Protein AF-A0A933K6D2-F1 (afdb_monomer)

Mean predicted aligned error: 18.09 Å

Secondary structure (DSSP, 8-state):
------------------PPPP-----------------------------------HHHHHHHHH-TT-EEEEETTTTEEEEEE--PSBPPS-HHHHHHHHHHHTTTTTT-S-HHHHEEEEEEEE-TTS-EEEEEEEEETTEEEEEEEEEEEE-TT-BEEEEEEE--SS-----S-SS-HHHHHHHHHHTTTT-TT-EEEEEEEEEEEEETTTEEEEEEEEEEEEE-TTS-EEEEEEEEETTT--EEEEEE-S--PPPSSSSEEEEEEEEEPPTTTTT-EEEEEEEEETTT--EE-EETTTTEEEEE---SS---TTTTEE-EESS-SEEETS-HHHHHHHHHHHHHHHHIIIII---STTSS---EEEEEEE-SSSS----EEE-TT---TTTTPPSS-EEEE---SSSBS-S--HHHHHHHHHHHHHHTTT---SSHHHHHHHHHHHHHHHHHHHHHHSPB-GGGTTS--TT-B-SEESTTTB--TT-S-SEESS-TT-SSSS-TT----SSTT-TT---SSSHHHHHHHHTHHHHHHHHHHHH-EEEEETTEEEEE----HHHHHHHHHHIIIII--TT--HHHHHHHHHHHHHHH-SSS--HHHHHHHHHHTT-PPSPS---------PPPS---------------------------------------------

Nearest PDB structures (foldseek):
  2a7g-assembly1_E  TM=9.127E-01  e=7.172E-26  Bacillus thermoproteolyticus
  1esp-assembly1_A  TM=8.936E-01  e=2.067E-25  Bacillus cereus
  3nqx-assembly1_A  TM=8.460E-01  e=2.936E-17  Pseudoalteromonas sp. SM9913
  3nqz-assembly1_B  TM=8.059E-01  e=3.470E-17  Pseudoalteromonas sp. SM9913
  3nqy-assembly1_B  TM=7.998E-01  e=4.255E-16  Pseudoalteromonas sp. SM9913

pLDDT: mean 76.9, std 24.44, range [22.0, 98.94]

Structure (mmCIF, N/CA/C/O backbone):
data_AF-A0A933K6D2-F1
#
_entry.id   AF-A0A933K6D2-F1
#
loop_
_atom_site.group_PDB
_atom_site.id
_atom_site.type_symbol
_atom_site.label_atom_id
_atom_site.label_alt_id
_atom_site.label_comp_id
_atom_site.label_asym_id
_atom_site.label_entity_id
_atom_site.label_seq_id
_atom_site.pdbx_PDB_ins_code
_atom_site.Cartn_x
_atom_site.Cartn_y
_atom_site.Cartn_z
_atom_site.occupancy
_atom_site.B_iso_or_equiv
_atom_site.auth_seq_id
_atom_site.auth_comp_id
_atom_site.auth_asym_id
_atom_site.auth_atom_id
_atom_site.pdbx_PDB_model_num
ATOM 1 N N . MET A 1 1 ? 8.267 54.122 -29.384 1.00 30.55 1 MET A N 1
ATOM 2 C CA . MET A 1 1 ? 7.928 55.521 -29.043 1.00 30.55 1 MET A CA 1
ATOM 3 C C . MET A 1 1 ? 7.390 55.525 -27.620 1.00 30.55 1 MET A C 1
ATOM 5 O O . MET A 1 1 ? 6.504 54.734 -27.340 1.00 30.55 1 MET A O 1
ATOM 9 N N . ALA A 1 2 ? 7.990 56.307 -26.723 1.00 32.84 2 ALA A N 1
ATOM 10 C CA . ALA A 1 2 ? 7.513 56.527 -25.346 1.00 32.84 2 ALA A CA 1
ATOM 11 C C . ALA A 1 2 ? 6.324 57.532 -25.343 1.00 32.84 2 ALA A C 1
ATOM 13 O O . ALA A 1 2 ? 6.026 58.025 -26.436 1.00 32.84 2 ALA A O 1
ATOM 14 N N . PRO A 1 3 ? 5.743 58.009 -24.210 1.00 60.50 3 PRO A N 1
ATOM 15 C CA . PRO A 1 3 ? 5.703 57.566 -22.792 1.00 60.50 3 PRO A CA 1
ATOM 16 C C . PRO A 1 3 ? 4.282 57.737 -22.130 1.00 60.50 3 PRO A C 1
ATOM 18 O O . PRO A 1 3 ? 3.288 57.850 -22.838 1.00 60.50 3 PRO A O 1
ATOM 21 N N . VAL A 1 4 ? 4.243 57.887 -20.783 1.00 30.75 4 VAL A N 1
ATOM 22 C CA . VAL A 1 4 ? 3.191 58.449 -19.870 1.00 30.75 4 VAL A CA 1
ATOM 23 C C . VAL A 1 4 ? 2.279 57.392 -19.207 1.00 30.75 4 VAL A C 1
ATOM 25 O O . VAL A 1 4 ? 1.788 56.510 -19.889 1.00 30.75 4 VAL A O 1
ATOM 28 N N . GLY A 1 5 ? 1.962 57.369 -17.904 1.00 27.53 5 GLY A N 1
ATOM 29 C CA . GLY A 1 5 ? 2.250 58.220 -16.744 1.00 27.53 5 GLY A CA 1
ATOM 30 C C . GLY A 1 5 ? 1.283 57.870 -15.584 1.00 27.53 5 GLY A C 1
ATOM 31 O O . GLY A 1 5 ? 0.089 57.735 -15.803 1.00 27.53 5 GLY A O 1
ATOM 32 N N . SER A 1 6 ? 1.864 57.645 -14.402 1.00 26.52 6 SER A N 1
ATOM 33 C CA . SER A 1 6 ? 1.430 57.815 -12.993 1.00 26.52 6 SER A CA 1
ATOM 34 C C . SER A 1 6 ? -0.043 57.976 -12.494 1.00 26.52 6 SER A C 1
ATOM 36 O O . SER A 1 6 ? -0.879 58.638 -13.090 1.00 26.52 6 SER A O 1
ATOM 38 N N . PHE A 1 7 ? -0.209 57.511 -11.231 1.00 27.16 7 PHE A N 1
ATOM 39 C CA . PHE A 1 7 ? -1.050 57.974 -10.088 1.00 27.16 7 PHE A CA 1
ATOM 40 C C . PHE A 1 7 ? -2.250 57.131 -9.560 1.00 27.16 7 PHE A C 1
ATOM 42 O O . PHE A 1 7 ? -3.295 57.021 -10.182 1.00 27.16 7 PHE A O 1
ATOM 49 N N . PHE A 1 8 ? -2.047 56.625 -8.324 1.00 25.78 8 PHE A N 1
ATOM 50 C CA . PHE A 1 8 ? -2.920 56.464 -7.133 1.00 25.78 8 PHE A CA 1
ATOM 51 C C . PHE A 1 8 ? -4.462 56.390 -7.258 1.00 25.78 8 PHE A C 1
ATOM 53 O O . PHE A 1 8 ? -5.091 57.358 -7.658 1.00 25.78 8 PHE A O 1
ATOM 60 N N . ALA A 1 9 ? -5.085 55.376 -6.628 1.00 24.00 9 ALA A N 1
ATOM 61 C CA . ALA A 1 9 ? -5.729 55.471 -5.295 1.00 24.00 9 ALA A CA 1
ATOM 62 C C . ALA A 1 9 ? -6.751 54.338 -5.018 1.00 24.00 9 ALA A C 1
ATOM 64 O O . ALA A 1 9 ? -7.422 53.826 -5.904 1.00 24.00 9 ALA A O 1
ATOM 65 N N . ARG A 1 10 ? -6.858 54.002 -3.723 1.00 25.53 10 ARG A N 1
ATOM 66 C CA . ARG A 1 10 ? -7.794 53.094 -3.019 1.00 25.53 10 ARG A CA 1
ATOM 67 C C . ARG A 1 10 ? -9.263 53.276 -3.471 1.00 25.53 10 ARG A C 1
ATOM 69 O O . ARG A 1 10 ? -9.681 54.407 -3.681 1.00 25.53 10 ARG A O 1
ATOM 76 N N . SER A 1 11 ? -10.151 52.272 -3.465 1.00 23.62 11 SER A N 1
ATOM 77 C CA . SER A 1 11 ? -10.848 51.776 -2.257 1.00 23.62 11 SER A CA 1
ATOM 78 C C . SER A 1 11 ? -11.952 50.750 -2.601 1.00 23.62 11 SER A C 1
ATOM 80 O O . SER A 1 11 ? -12.742 51.006 -3.495 1.00 23.62 11 SER A O 1
ATOM 82 N N . ARG A 1 12 ? -12.075 49.716 -1.751 1.00 25.31 12 ARG A N 1
ATOM 83 C CA . ARG A 1 12 ? -13.305 49.095 -1.191 1.00 25.31 12 ARG A CA 1
ATOM 84 C C . ARG A 1 12 ? -14.317 48.340 -2.083 1.00 25.31 12 ARG A C 1
ATOM 86 O O . ARG A 1 12 ? -15.048 48.928 -2.859 1.00 25.31 12 ARG A O 1
ATOM 93 N N . HIS A 1 13 ? -14.448 47.058 -1.708 1.00 25.14 13 HIS A N 1
ATOM 94 C CA . HIS A 1 13 ? -15.639 46.195 -1.635 1.00 25.14 13 HIS A CA 1
ATOM 95 C C . HIS A 1 13 ? -16.534 46.060 -2.874 1.00 25.14 13 HIS A C 1
ATOM 97 O O . HIS A 1 13 ? -17.274 46.972 -3.202 1.00 25.14 13 HIS A O 1
ATOM 103 N N . LEU A 1 14 ? -16.629 44.837 -3.405 1.00 23.42 14 LEU A N 1
ATOM 104 C CA . LEU A 1 14 ? -17.871 44.057 -3.351 1.00 23.42 14 LEU A CA 1
ATOM 105 C C . LEU A 1 14 ? -17.573 42.586 -3.681 1.00 23.42 14 LEU A C 1
ATOM 107 O O . LEU A 1 14 ? -16.830 42.278 -4.608 1.00 23.42 14 LEU A O 1
ATOM 111 N N . ALA A 1 15 ? -18.150 41.693 -2.882 1.00 26.52 15 ALA A N 1
ATOM 112 C CA . ALA A 1 15 ? -18.204 40.264 -3.133 1.00 26.52 15 ALA A CA 1
ATOM 113 C C . ALA A 1 15 ? -18.985 39.982 -4.420 1.00 26.52 15 ALA A C 1
ATOM 115 O O . ALA A 1 15 ? -20.044 40.576 -4.610 1.00 26.52 15 ALA A O 1
ATOM 116 N N . LEU A 1 16 ? -18.537 39.029 -5.239 1.00 22.95 16 LEU A N 1
ATOM 117 C CA . LEU A 1 16 ? -19.447 38.319 -6.129 1.00 22.95 16 LEU A CA 1
ATOM 118 C C . LEU A 1 16 ? -18.977 36.877 -6.340 1.00 22.95 16 LEU A C 1
ATOM 120 O O . LEU A 1 16 ? -17.905 36.608 -6.873 1.00 22.95 16 LEU A O 1
ATOM 124 N N . PHE A 1 17 ? -19.834 35.975 -5.869 1.00 24.17 17 PHE A N 1
ATOM 125 C CA . PHE A 1 17 ? -19.920 34.570 -6.224 1.00 24.17 17 PHE A CA 1
ATOM 126 C C . PHE A 1 17 ? -19.878 34.397 -7.747 1.00 24.17 17 PHE A C 1
ATOM 128 O O . PHE A 1 17 ? -20.662 35.025 -8.460 1.00 24.17 17 PHE A O 1
ATOM 135 N N . ALA A 1 18 ? -19.033 33.495 -8.243 1.00 23.19 18 ALA A N 1
ATOM 136 C CA . ALA A 1 18 ? -19.184 32.973 -9.594 1.00 23.19 18 ALA A CA 1
ATOM 137 C C . ALA A 1 18 ? -20.272 31.890 -9.566 1.00 23.19 18 ALA A C 1
ATOM 139 O O . ALA A 1 18 ? -20.029 30.732 -9.233 1.00 23.19 18 ALA A O 1
ATOM 140 N N . ALA A 1 19 ? -21.501 32.315 -9.851 1.00 23.48 19 ALA A N 1
ATOM 141 C CA . ALA A 1 19 ? -22.603 31.432 -10.185 1.00 23.48 19 ALA A CA 1
ATOM 142 C C . ALA A 1 19 ? -22.341 30.775 -11.550 1.00 23.48 19 ALA A C 1
ATOM 144 O O . ALA A 1 19 ? -22.021 31.449 -12.530 1.00 23.48 19 ALA A O 1
ATOM 145 N N . PHE A 1 20 ? -22.514 29.456 -11.595 1.00 24.98 20 PHE A N 1
ATOM 146 C CA . PHE A 1 20 ? -22.632 28.664 -12.814 1.00 24.98 20 PHE A CA 1
ATOM 147 C C . PHE A 1 20 ? -23.774 29.198 -13.696 1.00 24.98 20 PHE A C 1
ATOM 149 O O . PHE A 1 20 ? -24.872 29.422 -13.177 1.00 24.98 20 PHE A O 1
ATOM 156 N N . PRO A 1 21 ? -23.600 29.338 -15.021 1.00 25.92 21 PRO A N 1
ATOM 157 C CA . PRO A 1 21 ? -24.743 29.470 -15.902 1.00 25.92 21 PRO A CA 1
ATOM 158 C C . PRO A 1 21 ? -25.365 28.088 -16.128 1.00 25.92 21 PRO A C 1
ATOM 160 O O . PRO A 1 21 ? -24.741 27.173 -16.663 1.00 25.92 21 PRO A O 1
ATOM 163 N N . ALA A 1 22 ? -26.626 27.957 -15.724 1.00 27.58 22 ALA A N 1
ATOM 164 C CA . ALA A 1 22 ? -27.512 26.904 -16.187 1.00 27.58 22 ALA A CA 1
ATOM 165 C C . ALA A 1 22 ? -27.728 27.048 -17.700 1.00 27.58 22 ALA A C 1
ATOM 167 O O . ALA A 1 22 ? -28.184 28.093 -18.164 1.00 27.58 22 ALA A O 1
ATOM 168 N N . LEU A 1 23 ? -27.450 25.987 -18.457 1.00 23.47 23 LEU A N 1
ATOM 169 C CA . LEU A 1 23 ? -27.867 25.849 -19.848 1.00 23.47 23 LEU A CA 1
ATOM 170 C C . LEU A 1 23 ? -28.129 24.373 -20.161 1.00 23.47 23 LEU A C 1
ATOM 172 O O . LEU A 1 23 ? -27.221 23.553 -20.159 1.00 23.47 23 LEU A O 1
ATOM 176 N N . GLY A 1 24 ? -29.400 24.084 -20.442 1.00 22.06 24 GLY A N 1
ATOM 177 C CA . GLY A 1 24 ? -29.823 23.117 -21.452 1.00 22.06 24 GLY A CA 1
ATOM 178 C C . GLY A 1 24 ? -29.576 21.640 -21.167 1.00 22.06 24 GLY A C 1
ATOM 179 O O . GLY A 1 24 ? -28.561 21.080 -21.562 1.00 22.06 24 GLY A O 1
ATOM 180 N N . LEU A 1 25 ? -30.602 20.974 -20.637 1.00 24.48 25 LEU A N 1
ATOM 181 C CA . LEU A 1 25 ? -30.829 19.549 -20.866 1.00 24.48 25 LEU A CA 1
ATOM 182 C C . LEU A 1 25 ? -30.874 19.295 -22.387 1.00 24.48 25 LEU A C 1
ATOM 184 O O . LEU A 1 25 ? -31.873 19.601 -23.037 1.00 24.48 25 LEU A O 1
ATOM 188 N N . VAL A 1 26 ? -29.798 18.749 -22.954 1.00 22.00 26 VAL A N 1
ATOM 189 C CA . VAL A 1 26 ? -29.780 18.200 -24.315 1.00 22.00 26 VAL A CA 1
ATOM 190 C C . VAL A 1 26 ? -29.595 16.695 -24.200 1.00 22.00 26 VAL A C 1
ATOM 192 O O . VAL A 1 26 ? -28.538 16.194 -23.830 1.00 22.00 26 VAL A O 1
ATOM 195 N N . VAL A 1 27 ? -30.671 15.979 -24.510 1.00 23.75 27 VAL A N 1
ATOM 196 C CA . VAL A 1 27 ? -30.671 14.537 -24.747 1.00 23.75 27 VAL A CA 1
ATOM 197 C C . VAL A 1 27 ? -29.835 14.281 -25.999 1.00 23.75 27 VAL A C 1
ATOM 199 O O . VAL A 1 27 ? -30.263 14.608 -27.105 1.00 23.75 27 VAL A O 1
ATOM 202 N N . VAL A 1 28 ? -28.643 13.706 -25.841 1.00 22.28 28 VAL A N 1
ATOM 203 C CA . VAL A 1 28 ? -27.852 13.228 -26.980 1.00 22.28 28 VAL A CA 1
ATOM 204 C C . VAL A 1 28 ? -28.252 11.787 -27.271 1.00 22.28 28 VAL A C 1
ATOM 206 O O . VAL A 1 28 ? -27.838 10.840 -26.608 1.00 22.28 28 VAL A O 1
ATOM 209 N N . VAL A 1 29 ? -29.098 11.653 -28.289 1.00 23.44 29 VAL A N 1
ATOM 210 C CA . VAL A 1 29 ? -29.327 10.417 -29.034 1.00 23.44 29 VAL A CA 1
ATOM 211 C C . VAL A 1 29 ? -28.047 10.123 -29.817 1.00 23.44 29 VAL A C 1
ATOM 213 O O . VAL A 1 29 ? -27.684 10.878 -30.716 1.00 23.44 29 VAL A O 1
ATOM 216 N N . GLY A 1 30 ? -27.345 9.046 -29.468 1.00 23.39 30 GLY A N 1
ATOM 217 C CA . GLY A 1 30 ? -26.181 8.587 -30.224 1.00 23.39 30 GLY A CA 1
ATOM 218 C C . GLY A 1 30 ? -26.593 8.115 -31.619 1.00 23.39 30 GLY A C 1
ATOM 219 O O . GLY A 1 30 ? -27.188 7.049 -31.764 1.00 23.39 30 GLY A O 1
ATOM 220 N N . GLN A 1 31 ? -26.279 8.907 -32.647 1.00 25.17 31 GLN A N 1
ATOM 221 C CA . GLN A 1 31 ? -26.271 8.453 -34.035 1.00 25.17 31 GLN A CA 1
ATOM 222 C C . GLN A 1 31 ? -24.989 7.658 -34.299 1.00 25.17 31 GLN A C 1
ATOM 224 O O . GLN A 1 31 ? -23.880 8.166 -34.144 1.00 25.17 31 GLN A O 1
ATOM 229 N N . ALA A 1 32 ? -25.160 6.406 -34.718 1.00 25.03 32 ALA A N 1
ATOM 230 C CA . ALA A 1 32 ? -24.095 5.573 -35.250 1.00 25.03 32 ALA A CA 1
ATOM 231 C C . ALA A 1 32 ? -23.676 6.074 -36.641 1.00 25.03 32 ALA A C 1
ATOM 233 O O . ALA A 1 32 ? -24.510 6.244 -37.533 1.00 25.03 32 ALA A O 1
ATOM 234 N N . VAL A 1 33 ? -22.373 6.278 -36.830 1.00 24.78 33 VAL A N 1
ATOM 235 C CA . VAL A 1 33 ? -21.760 6.508 -38.141 1.00 24.78 33 VAL A CA 1
ATOM 236 C C . VAL A 1 33 ? -21.707 5.171 -38.884 1.00 24.78 33 VAL A C 1
ATOM 238 O O . VAL A 1 33 ? -21.003 4.247 -38.483 1.00 24.78 33 VAL A O 1
ATOM 241 N N . LEU A 1 34 ? -22.483 5.070 -39.964 1.00 24.67 34 LEU A N 1
ATOM 242 C CA . LEU A 1 34 ? -22.462 3.966 -40.923 1.00 24.67 34 LEU A CA 1
ATOM 243 C C . LEU A 1 34 ? -21.300 4.157 -41.907 1.00 24.67 34 LEU A C 1
ATOM 245 O O . LEU A 1 34 ? -21.316 5.076 -42.72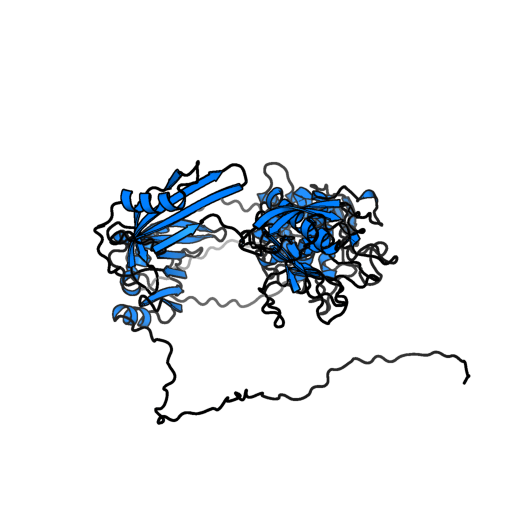6 1.00 24.67 34 LEU A O 1
ATOM 249 N N . LEU A 1 35 ? -20.327 3.247 -41.872 1.00 25.44 35 LEU A N 1
ATOM 250 C CA . LEU A 1 35 ? -19.466 2.963 -43.018 1.00 25.44 35 LEU A CA 1
ATOM 251 C C . LEU A 1 35 ? -20.291 2.163 -44.037 1.00 25.44 35 LEU A C 1
ATOM 253 O O . LEU A 1 35 ? -20.819 1.099 -43.719 1.00 25.44 35 LEU A O 1
ATOM 257 N N . SER A 1 36 ? -20.419 2.692 -45.253 1.00 26.75 36 SER A N 1
ATOM 258 C CA . SER A 1 36 ? -21.045 2.014 -46.391 1.00 26.75 36 SER A CA 1
ATOM 259 C C . SER A 1 36 ? -19.977 1.659 -47.423 1.00 26.75 36 SER A C 1
ATOM 261 O O . SER A 1 36 ? -19.078 2.456 -47.684 1.00 26.75 36 SER A O 1
ATOM 263 N N . GLY A 1 37 ? -20.078 0.460 -47.999 1.00 24.78 37 GLY A N 1
ATOM 264 C CA . GLY A 1 37 ? -19.210 0.016 -49.084 1.00 24.78 37 GLY A CA 1
ATOM 265 C C . GLY A 1 37 ? -19.434 -1.447 -49.482 1.00 24.78 37 GLY A C 1
ATOM 266 O O . GLY A 1 37 ? -18.543 -2.256 -49.283 1.00 24.78 37 GLY A O 1
ATOM 267 N N . CYS A 1 38 ? -20.632 -1.729 -50.016 1.00 25.70 38 CYS A N 1
ATOM 268 C CA . CYS A 1 38 ? -20.949 -2.689 -51.092 1.00 25.70 38 CYS A CA 1
ATOM 269 C C . CYS A 1 38 ? -20.574 -4.181 -50.932 1.00 25.70 38 CYS A C 1
ATOM 271 O O . CYS A 1 38 ? -19.426 -4.558 -51.112 1.00 25.70 38 CYS A O 1
ATOM 273 N N . ASP A 1 39 ? -21.568 -5.057 -50.732 1.00 30.11 39 ASP A N 1
ATOM 274 C CA . ASP A 1 39 ? -22.109 -5.886 -51.825 1.00 30.11 39 ASP A CA 1
ATOM 275 C C . ASP A 1 39 ? -23.388 -6.628 -51.396 1.00 30.11 39 ASP A C 1
ATOM 277 O O . ASP A 1 39 ? -23.599 -6.955 -50.229 1.00 30.11 39 ASP A O 1
ATOM 281 N N . GLY A 1 40 ? -24.308 -6.773 -52.352 1.00 34.28 40 GLY A N 1
ATOM 282 C CA . GLY A 1 40 ? -25.720 -7.069 -52.128 1.00 34.28 40 GLY A CA 1
ATOM 283 C C . GLY A 1 40 ? -26.055 -8.522 -51.782 1.00 34.28 40 GLY A C 1
ATOM 284 O O . GLY A 1 40 ? -25.530 -9.468 -52.361 1.00 34.28 40 GLY A O 1
ATOM 285 N N . GLY A 1 41 ? -27.043 -8.679 -50.900 1.00 30.47 41 GLY A N 1
ATOM 286 C CA . GLY A 1 41 ? -27.713 -9.944 -50.616 1.00 30.47 41 GLY A CA 1
ATOM 287 C C . GLY A 1 41 ? -28.936 -9.719 -49.728 1.00 30.47 41 GLY A C 1
ATOM 288 O O . GLY A 1 41 ? -28.807 -9.267 -48.599 1.00 30.47 41 GLY A O 1
ATOM 289 N N . SER A 1 42 ? -30.114 -9.981 -50.295 1.00 30.22 42 SER A N 1
ATOM 290 C CA . SER A 1 42 ? -31.477 -9.985 -49.732 1.00 30.22 42 SER A CA 1
ATOM 291 C C . SER A 1 42 ? -31.653 -9.889 -48.206 1.00 30.22 42 SER A C 1
ATOM 293 O O . SER A 1 42 ? -31.156 -10.716 -47.445 1.00 30.22 42 SER A O 1
ATOM 295 N N . ALA A 1 43 ? -32.510 -8.948 -47.801 1.00 32.97 43 ALA A N 1
ATOM 296 C CA . ALA A 1 43 ? -33.009 -8.754 -46.446 1.00 32.97 43 ALA A CA 1
ATOM 297 C C . ALA A 1 43 ? -33.693 -10.010 -45.868 1.00 32.97 43 ALA A C 1
ATOM 299 O O . ALA A 1 43 ? -34.807 -10.363 -46.253 1.00 32.97 43 ALA A O 1
ATOM 300 N N . GLY A 1 44 ? -33.041 -10.635 -44.888 1.00 31.70 44 GLY A N 1
ATOM 301 C CA . GLY A 1 44 ? -33.683 -11.439 -43.852 1.00 31.70 44 GLY A CA 1
ATOM 302 C C . GLY A 1 44 ? -33.630 -10.654 -42.545 1.00 31.70 44 GLY A C 1
ATOM 303 O O . GLY A 1 44 ? -32.563 -10.185 -42.156 1.00 31.70 44 GLY A O 1
ATOM 304 N N . ALA A 1 45 ? -34.775 -10.456 -41.893 1.00 31.45 45 ALA A N 1
ATOM 305 C CA . ALA A 1 45 ? -34.851 -9.781 -40.603 1.00 31.45 45 ALA A CA 1
ATOM 306 C C . ALA A 1 45 ? -33.950 -10.499 -39.580 1.00 31.45 45 ALA A C 1
ATOM 308 O O . ALA A 1 45 ? -34.230 -11.631 -39.188 1.00 31.45 45 ALA A O 1
ATOM 309 N N . ALA A 1 46 ? -32.862 -9.850 -39.161 1.00 31.48 46 ALA A N 1
ATOM 310 C CA . ALA A 1 46 ? -32.029 -10.334 -38.073 1.00 31.48 46 ALA A CA 1
ATOM 311 C C . ALA A 1 46 ? -32.816 -10.185 -36.765 1.00 31.48 46 ALA A C 1
ATOM 313 O O . ALA A 1 46 ? -32.994 -9.082 -36.248 1.00 31.48 46 ALA A O 1
ATOM 314 N N . ALA A 1 47 ? -33.328 -11.305 -36.257 1.00 32.44 47 ALA A N 1
ATOM 315 C CA . ALA A 1 47 ? -33.822 -11.395 -34.895 1.00 32.44 47 ALA A CA 1
ATOM 316 C C . ALA A 1 47 ? -32.695 -10.979 -33.939 1.00 32.44 47 ALA A C 1
ATOM 318 O O . ALA A 1 47 ? -31.567 -11.461 -34.058 1.00 32.44 47 ALA A O 1
ATOM 319 N N . ALA A 1 48 ? -33.000 -10.082 -33.001 1.00 32.81 48 ALA A N 1
ATOM 320 C CA . ALA A 1 48 ? -32.118 -9.791 -31.882 1.00 32.81 48 ALA A CA 1
ATOM 321 C C . ALA A 1 48 ? -31.751 -11.119 -31.206 1.00 32.81 48 ALA A C 1
ATOM 323 O O . ALA A 1 48 ? -32.640 -11.851 -30.769 1.00 32.81 48 ALA A O 1
ATOM 324 N N . ALA A 1 49 ? -30.460 -11.454 -31.165 1.00 32.94 49 ALA A N 1
ATOM 325 C CA . ALA A 1 49 ? -29.985 -12.633 -30.459 1.00 32.94 49 ALA A CA 1
ATOM 326 C C . ALA A 1 49 ? -30.295 -12.451 -28.968 1.00 32.94 49 ALA A C 1
ATOM 328 O O . ALA A 1 49 ? -29.599 -11.740 -28.245 1.00 32.94 49 ALA A O 1
ATOM 329 N N . THR A 1 50 ? -31.393 -13.056 -28.525 1.00 35.28 50 THR A N 1
ATOM 330 C CA . THR A 1 50 ? -31.720 -13.232 -27.115 1.00 35.28 50 THR A CA 1
ATOM 331 C C . THR A 1 50 ? -30.549 -13.928 -26.432 1.00 35.28 50 THR A C 1
ATOM 333 O O . THR A 1 50 ? -30.064 -14.942 -26.940 1.00 35.28 50 THR A O 1
ATOM 336 N N . ALA A 1 51 ? -30.108 -13.402 -25.285 1.00 34.38 51 ALA A N 1
ATOM 337 C CA . ALA A 1 51 ? -29.162 -14.089 -24.410 1.00 34.38 51 ALA A CA 1
ATOM 338 C C . ALA A 1 51 ? -29.604 -15.555 -24.224 1.00 34.38 51 ALA A C 1
ATOM 340 O O . ALA A 1 51 ? -30.811 -15.797 -24.097 1.00 34.38 51 ALA A O 1
ATOM 341 N N . PRO A 1 52 ? -28.678 -16.534 -24.242 1.00 41.81 52 PRO A N 1
ATOM 342 C CA . PRO A 1 52 ? -29.036 -17.945 -24.192 1.00 41.81 52 PRO A CA 1
ATOM 343 C C . PRO A 1 52 ? -29.878 -18.217 -22.946 1.00 41.81 52 PRO A C 1
ATOM 345 O O . PRO A 1 52 ? -29.404 -18.134 -21.813 1.00 41.81 52 PRO A O 1
ATOM 348 N N . THR A 1 53 ? -31.158 -18.508 -23.158 1.00 51.34 53 THR A N 1
ATOM 349 C CA . THR A 1 53 ? -32.073 -18.883 -22.086 1.00 51.34 53 THR A CA 1
ATOM 350 C C . THR A 1 53 ? -31.652 -20.266 -21.604 1.00 51.34 53 THR A C 1
ATOM 352 O O . THR A 1 53 ? -31.558 -21.192 -22.409 1.00 51.34 53 THR A O 1
ATOM 355 N N . VAL A 1 54 ? -31.354 -20.424 -20.312 1.00 58.88 54 VAL A N 1
ATOM 356 C CA . VAL A 1 54 ? -31.068 -21.751 -19.751 1.00 58.88 54 VAL A CA 1
ATOM 357 C C . VAL A 1 54 ? -32.325 -22.599 -19.907 1.00 58.88 54 VAL A C 1
ATOM 359 O O . VAL A 1 54 ? -33.362 -22.271 -19.328 1.00 58.88 54 VAL A O 1
ATOM 362 N N . GLN A 1 55 ? -32.248 -23.690 -20.670 1.00 72.19 55 GLN A N 1
ATOM 363 C CA . GLN A 1 55 ? -33.282 -24.717 -20.608 1.00 72.19 55 GLN A CA 1
ATOM 364 C C . GLN A 1 55 ? -33.132 -25.457 -19.281 1.00 72.19 55 GLN A C 1
ATOM 366 O O . GLN A 1 55 ? -32.284 -26.336 -19.130 1.00 72.19 55 GLN A O 1
ATOM 371 N N . MET A 1 56 ? -33.923 -25.032 -18.297 1.00 83.31 56 MET A N 1
ATOM 372 C CA . MET A 1 56 ? -33.989 -25.685 -16.996 1.00 83.31 56 MET A CA 1
ATOM 373 C C . MET A 1 56 ? -34.547 -27.101 -17.152 1.00 83.31 56 MET A C 1
ATOM 375 O O . MET A 1 56 ? -35.463 -27.340 -17.942 1.00 83.31 56 MET A O 1
ATOM 379 N N . THR A 1 57 ? -34.018 -28.044 -16.376 1.00 87.25 57 THR A N 1
ATOM 380 C CA . THR A 1 57 ? -34.639 -29.365 -16.233 1.00 87.25 57 THR A CA 1
ATOM 381 C C . THR A 1 57 ? -35.991 -29.236 -15.529 1.00 87.25 57 THR A C 1
ATOM 383 O O . THR A 1 57 ? -36.251 -28.257 -14.827 1.00 87.25 57 THR A O 1
ATOM 386 N N . GLN A 1 58 ? -36.847 -30.255 -15.645 1.00 87.31 58 GLN A N 1
ATOM 387 C CA . GLN A 1 58 ? -38.132 -30.274 -14.938 1.00 87.31 58 GLN A CA 1
ATOM 388 C C . GLN A 1 58 ? -37.962 -30.095 -13.417 1.00 87.31 58 GLN A C 1
ATOM 390 O O . GLN A 1 58 ? -38.733 -29.365 -12.795 1.00 87.31 58 GLN A O 1
ATOM 395 N N . ALA A 1 59 ? -36.925 -30.707 -12.835 1.00 86.25 59 ALA A N 1
ATOM 396 C CA . ALA A 1 59 ? -36.600 -30.572 -11.417 1.00 86.25 59 ALA A CA 1
ATOM 397 C C . ALA A 1 59 ? -36.182 -29.138 -11.052 1.00 86.25 59 ALA A C 1
ATOM 399 O O . ALA A 1 59 ? -36.681 -28.583 -10.075 1.00 86.25 59 ALA A O 1
ATOM 400 N N . GLN A 1 60 ? -35.332 -28.503 -11.868 1.00 90.94 60 GLN A N 1
ATOM 401 C CA . GLN A 1 60 ? -34.936 -27.105 -11.678 1.00 90.94 60 GLN A CA 1
ATOM 402 C C . GLN A 1 60 ? -36.148 -26.166 -11.773 1.00 90.94 60 GLN A C 1
ATOM 404 O O . GLN A 1 60 ? -36.339 -25.323 -10.898 1.00 90.94 60 GLN A O 1
ATOM 409 N N . SER A 1 61 ? -37.008 -26.340 -12.783 1.00 88.62 61 SER A N 1
ATOM 410 C CA . SER A 1 61 ? -38.228 -25.537 -12.929 1.00 88.62 61 SER A CA 1
ATOM 411 C C . SER A 1 61 ? -39.168 -25.684 -11.729 1.00 88.62 61 SER A C 1
ATOM 413 O O . SER A 1 61 ? -39.664 -24.679 -11.223 1.00 88.62 61 SER A O 1
ATOM 415 N N . ALA A 1 62 ? -39.386 -26.907 -11.238 1.00 89.44 62 ALA A N 1
ATOM 416 C CA . ALA A 1 62 ? -40.221 -27.154 -10.061 1.00 89.44 62 ALA A CA 1
ATOM 417 C C . ALA A 1 62 ? -39.626 -26.539 -8.780 1.00 89.44 62 ALA A C 1
ATOM 419 O O . ALA A 1 62 ? -40.346 -25.928 -7.984 1.00 89.44 62 ALA A O 1
ATOM 420 N N . PHE A 1 63 ? -38.307 -26.651 -8.598 1.00 90.44 63 PHE A N 1
ATOM 421 C CA . PHE A 1 63 ? -37.609 -26.078 -7.450 1.00 90.44 63 PHE A CA 1
ATOM 422 C C . PHE A 1 63 ? -37.723 -24.549 -7.420 1.00 90.44 63 PHE A C 1
ATOM 424 O O . PHE A 1 63 ? -38.153 -23.985 -6.416 1.00 90.44 63 PHE A O 1
ATOM 431 N N . PHE A 1 64 ? -37.411 -23.861 -8.521 1.00 87.69 64 PHE A N 1
ATOM 432 C CA . PHE A 1 64 ? -37.449 -22.395 -8.540 1.00 87.69 64 PHE A CA 1
ATOM 433 C C . PHE A 1 64 ? -38.871 -21.825 -8.546 1.00 87.69 64 PHE A C 1
ATOM 435 O O . PHE A 1 64 ? -39.079 -20.738 -8.013 1.00 87.69 64 PHE A O 1
ATOM 442 N N . ALA A 1 65 ? -39.866 -22.567 -9.046 1.00 86.81 65 ALA A N 1
ATOM 443 C CA . ALA A 1 65 ? -41.272 -22.180 -8.915 1.00 86.81 65 ALA A CA 1
ATOM 444 C C . ALA A 1 65 ? -41.730 -22.098 -7.447 1.00 86.81 65 ALA A C 1
ATOM 446 O O . ALA A 1 65 ? -42.571 -21.268 -7.109 1.00 86.81 65 ALA A O 1
ATOM 447 N N . THR A 1 66 ? -41.165 -22.933 -6.569 1.00 87.62 66 THR A N 1
ATOM 448 C CA . THR A 1 66 ? -41.465 -22.934 -5.125 1.00 87.62 66 THR A CA 1
ATOM 449 C C . THR A 1 66 ? -40.518 -22.055 -4.304 1.00 87.62 66 THR A C 1
ATOM 451 O O . THR A 1 66 ? -40.775 -21.819 -3.126 1.00 87.62 66 THR A O 1
ATOM 454 N N . HIS A 1 67 ? -39.460 -21.521 -4.925 1.00 85.25 67 HIS A N 1
ATOM 455 C CA . HIS A 1 67 ? -38.461 -20.660 -4.288 1.00 85.25 67 HIS A CA 1
ATOM 456 C C . HIS A 1 67 ? -38.195 -19.371 -5.096 1.00 85.25 67 HIS A C 1
ATOM 458 O O . HIS A 1 67 ? -37.038 -19.069 -5.412 1.00 85.25 67 HIS A O 1
ATOM 464 N N . PRO A 1 68 ? -39.236 -18.581 -5.435 1.00 82.50 68 PRO A N 1
ATOM 465 C CA . PRO A 1 68 ? -39.099 -17.403 -6.297 1.00 82.50 68 PRO A CA 1
ATOM 466 C C . PRO A 1 68 ? -38.227 -16.289 -5.690 1.00 82.50 68 PRO A C 1
ATOM 468 O O . PRO A 1 68 ? -37.791 -15.387 -6.398 1.00 82.50 68 PRO A O 1
ATOM 471 N N . GLN A 1 69 ? -37.969 -16.339 -4.381 1.00 78.62 69 GLN A N 1
ATOM 472 C CA . GLN A 1 69 ? -37.129 -15.388 -3.653 1.00 78.62 69 GLN A CA 1
ATOM 473 C C . GLN A 1 69 ? -35.621 -15.586 -3.871 1.00 78.62 69 GLN A C 1
ATOM 475 O O . GLN A 1 69 ? -34.837 -14.712 -3.492 1.00 78.62 69 GLN A O 1
ATOM 480 N N . LEU A 1 70 ? -35.192 -16.734 -4.410 1.00 78.38 70 LEU A N 1
ATOM 481 C CA . LEU A 1 70 ? -33.772 -17.028 -4.590 1.00 78.38 70 LEU A CA 1
ATOM 482 C C . LEU A 1 70 ? -33.181 -16.195 -5.727 1.00 78.38 70 LEU A C 1
ATOM 484 O O . LEU A 1 70 ? -33.716 -16.141 -6.833 1.00 78.38 70 LEU A O 1
ATOM 488 N N . LYS A 1 71 ? -32.020 -15.591 -5.471 1.00 71.94 71 LYS A N 1
ATOM 489 C CA . LYS A 1 71 ? -31.208 -14.971 -6.523 1.00 71.94 71 LYS A CA 1
ATOM 490 C C . LYS A 1 71 ? -30.277 -16.028 -7.095 1.00 71.94 71 LYS A C 1
ATOM 492 O O . LYS A 1 71 ? -29.520 -16.635 -6.341 1.00 71.94 71 LYS A O 1
ATOM 497 N N . VAL A 1 72 ? -30.336 -16.238 -8.407 1.00 75.00 72 VAL A N 1
ATOM 498 C CA . VAL A 1 72 ? -29.611 -17.316 -9.090 1.00 75.00 72 VAL A CA 1
ATOM 499 C C . VAL A 1 72 ? -28.758 -16.743 -10.212 1.00 75.00 72 VAL A C 1
ATOM 501 O O . VAL A 1 72 ? -29.258 -16.010 -11.064 1.00 75.00 72 VAL A O 1
ATOM 504 N N . VAL A 1 73 ? -27.483 -17.117 -10.228 1.00 70.38 73 VAL A N 1
ATOM 505 C CA . VAL A 1 73 ? -26.565 -16.903 -11.350 1.00 70.38 73 VAL A CA 1
ATOM 506 C C . VAL A 1 73 ? -26.266 -18.264 -11.961 1.00 70.38 73 VAL A C 1
ATOM 508 O O . VAL A 1 73 ? -25.940 -19.201 -11.236 1.00 70.38 73 VAL A O 1
ATOM 511 N N . TRP A 1 74 ? -26.385 -18.391 -13.279 1.00 77.69 74 TRP A N 1
ATOM 512 C CA . TRP A 1 74 ? -26.245 -19.667 -13.983 1.00 77.69 74 TRP A CA 1
ATOM 513 C C . TRP A 1 74 ? -24.863 -19.834 -14.616 1.00 77.69 74 TRP A C 1
ATOM 515 O O . TRP A 1 74 ? -24.362 -18.921 -15.270 1.00 77.69 74 TRP A O 1
ATOM 525 N N . ASP A 1 75 ? -24.283 -21.031 -14.500 1.00 70.06 75 ASP A N 1
ATOM 526 C CA . ASP A 1 75 ? -23.249 -21.495 -15.426 1.00 70.06 75 ASP A CA 1
ATOM 527 C C . ASP A 1 75 ? -23.961 -22.082 -16.651 1.00 70.06 75 ASP A C 1
ATOM 529 O O . ASP A 1 75 ? -24.400 -23.237 -16.663 1.00 70.06 75 ASP A O 1
ATOM 533 N N . HIS A 1 76 ? -24.118 -21.252 -17.684 1.00 74.56 76 HIS A N 1
ATOM 534 C CA . HIS A 1 76 ? -24.808 -21.627 -18.920 1.00 74.56 76 HIS A CA 1
ATOM 535 C C . HIS A 1 76 ? -24.125 -22.780 -19.661 1.00 74.56 76 HIS A C 1
ATOM 537 O O . HIS A 1 76 ? -24.785 -23.457 -20.445 1.00 74.56 76 HIS A O 1
ATOM 543 N N . GLY A 1 77 ? -22.834 -23.021 -19.413 1.00 68.56 77 GLY A N 1
ATOM 544 C CA . GLY A 1 77 ? -22.115 -24.109 -20.053 1.00 68.56 77 GLY A CA 1
ATOM 545 C C . GLY A 1 77 ? -22.610 -25.474 -19.578 1.00 68.56 77 GLY A C 1
ATOM 546 O O . GLY A 1 77 ? -22.806 -26.380 -20.383 1.00 68.56 77 GLY A O 1
ATOM 547 N N . VAL A 1 78 ? -22.780 -25.659 -18.272 1.00 75.56 78 VAL A N 1
ATOM 548 C CA . VAL A 1 78 ? -23.186 -26.955 -17.684 1.00 75.56 78 VAL A CA 1
ATOM 549 C C . VAL A 1 78 ? -24.668 -26.984 -17.275 1.00 75.56 78 VAL A C 1
ATOM 551 O O . VAL A 1 78 ? -25.227 -28.026 -16.918 1.00 75.56 78 VAL A O 1
ATOM 554 N N . GLY A 1 79 ? -25.350 -25.841 -17.374 1.00 83.12 79 GLY A N 1
ATOM 555 C CA . GLY A 1 79 ? -26.775 -25.701 -17.087 1.00 83.12 79 GLY A CA 1
ATOM 556 C C . GLY A 1 79 ? -27.105 -25.953 -15.617 1.00 83.12 79 GLY A C 1
ATOM 557 O O . GLY A 1 79 ? -28.099 -26.619 -15.320 1.00 83.12 79 GLY A O 1
ATOM 558 N N . VAL A 1 80 ? -26.255 -25.464 -14.712 1.00 85.19 80 VAL A N 1
ATOM 559 C CA . VAL A 1 80 ? -26.457 -25.496 -13.254 1.00 85.19 80 VAL A CA 1
ATOM 560 C C . VAL A 1 80 ? -26.210 -24.105 -12.664 1.00 85.19 80 VAL A C 1
ATOM 562 O O . VAL A 1 80 ? -25.532 -23.288 -13.294 1.00 85.19 80 VAL A O 1
ATOM 565 N N . PRO A 1 81 ? -26.744 -23.793 -11.476 1.00 80.44 81 PRO A N 1
ATOM 566 C CA . PRO A 1 81 ? -26.449 -22.531 -10.807 1.00 80.44 81 PRO A CA 1
ATOM 567 C C . PRO A 1 81 ? -24.969 -22.390 -10.428 1.00 80.44 81 PRO A C 1
ATOM 569 O O . PRO A 1 81 ? -24.463 -23.168 -9.627 1.00 80.44 81 PRO A O 1
ATOM 572 N N . ALA A 1 82 ? -24.294 -21.362 -10.943 1.00 70.88 82 ALA A N 1
ATOM 573 C CA . ALA A 1 82 ? -22.967 -20.940 -10.489 1.00 70.88 82 ALA A CA 1
ATOM 574 C C . ALA A 1 82 ? -23.017 -20.301 -9.091 1.00 70.88 82 ALA A C 1
ATOM 576 O O . ALA A 1 82 ? -22.066 -20.397 -8.324 1.00 70.88 82 ALA A O 1
ATOM 577 N N . SER A 1 83 ? -24.135 -19.654 -8.752 1.00 72.00 83 SER A N 1
ATOM 578 C CA . SER A 1 83 ? -24.396 -19.131 -7.411 1.00 72.00 83 SER A CA 1
ATOM 579 C C . SER A 1 83 ? -25.896 -19.118 -7.129 1.00 72.00 83 SER A C 1
ATOM 581 O O . SER A 1 83 ? -26.694 -18.776 -8.007 1.00 72.00 83 SER A O 1
ATOM 583 N N . MET A 1 84 ? -26.289 -19.476 -5.908 1.00 82.56 84 MET A N 1
ATOM 584 C CA . MET A 1 84 ? -27.650 -19.302 -5.398 1.00 82.56 84 MET A CA 1
ATOM 585 C C . MET A 1 84 ? -27.610 -18.617 -4.039 1.00 82.56 84 MET A C 1
ATOM 587 O O . MET A 1 84 ? -26.901 -19.066 -3.140 1.00 82.56 84 MET A O 1
ATOM 591 N N . ARG A 1 85 ? -28.406 -17.556 -3.871 1.00 69.06 85 ARG A N 1
ATOM 592 C CA . ARG A 1 85 ? -28.457 -16.754 -2.644 1.00 69.06 85 ARG A CA 1
ATOM 593 C C . ARG A 1 85 ? -29.881 -16.614 -2.102 1.00 69.06 85 ARG A C 1
ATOM 595 O O . ARG A 1 85 ? -30.801 -16.260 -2.840 1.00 69.06 85 ARG A O 1
ATOM 602 N N . GLY A 1 86 ? -30.029 -16.839 -0.798 1.00 77.06 86 GLY A N 1
ATOM 603 C CA . GLY A 1 86 ? -31.262 -16.768 -0.005 1.00 77.06 86 GLY A CA 1
ATOM 604 C C . GLY A 1 86 ? -31.079 -17.481 1.340 1.00 77.06 86 GLY A C 1
ATOM 605 O O . GLY A 1 86 ? -30.127 -18.231 1.483 1.00 77.06 86 GLY A O 1
ATOM 606 N N . PHE A 1 87 ? -31.951 -17.248 2.325 1.00 73.56 87 PHE A N 1
ATOM 607 C CA . PHE A 1 87 ? -31.729 -17.687 3.715 1.00 73.56 87 PHE A CA 1
ATOM 608 C C . PHE A 1 87 ? -32.528 -18.924 4.117 1.00 73.56 87 PHE A C 1
ATOM 610 O O . PHE A 1 87 ? -33.738 -18.823 4.292 1.00 73.56 87 PHE A O 1
ATOM 617 N N . THR A 1 88 ? -31.871 -20.048 4.387 1.00 82.81 88 THR A N 1
ATOM 618 C CA . THR A 1 88 ? -32.542 -21.199 5.009 1.00 82.81 88 THR A CA 1
ATOM 619 C C . THR A 1 88 ? -32.948 -20.909 6.458 1.00 82.81 88 THR A C 1
ATOM 621 O O . THR A 1 88 ? -32.471 -19.962 7.089 1.00 82.81 88 THR A O 1
ATOM 624 N N . SER A 1 89 ? -33.756 -21.792 7.044 1.00 80.50 89 SER A N 1
ATOM 625 C CA . SER A 1 89 ? -33.844 -21.901 8.505 1.00 80.50 89 SER A CA 1
ATOM 626 C C . SER A 1 89 ? -32.468 -22.255 9.107 1.00 80.50 89 SER A C 1
ATOM 628 O O . SER A 1 89 ? -31.638 -22.846 8.400 1.00 80.50 89 SER A O 1
ATOM 630 N N . PRO A 1 90 ? -32.197 -21.896 10.379 1.00 85.50 90 PRO A N 1
ATOM 631 C CA . PRO A 1 90 ? -30.963 -22.268 11.071 1.00 85.50 90 PRO A CA 1
ATOM 632 C C . PRO A 1 90 ? -30.672 -23.768 10.987 1.00 85.50 90 PRO A C 1
ATOM 634 O O . PRO A 1 90 ? -31.534 -24.600 11.269 1.00 85.50 90 PRO A O 1
ATOM 637 N N . MET A 1 91 ? -29.452 -24.114 10.593 1.00 83.62 91 MET A N 1
ATOM 638 C CA . MET A 1 91 ? -28.999 -25.492 10.456 1.00 83.62 91 MET A CA 1
ATOM 639 C C . MET A 1 91 ? -28.582 -26.076 11.810 1.00 83.62 91 MET A C 1
ATOM 641 O O . MET A 1 91 ? -27.915 -25.425 12.615 1.00 83.62 91 MET A O 1
ATOM 645 N N . VAL A 1 92 ? -28.920 -27.349 12.029 1.00 85.56 92 VAL A N 1
ATOM 646 C CA . VAL A 1 92 ? -28.557 -28.122 13.229 1.00 85.56 92 VAL A CA 1
ATOM 647 C C . VAL A 1 92 ? -27.388 -29.065 12.919 1.00 85.56 92 VAL A C 1
ATOM 649 O O . VAL A 1 92 ? -27.293 -29.591 11.809 1.00 85.56 92 VAL A O 1
ATOM 652 N N . GLY A 1 93 ? -26.523 -29.324 13.906 1.00 89.38 93 GLY A N 1
ATOM 653 C CA . GLY A 1 93 ? -25.393 -30.262 13.809 1.00 89.38 93 GLY A CA 1
ATOM 654 C C . GLY A 1 93 ? -24.064 -29.593 13.455 1.00 89.38 93 GLY A C 1
ATOM 655 O O . GLY A 1 93 ? -23.941 -28.373 13.529 1.00 89.38 93 GLY A O 1
ATOM 656 N N . ASP A 1 94 ? -23.040 -30.365 13.100 1.00 93.25 94 ASP A N 1
ATOM 657 C CA . ASP A 1 94 ? -21.753 -29.812 12.670 1.00 93.25 94 ASP A CA 1
ATOM 658 C C . ASP A 1 94 ? -21.865 -29.138 11.279 1.00 93.25 94 ASP A C 1
ATOM 660 O O . ASP A 1 94 ? -22.736 -29.514 10.485 1.00 93.25 94 ASP A O 1
ATOM 664 N N . PRO A 1 95 ? -21.026 -28.131 10.958 1.00 90.25 95 PRO A N 1
ATOM 665 C CA . PRO A 1 95 ? -21.142 -27.387 9.701 1.00 90.25 95 PRO A CA 1
ATOM 666 C C . PRO A 1 95 ? -21.010 -28.261 8.448 1.00 90.25 95 PRO A C 1
ATOM 668 O O . PRO A 1 95 ? -21.750 -28.064 7.486 1.00 90.25 95 PRO A O 1
ATOM 671 N N . ALA A 1 96 ? -20.111 -29.251 8.453 1.00 92.88 96 ALA A N 1
ATOM 672 C CA . ALA A 1 96 ? -19.889 -30.125 7.304 1.00 92.88 96 ALA A CA 1
ATOM 673 C C . ALA A 1 96 ? -21.097 -31.031 7.036 1.00 92.88 96 ALA A C 1
ATOM 675 O O . ALA A 1 96 ? -21.563 -31.124 5.897 1.00 92.88 96 ALA A O 1
ATOM 676 N N . GLY A 1 97 ? -21.644 -31.656 8.079 1.00 94.44 97 GLY A N 1
ATOM 677 C CA . GLY A 1 97 ? -22.853 -32.465 7.995 1.00 94.44 97 GLY A CA 1
ATOM 678 C C . GLY A 1 97 ? -24.070 -31.643 7.573 1.00 94.44 97 GLY A C 1
ATOM 679 O O . GLY A 1 97 ? -24.846 -32.087 6.725 1.00 94.44 97 GLY A O 1
ATOM 680 N N . ALA A 1 98 ? -24.222 -30.429 8.112 1.00 93.44 98 ALA A N 1
ATOM 681 C CA . ALA A 1 98 ? -25.286 -29.504 7.723 1.00 93.44 98 ALA A CA 1
ATOM 682 C C . ALA A 1 98 ? -25.199 -29.109 6.243 1.00 93.44 98 ALA A C 1
ATOM 684 O O . ALA A 1 98 ? -26.180 -29.245 5.512 1.00 93.44 98 ALA A O 1
ATOM 685 N N . ALA A 1 99 ? -24.017 -28.696 5.783 1.00 94.06 99 ALA A N 1
ATOM 686 C CA . ALA A 1 99 ? -23.788 -28.345 4.388 1.00 94.06 99 ALA A CA 1
ATOM 687 C C . ALA A 1 99 ? -23.995 -29.546 3.448 1.00 94.06 99 ALA A C 1
ATOM 689 O O . ALA A 1 99 ? -24.592 -29.390 2.388 1.00 94.06 99 ALA A O 1
ATOM 690 N N . THR A 1 100 ? -23.586 -30.754 3.849 1.00 95.31 100 THR A N 1
ATOM 691 C CA . THR A 1 100 ? -23.803 -31.979 3.056 1.00 95.31 100 THR A CA 1
ATOM 692 C C . THR A 1 100 ? -25.293 -32.282 2.890 1.00 95.31 100 THR A C 1
ATOM 694 O O . THR A 1 100 ? -25.744 -32.532 1.777 1.00 95.31 100 THR A O 1
ATOM 697 N N . ARG A 1 101 ? -26.085 -32.197 3.970 1.00 94.12 101 ARG A N 1
ATOM 698 C CA . ARG A 1 101 ? -27.549 -32.369 3.900 1.00 94.12 101 ARG A CA 1
ATOM 699 C C . ARG A 1 101 ? -28.218 -31.301 3.041 1.00 94.12 101 ARG A C 1
ATOM 701 O O . ARG A 1 101 ? -29.158 -31.607 2.316 1.00 94.12 101 ARG A O 1
ATOM 708 N N . PHE A 1 102 ? -27.741 -30.061 3.119 1.00 94.12 102 PHE A N 1
ATOM 709 C CA . PHE A 1 102 ? -28.235 -28.992 2.260 1.00 94.12 102 PHE A CA 1
ATOM 710 C C . PHE A 1 102 ? -27.976 -29.295 0.781 1.00 94.12 102 PHE A C 1
ATOM 712 O O . PHE A 1 102 ? -28.909 -29.216 -0.013 1.00 94.12 102 PHE A O 1
ATOM 719 N N . LEU A 1 103 ? -26.752 -29.705 0.423 1.00 95.06 103 LEU A N 1
ATOM 720 C CA . LEU A 1 103 ? -26.419 -30.100 -0.949 1.00 95.06 103 LEU A CA 1
ATOM 721 C C . LEU A 1 103 ? -27.257 -31.289 -1.426 1.00 95.06 103 LEU A C 1
ATOM 723 O O . LEU A 1 103 ? -27.727 -31.267 -2.559 1.00 95.06 103 LEU A O 1
ATOM 727 N N . GLU A 1 104 ? -27.510 -32.273 -0.563 1.00 94.88 104 GLU A N 1
ATOM 728 C CA . GLU A 1 104 ? -28.402 -33.399 -0.869 1.00 94.88 104 GLU A CA 1
ATOM 729 C C . GLU A 1 104 ? -29.825 -32.923 -1.209 1.00 94.88 104 GLU A C 1
ATOM 731 O O . GLU A 1 104 ? -30.443 -33.431 -2.142 1.00 94.88 104 GLU A O 1
ATOM 736 N N . GLY A 1 105 ? -30.325 -31.894 -0.516 1.00 92.75 105 GLY A N 1
ATOM 737 C CA . GLY A 1 105 ? -31.635 -31.290 -0.779 1.00 92.75 105 GLY A CA 1
ATOM 738 C C . GLY A 1 105 ? -31.732 -30.503 -2.092 1.00 92.75 105 GLY A C 1
ATOM 739 O O . GLY A 1 105 ? -32.838 -30.279 -2.578 1.00 92.75 105 GLY A O 1
ATOM 740 N N . ILE A 1 106 ? -30.601 -30.097 -2.680 1.00 92.88 106 ILE A N 1
ATOM 741 C CA . ILE A 1 106 ? -30.547 -29.361 -3.957 1.00 92.88 106 ILE A CA 1
ATOM 742 C C . ILE A 1 106 ? -29.806 -30.128 -5.060 1.00 92.88 106 ILE A C 1
ATOM 744 O O . ILE A 1 106 ? -29.486 -29.551 -6.101 1.00 92.88 106 ILE A O 1
ATOM 748 N N . LYS A 1 107 ? -29.526 -31.422 -4.870 1.00 93.94 107 LYS A N 1
ATOM 749 C CA . LYS A 1 107 ? -28.701 -32.208 -5.799 1.00 93.94 107 LYS A CA 1
ATOM 750 C C . LYS A 1 107 ? -29.258 -32.224 -7.221 1.00 93.94 107 LYS A C 1
ATOM 752 O O . LYS A 1 107 ? -28.495 -32.030 -8.157 1.00 93.94 107 LYS A O 1
ATOM 757 N N . ASP A 1 108 ? -30.579 -32.306 -7.389 1.00 92.81 108 ASP A N 1
ATOM 758 C CA . ASP A 1 108 ? -31.220 -32.301 -8.712 1.00 92.81 108 ASP A CA 1
ATOM 759 C C . ASP A 1 108 ? -31.099 -30.935 -9.407 1.00 92.81 108 ASP A C 1
ATOM 761 O O . ASP A 1 108 ? -30.984 -30.851 -10.632 1.00 92.81 108 ASP A O 1
ATOM 765 N N . VAL A 1 109 ? -31.066 -29.847 -8.627 1.00 92.38 109 VAL A N 1
ATOM 766 C CA . VAL A 1 109 ? -30.822 -28.486 -9.134 1.00 92.38 109 VAL A CA 1
ATOM 767 C C . VAL A 1 109 ? -29.388 -28.361 -9.648 1.00 92.38 109 VAL A C 1
ATOM 769 O O . VAL A 1 109 ? -29.153 -27.739 -10.687 1.00 92.38 109 VAL A O 1
ATOM 772 N N . LEU A 1 110 ? -28.447 -28.990 -8.943 1.00 90.12 110 LEU A N 1
ATOM 773 C CA . LEU A 1 110 ? -27.029 -29.055 -9.293 1.00 90.12 110 LEU A CA 1
ATOM 774 C C . LEU A 1 110 ? -26.687 -30.200 -10.264 1.00 90.12 110 LEU A C 1
ATOM 776 O O . LEU A 1 110 ? -25.527 -30.333 -10.644 1.00 90.12 110 LEU A O 1
ATOM 780 N N . LYS A 1 111 ? -27.676 -31.009 -10.676 1.00 91.56 111 LYS A N 1
ATOM 781 C CA . LYS A 1 111 ? -27.501 -32.225 -11.493 1.00 91.56 111 LYS A CA 1
ATOM 782 C C . LYS A 1 111 ? -26.464 -33.201 -10.910 1.00 91.56 111 LYS A C 1
ATOM 784 O O . LYS A 1 111 ? -25.694 -33.816 -11.637 1.00 91.56 111 LYS A O 1
ATOM 789 N N . LEU A 1 112 ? -26.415 -33.310 -9.588 1.00 89.62 112 LEU A N 1
ATOM 790 C CA . LEU A 1 112 ? -25.542 -34.237 -8.877 1.00 89.62 112 LEU A CA 1
ATOM 791 C C . LEU A 1 112 ? -26.265 -35.558 -8.609 1.00 89.62 112 LEU A C 1
ATOM 793 O O . LEU A 1 112 ? -27.480 -35.589 -8.414 1.00 89.62 112 LEU A O 1
ATOM 797 N N . GLY A 1 113 ? -25.491 -36.641 -8.567 1.00 88.75 113 GLY A N 1
ATOM 798 C CA . GLY A 1 113 ? -25.946 -37.947 -8.101 1.00 88.75 113 GLY A CA 1
ATOM 799 C C . GLY A 1 113 ? -25.897 -38.037 -6.574 1.00 88.75 113 GLY A C 1
ATOM 800 O O . GLY A 1 113 ? -26.390 -37.165 -5.864 1.00 88.75 113 GLY A O 1
ATOM 801 N N . ASP A 1 114 ? -25.279 -39.096 -6.053 1.00 89.94 114 ASP A N 1
ATOM 802 C CA . ASP A 1 114 ? -24.989 -39.209 -4.619 1.00 89.94 114 ASP A CA 1
ATOM 803 C C . ASP A 1 114 ? -23.953 -38.151 -4.198 1.00 89.94 114 ASP A C 1
ATOM 805 O O . ASP A 1 114 ? -22.775 -38.231 -4.567 1.00 89.94 114 ASP A O 1
ATOM 809 N N . VAL A 1 115 ? -24.381 -37.168 -3.398 1.00 92.38 115 VAL A N 1
ATOM 810 C CA . VAL A 1 115 ? -23.515 -36.086 -2.914 1.00 92.38 115 VAL A CA 1
ATOM 811 C C . VAL A 1 115 ? -22.374 -36.630 -2.052 1.00 92.38 115 VAL A C 1
ATOM 813 O O . VAL A 1 115 ? -21.258 -36.128 -2.150 1.00 92.38 115 VAL A O 1
ATOM 816 N N . GLY A 1 116 ? -22.583 -37.681 -1.255 1.00 88.88 116 GLY A N 1
ATOM 817 C CA . GLY A 1 116 ? -21.529 -38.267 -0.416 1.00 88.88 116 GLY A CA 1
ATOM 818 C C . GLY A 1 116 ? -20.420 -38.955 -1.224 1.00 88.88 116 GLY A C 1
ATOM 819 O O . GLY A 1 116 ? -19.249 -38.989 -0.803 1.00 88.88 116 GLY A O 1
ATOM 820 N N . ALA A 1 117 ? -20.771 -39.476 -2.401 1.00 89.62 117 ALA A N 1
ATOM 821 C CA . ALA A 1 117 ? -19.829 -40.046 -3.359 1.00 89.62 117 ALA A CA 1
ATOM 822 C C . ALA A 1 117 ? -19.141 -38.966 -4.210 1.00 89.62 117 ALA A C 1
ATOM 824 O O . ALA A 1 117 ? -17.938 -39.065 -4.460 1.00 89.62 117 ALA A O 1
ATOM 825 N N . GLN A 1 118 ? -19.881 -37.930 -4.616 1.00 93.50 118 GLN A N 1
ATOM 826 C CA . GLN A 1 118 ? -19.418 -36.924 -5.577 1.00 93.50 118 GLN A CA 1
ATOM 827 C C . GLN A 1 118 ? -18.832 -35.654 -4.952 1.00 93.50 118 GLN A C 1
ATOM 829 O O . GLN A 1 118 ? -18.173 -34.896 -5.657 1.00 93.50 118 GLN A O 1
ATOM 834 N N . MET A 1 119 ? -19.031 -35.401 -3.658 1.00 93.56 119 MET A N 1
ATOM 835 C CA . MET A 1 119 ? -18.530 -34.211 -2.967 1.00 93.56 119 MET A CA 1
ATOM 836 C C . MET A 1 119 ? -17.766 -34.606 -1.708 1.00 93.56 119 MET A C 1
ATOM 838 O O . MET A 1 119 ? -18.300 -35.221 -0.785 1.00 93.56 119 MET A O 1
ATOM 842 N N . LYS A 1 120 ? -16.490 -34.223 -1.643 1.00 92.50 120 LYS A N 1
ATOM 843 C CA . LYS A 1 120 ? -15.652 -34.422 -0.455 1.00 92.50 120 LYS A CA 1
ATOM 844 C C . LYS A 1 120 ? -15.389 -33.094 0.225 1.00 92.50 120 LYS A C 1
ATOM 846 O O . LYS A 1 120 ? -14.903 -32.160 -0.408 1.00 92.50 120 LYS A O 1
ATOM 851 N N . VAL A 1 121 ? -15.686 -33.020 1.522 1.00 92.00 121 VAL A N 1
ATOM 852 C CA . VAL A 1 121 ? -15.376 -31.845 2.344 1.00 92.00 121 VAL A CA 1
ATOM 853 C C . VAL A 1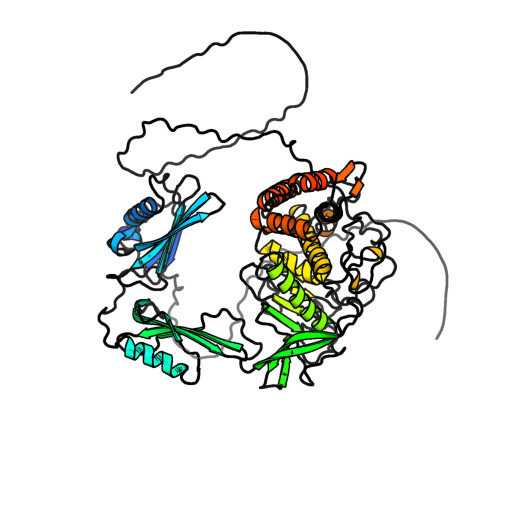 121 ? -13.867 -31.630 2.325 1.00 92.00 121 VAL A C 1
ATOM 855 O O . VAL A 1 121 ? -13.100 -32.473 2.784 1.00 92.00 121 VAL A O 1
ATOM 858 N N . ARG A 1 122 ? -13.447 -30.492 1.777 1.00 77.06 122 ARG A N 1
ATOM 859 C CA . ARG A 1 122 ? -12.045 -30.081 1.685 1.00 77.06 122 ARG A CA 1
ATOM 860 C C . ARG A 1 122 ? -11.654 -29.201 2.864 1.00 77.06 122 ARG A C 1
ATOM 862 O O . ARG A 1 122 ? -10.543 -29.310 3.372 1.00 77.06 122 ARG A O 1
ATOM 869 N N . ARG A 1 123 ? -12.548 -28.295 3.270 1.00 76.62 123 ARG A N 1
ATOM 870 C CA . ARG A 1 123 ? -12.292 -27.333 4.346 1.00 76.62 123 ARG A CA 1
ATOM 871 C C . ARG A 1 123 ? -13.596 -26.894 4.996 1.00 76.62 123 ARG A C 1
ATOM 873 O O . ARG A 1 123 ? -14.548 -26.564 4.297 1.00 76.62 123 ARG A O 1
ATOM 880 N N . VAL A 1 124 ? -13.588 -26.828 6.322 1.00 90.50 124 VAL A N 1
ATOM 881 C CA . VAL A 1 124 ? -14.565 -26.079 7.117 1.00 90.50 124 VAL A CA 1
ATOM 882 C C . VAL A 1 124 ? -13.817 -24.900 7.717 1.00 90.50 124 VAL A C 1
ATOM 884 O O . VAL A 1 124 ? -12.775 -25.088 8.345 1.00 90.50 124 VAL A O 1
ATOM 887 N N . GLN A 1 125 ? -14.305 -23.691 7.481 1.00 79.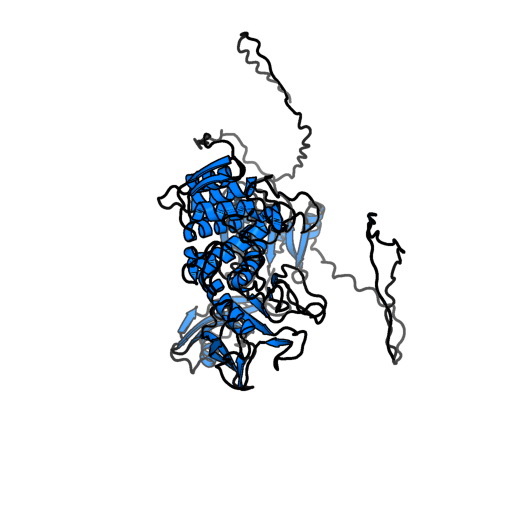50 125 GLN A N 1
ATOM 888 C CA . GLN A 1 125 ? -13.725 -22.469 8.017 1.00 79.50 125 GLN A CA 1
ATOM 889 C C . GLN A 1 125 ? -14.819 -21.662 8.699 1.00 79.50 125 GLN A C 1
ATOM 891 O O . GLN A 1 125 ? -15.915 -21.536 8.161 1.00 79.50 125 GLN A O 1
ATOM 896 N N . ARG A 1 126 ? -14.504 -21.106 9.864 1.00 86.62 126 ARG A N 1
ATOM 897 C CA . ARG A 1 126 ? -15.252 -19.994 10.433 1.00 86.62 126 ARG A CA 1
ATOM 898 C C . ARG A 1 126 ? -14.413 -18.739 10.231 1.00 86.62 126 ARG A C 1
ATOM 900 O O . ARG A 1 126 ? -13.207 -18.796 10.470 1.00 86.62 126 ARG A O 1
ATOM 907 N N . ASP A 1 127 ? -15.014 -17.685 9.700 1.00 64.31 127 ASP A N 1
ATOM 908 C CA . ASP A 1 127 ? -14.342 -16.394 9.585 1.00 64.31 127 ASP A CA 1
ATOM 909 C C . ASP A 1 127 ? -14.440 -15.609 10.901 1.00 64.31 127 ASP A C 1
ATOM 911 O O . ASP A 1 127 ? -15.163 -15.988 11.828 1.00 64.31 127 ASP A O 1
ATOM 915 N N . ASP A 1 128 ? -13.706 -14.506 10.990 1.00 64.50 128 ASP A N 1
ATOM 916 C CA . ASP A 1 128 ? -13.671 -13.669 12.194 1.00 64.50 128 ASP A CA 1
ATOM 917 C C . ASP A 1 128 ? -15.014 -12.963 12.446 1.00 64.50 128 ASP A C 1
ATOM 919 O O . ASP A 1 128 ? -15.317 -12.526 13.556 1.00 64.50 128 ASP A O 1
ATOM 923 N N . LEU A 1 129 ? -15.879 -12.921 11.428 1.00 47.75 129 LEU A N 1
ATOM 924 C CA . LEU A 1 129 ? -17.257 -12.474 11.545 1.00 47.75 129 LEU A CA 1
ATOM 925 C C . LEU A 1 129 ? -18.180 -13.592 12.041 1.00 47.75 129 LEU A C 1
ATOM 927 O O . LEU A 1 129 ? -19.378 -13.355 12.120 1.00 47.75 129 LEU A O 1
ATOM 931 N N . GLY A 1 130 ? -17.696 -14.781 12.388 1.00 75.25 130 GLY A N 1
ATOM 932 C CA . GLY A 1 130 ? -18.520 -15.888 12.871 1.00 75.25 130 GLY A CA 1
ATOM 933 C C . GLY A 1 130 ? -19.406 -16.539 11.802 1.00 75.25 130 GLY A C 1
ATOM 934 O O . GLY A 1 130 ? -20.290 -17.317 12.162 1.00 75.25 130 GLY A O 1
ATOM 935 N N . TYR A 1 131 ? -19.195 -16.238 10.518 1.00 75.19 131 TYR A N 1
ATOM 936 C CA . TYR A 1 131 ? -19.809 -16.957 9.405 1.00 75.19 131 TYR A CA 1
ATOM 937 C C . TYR A 1 131 ? -19.053 -18.260 9.164 1.00 75.19 131 TYR A C 1
ATOM 939 O O . TYR A 1 131 ? -17.850 -18.364 9.397 1.00 75.19 131 TYR A O 1
ATOM 947 N N . GLU A 1 132 ? -19.763 -19.274 8.686 1.00 89.00 132 GLU A N 1
ATOM 948 C CA . GLU A 1 132 ? -19.200 -20.589 8.396 1.00 89.00 132 GLU A CA 1
ATOM 949 C C . GLU A 1 132 ? -19.153 -20.818 6.882 1.00 89.00 132 GLU A C 1
ATOM 951 O O . GLU A 1 132 ? -20.098 -20.509 6.151 1.00 89.00 132 GLU A O 1
ATOM 956 N N . HIS A 1 133 ? -18.052 -21.380 6.396 1.00 83.69 133 HIS A N 1
ATOM 957 C CA . HIS A 1 133 ? -17.829 -21.705 4.993 1.00 83.69 133 HIS A CA 1
ATOM 958 C C . HIS A 1 133 ? -17.363 -23.151 4.878 1.00 83.69 133 HIS A C 1
ATOM 960 O O . HIS A 1 133 ? -16.301 -23.523 5.386 1.00 83.69 133 HIS A O 1
ATOM 966 N N . VAL A 1 134 ? -18.152 -23.973 4.191 1.00 90.56 134 VAL A N 1
ATOM 967 C CA . VAL A 1 134 ? -17.818 -25.374 3.931 1.00 90.56 134 VAL A CA 1
ATOM 968 C C . VAL A 1 134 ? -17.519 -25.535 2.453 1.00 90.56 134 VAL A C 1
ATOM 970 O O . VAL A 1 134 ? -18.408 -25.395 1.617 1.00 90.56 134 VAL A O 1
ATOM 973 N N . ARG A 1 135 ? -16.259 -25.829 2.135 1.00 86.44 135 ARG A N 1
ATOM 974 C CA . ARG A 1 135 ? -15.785 -26.067 0.771 1.00 86.44 135 ARG A CA 1
ATOM 975 C C . ARG A 1 135 ? -15.719 -27.561 0.495 1.00 86.44 135 ARG A C 1
ATOM 977 O O . ARG A 1 135 ? -15.082 -28.303 1.245 1.00 86.44 135 ARG A O 1
ATOM 984 N N . PHE A 1 136 ? -16.297 -27.970 -0.622 1.00 92.00 136 PHE A N 1
ATOM 985 C CA . PHE A 1 136 ? -16.274 -29.319 -1.161 1.00 92.00 136 PHE A CA 1
ATOM 986 C C . PHE A 1 136 ? -15.468 -29.349 -2.457 1.00 92.00 136 PHE A C 1
ATOM 988 O O . PHE A 1 136 ? -15.547 -28.419 -3.257 1.00 92.00 136 PHE A O 1
ATOM 995 N N . SER A 1 137 ? -14.724 -30.429 -2.676 1.00 86.31 137 SER A N 1
ATOM 996 C CA . SER A 1 137 ? -14.159 -30.770 -3.982 1.00 86.31 137 SER A CA 1
ATOM 997 C C . SER A 1 137 ? -15.018 -31.832 -4.651 1.00 86.31 137 SER A C 1
ATOM 999 O O . SER A 1 137 ? -15.429 -32.791 -3.990 1.00 86.31 137 SER A O 1
ATOM 1001 N N . GLN A 1 138 ? -15.253 -31.677 -5.954 1.00 92.06 138 GLN A N 1
ATOM 1002 C CA . GLN A 1 138 ? -15.985 -32.671 -6.729 1.00 92.06 138 GLN A CA 1
ATOM 1003 C C . GLN A 1 138 ? -15.107 -33.898 -7.023 1.00 92.06 138 GLN A C 1
ATOM 1005 O O . GLN A 1 138 ? -13.919 -33.792 -7.345 1.00 92.06 138 GLN A O 1
ATOM 1010 N N . VAL A 1 139 ? -15.725 -35.071 -6.946 1.00 92.44 139 VAL A N 1
ATOM 1011 C CA . VAL A 1 139 ? -15.168 -36.378 -7.283 1.00 92.44 139 VAL A CA 1
ATOM 1012 C C . VAL A 1 139 ? -16.083 -37.049 -8.307 1.00 92.44 139 VAL A C 1
ATOM 1014 O O . VAL A 1 139 ? -17.305 -36.968 -8.209 1.00 92.44 139 VAL A O 1
ATOM 1017 N N . HIS A 1 140 ? -15.493 -37.726 -9.287 1.00 91.19 140 HIS A N 1
ATOM 1018 C CA . HIS A 1 140 ? -16.196 -38.548 -10.265 1.00 91.19 140 HIS A CA 1
ATOM 1019 C C . HIS A 1 140 ? -15.568 -39.944 -10.274 1.00 91.19 140 HIS A C 1
ATOM 1021 O O . HIS A 1 140 ? -14.383 -40.077 -10.576 1.00 91.19 140 HIS A O 1
ATOM 1027 N N . GLU A 1 141 ? -16.336 -40.961 -9.865 1.00 90.44 141 GLU A N 1
ATOM 1028 C CA . GLU A 1 141 ? -15.881 -42.363 -9.767 1.00 90.44 141 GLU A CA 1
ATOM 1029 C C . GLU A 1 141 ? -14.540 -42.520 -9.015 1.00 90.44 141 GLU A C 1
ATOM 1031 O O . GLU A 1 141 ? -13.634 -43.249 -9.415 1.00 90.44 141 GLU A O 1
ATOM 1036 N N . GLY A 1 142 ? -14.381 -41.774 -7.916 1.00 89.88 142 GLY A N 1
ATOM 1037 C CA . GLY A 1 142 ? -13.175 -41.784 -7.079 1.00 89.88 142 GLY A CA 1
ATOM 1038 C C . GLY A 1 142 ? -12.028 -40.883 -7.555 1.00 89.88 142 GLY A C 1
ATOM 1039 O O . GLY A 1 142 ? -11.067 -40.699 -6.808 1.00 89.88 142 GLY A O 1
ATOM 1040 N N . LEU A 1 143 ? -12.124 -40.271 -8.740 1.00 93.62 143 LEU A N 1
ATOM 1041 C CA . LEU A 1 143 ? -11.129 -39.329 -9.254 1.00 93.62 143 LEU A CA 1
ATOM 1042 C C . LEU A 1 143 ? -11.529 -37.879 -8.972 1.00 93.62 143 LEU A C 1
ATOM 1044 O O . LEU A 1 143 ? -12.665 -37.476 -9.216 1.00 93.62 143 LEU A O 1
ATOM 1048 N N . SER A 1 144 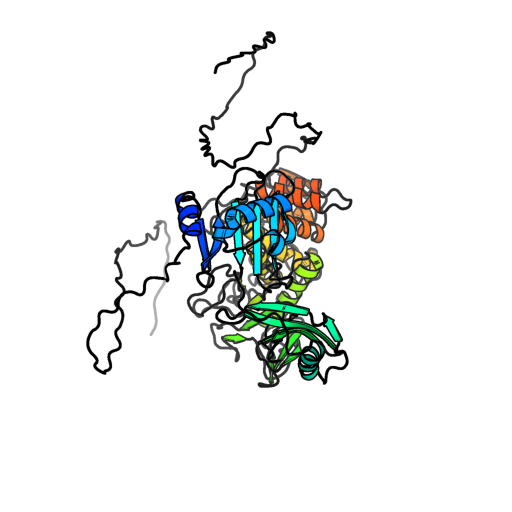? -10.582 -37.064 -8.507 1.00 88.38 144 SER A N 1
ATOM 1049 C CA . SER A 1 144 ? -10.815 -35.628 -8.321 1.00 88.38 144 SER A CA 1
ATOM 1050 C C . SER A 1 144 ? -11.106 -34.943 -9.655 1.00 88.38 144 SER A C 1
ATOM 1052 O O . SER A 1 144 ? -10.366 -35.128 -10.627 1.00 88.38 144 SER A O 1
ATOM 1054 N N . VAL A 1 145 ? -12.139 -34.102 -9.677 1.00 89.44 145 VAL A N 1
ATOM 1055 C CA . VAL A 1 145 ? -12.434 -33.210 -10.801 1.00 89.44 145 VAL A CA 1
ATOM 1056 C C . VAL A 1 145 ? -11.741 -31.874 -10.539 1.00 89.44 145 VAL A C 1
ATOM 1058 O O . VAL A 1 145 ? -12.092 -31.126 -9.628 1.00 89.44 145 VAL A O 1
ATOM 1061 N N . ILE A 1 146 ? -10.690 -31.585 -11.299 1.00 85.06 146 ILE A N 1
ATOM 1062 C CA . ILE A 1 146 ? -9.831 -30.427 -11.037 1.00 85.06 146 ILE A CA 1
ATOM 1063 C C . ILE A 1 146 ? -10.543 -29.123 -11.403 1.00 85.06 146 ILE A C 1
ATOM 1065 O O . ILE A 1 146 ? -11.115 -28.992 -12.482 1.00 85.06 146 ILE A O 1
ATOM 1069 N N . GLY A 1 147 ? -10.469 -28.144 -10.495 1.00 74.56 147 GLY A N 1
ATOM 1070 C CA . GLY A 1 147 ? -11.135 -26.846 -10.640 1.00 74.56 147 GLY A CA 1
ATOM 1071 C C . GLY A 1 147 ? -12.637 -26.878 -10.349 1.00 74.56 147 GLY A C 1
ATOM 1072 O O . GLY A 1 147 ? -13.301 -25.868 -10.566 1.00 74.56 147 GLY A O 1
ATOM 1073 N N . ALA A 1 148 ? -13.166 -28.013 -9.877 1.00 83.06 148 ALA A N 1
ATOM 1074 C CA . ALA A 1 148 ? -14.571 -28.172 -9.547 1.00 83.06 148 ALA A CA 1
ATOM 1075 C C . ALA A 1 148 ? -14.798 -28.200 -8.029 1.00 83.06 148 ALA A C 1
ATOM 1077 O O . ALA A 1 148 ? -14.343 -29.110 -7.327 1.00 83.06 148 ALA A O 1
ATOM 1078 N N . GLU A 1 149 ? -15.493 -27.187 -7.522 1.00 79.94 149 GLU A N 1
ATOM 1079 C CA . GLU A 1 149 ? -15.736 -26.981 -6.100 1.00 79.94 149 GLU A CA 1
ATOM 1080 C C . GLU A 1 149 ? -17.144 -26.444 -5.837 1.00 79.94 149 GLU A C 1
ATOM 1082 O O . GLU A 1 149 ? -17.746 -25.760 -6.668 1.00 79.94 149 GLU A O 1
ATOM 1087 N N . VAL A 1 150 ? -17.644 -26.729 -4.638 1.00 85.19 150 VAL A N 1
ATOM 1088 C CA . VAL A 1 150 ? -18.864 -26.128 -4.091 1.00 85.19 150 VAL A CA 1
ATOM 1089 C C . VAL A 1 150 ? -18.521 -25.488 -2.757 1.00 85.19 150 VAL A C 1
ATOM 1091 O O . VAL A 1 150 ? -17.816 -26.094 -1.951 1.00 85.19 150 VAL A O 1
ATOM 1094 N N . ILE A 1 151 ? -19.008 -24.279 -2.498 1.00 81.69 151 ILE A N 1
ATOM 1095 C CA . ILE A 1 151 ? -18.866 -23.618 -1.201 1.00 81.69 151 ILE A CA 1
ATOM 1096 C C . ILE A 1 151 ? -20.255 -23.320 -0.658 1.00 81.69 151 ILE A C 1
ATOM 1098 O O . ILE A 1 151 ? -21.063 -22.682 -1.325 1.00 81.69 151 ILE A O 1
ATOM 1102 N N . VAL A 1 152 ? -20.528 -23.779 0.559 1.00 90.56 152 VAL A N 1
ATOM 1103 C CA . VAL A 1 152 ? -21.761 -23.479 1.289 1.00 90.56 152 VAL A CA 1
ATOM 1104 C C . VAL A 1 152 ? -21.440 -22.465 2.378 1.00 90.56 152 VAL A C 1
ATOM 1106 O O . VAL A 1 152 ? -20.601 -22.730 3.243 1.00 90.56 152 VAL A O 1
ATOM 1109 N N . HIS A 1 153 ? -22.113 -21.317 2.342 1.00 82.50 153 HIS A N 1
ATOM 1110 C CA . HIS A 1 153 ? -21.912 -20.215 3.276 1.00 82.50 153 HIS A CA 1
ATOM 1111 C C . HIS A 1 153 ? -23.092 -20.104 4.243 1.00 82.50 153 HIS A C 1
ATOM 1113 O O . HIS A 1 153 ? -24.243 -19.977 3.818 1.00 82.50 153 HIS A O 1
ATOM 1119 N N . SER A 1 154 ? -22.800 -20.109 5.544 1.00 90.56 154 SER A N 1
ATOM 1120 C CA . SER A 1 154 ? -23.779 -19.927 6.619 1.00 90.56 154 SER A CA 1
ATOM 1121 C C . SER A 1 154 ? -23.459 -18.695 7.458 1.00 90.56 154 SER A C 1
ATOM 1123 O O . SER A 1 154 ? -22.292 -18.372 7.664 1.00 90.56 154 SER A O 1
ATOM 1125 N N . ASP A 1 155 ? -24.489 -17.998 7.930 1.00 80.50 155 ASP A N 1
ATOM 1126 C CA . ASP A 1 155 ? -24.339 -16.841 8.815 1.00 80.50 155 ASP A CA 1
ATOM 1127 C C . ASP A 1 155 ? -24.126 -17.233 10.289 1.00 80.50 155 ASP A C 1
ATOM 1129 O O . ASP A 1 155 ? -24.090 -18.412 10.644 1.00 80.50 155 ASP A O 1
ATOM 1133 N N . ARG A 1 156 ? -24.011 -16.231 11.171 1.00 88.12 156 ARG A N 1
ATOM 1134 C CA . ARG A 1 156 ? -23.847 -16.417 12.628 1.00 88.12 156 ARG A CA 1
ATOM 1135 C C . ARG A 1 156 ? -24.998 -17.185 13.284 1.00 88.12 156 ARG A C 1
ATOM 1137 O O . ARG A 1 156 ? -24.809 -17.813 14.320 1.00 88.12 156 ARG A O 1
ATOM 1144 N N . LEU A 1 157 ? -26.192 -17.121 12.691 1.00 85.38 157 LEU A N 1
ATOM 1145 C CA . LEU A 1 157 ? -27.377 -17.862 13.127 1.00 85.38 157 LEU A CA 1
ATOM 1146 C C . LEU A 1 157 ? -27.438 -19.253 12.484 1.00 85.38 157 LEU A C 1
ATOM 1148 O O . LEU A 1 157 ? -28.437 -19.954 12.623 1.00 85.38 157 LEU A O 1
ATOM 1152 N N . ARG A 1 158 ? -26.375 -19.652 11.777 1.00 89.06 158 ARG A N 1
ATOM 1153 C CA . ARG A 1 158 ? -26.227 -20.920 11.062 1.00 89.06 158 ARG A CA 1
ATOM 1154 C C . ARG A 1 158 ? -27.268 -21.119 9.968 1.00 89.06 158 ARG A C 1
ATOM 1156 O O . ARG A 1 158 ? -27.607 -22.250 9.629 1.00 89.06 158 ARG A O 1
ATOM 1163 N N . ARG A 1 159 ? -27.779 -20.033 9.391 1.00 90.44 159 ARG A N 1
ATOM 1164 C CA . ARG A 1 159 ? -28.631 -20.075 8.198 1.00 90.44 159 ARG A CA 1
ATOM 1165 C C . ARG A 1 159 ? -27.739 -20.083 6.971 1.00 90.44 159 ARG A C 1
ATOM 1167 O O . ARG A 1 159 ? -26.890 -19.201 6.841 1.00 90.44 159 ARG A O 1
ATOM 1174 N N . ILE A 1 160 ? -27.941 -21.031 6.062 1.00 87.94 160 ILE A N 1
ATOM 1175 C CA . ILE A 1 160 ? -27.257 -21.005 4.769 1.00 87.94 160 ILE A CA 1
ATOM 1176 C C . ILE A 1 160 ? -27.836 -19.833 3.992 1.00 87.94 160 ILE A C 1
ATOM 1178 O O . ILE A 1 160 ? -29.047 -19.775 3.784 1.00 87.94 160 ILE A O 1
ATOM 1182 N N . TYR A 1 161 ? -26.980 -18.884 3.618 1.00 79.75 161 TYR A N 1
ATOM 1183 C CA . TYR A 1 161 ? -27.394 -17.692 2.881 1.00 79.75 161 TYR A CA 1
ATOM 1184 C C . TYR A 1 161 ? -26.943 -17.722 1.416 1.00 79.75 161 TYR A C 1
ATOM 1186 O O . TYR A 1 161 ? -27.501 -16.992 0.595 1.00 79.75 161 TYR A O 1
ATOM 1194 N N . GLN A 1 162 ? -25.923 -18.526 1.091 1.00 81.44 162 GLN A N 1
ATOM 1195 C CA . GLN A 1 162 ? -25.354 -18.621 -0.250 1.00 81.44 162 GLN A CA 1
ATOM 1196 C C . GLN A 1 162 ? -24.694 -19.981 -0.495 1.00 81.44 162 GLN A C 1
ATOM 1198 O O . GLN A 1 162 ? -24.067 -20.554 0.400 1.00 81.44 162 GLN A O 1
ATOM 1203 N N . VAL A 1 163 ? -24.812 -20.472 -1.726 1.00 80.25 163 VAL A N 1
ATOM 1204 C CA . VAL A 1 163 ? -24.012 -21.575 -2.261 1.00 80.25 163 VAL A CA 1
ATOM 1205 C C . VAL A 1 163 ? -23.403 -21.156 -3.591 1.00 80.25 163 VAL A C 1
ATOM 1207 O O . VAL A 1 163 ? -24.121 -20.735 -4.495 1.00 80.25 163 VAL A O 1
ATOM 1210 N N . ASP A 1 164 ? -22.086 -21.283 -3.699 1.00 74.31 164 ASP A N 1
ATOM 1211 C CA . ASP A 1 164 ? -21.336 -21.016 -4.923 1.00 74.31 164 ASP A CA 1
ATOM 1212 C C . ASP A 1 164 ? -20.825 -22.331 -5.495 1.00 74.31 164 ASP A C 1
ATOM 1214 O O . ASP A 1 164 ? -20.330 -23.190 -4.759 1.00 74.31 164 ASP A O 1
ATOM 1218 N N . THR A 1 165 ? -20.962 -22.511 -6.806 1.00 77.81 165 THR A N 1
ATOM 1219 C CA . THR A 1 165 ? -20.579 -23.751 -7.472 1.00 77.81 165 THR A CA 1
ATOM 1220 C C . THR A 1 165 ? -19.762 -23.491 -8.727 1.00 77.81 165 THR A C 1
ATOM 1222 O O . THR A 1 165 ? -20.037 -22.603 -9.534 1.00 77.81 165 THR A O 1
ATOM 1225 N N . LYS A 1 166 ? -18.760 -24.341 -8.916 1.00 82.12 166 LYS A N 1
ATOM 1226 C CA . LYS A 1 166 ? -18.197 -24.668 -10.215 1.00 82.12 166 LYS A CA 1
ATOM 1227 C C . LYS A 1 166 ? -18.138 -26.181 -10.276 1.00 82.12 166 LYS A C 1
ATOM 1229 O O . LYS A 1 166 ? -17.291 -26.782 -9.633 1.00 82.12 166 LYS A O 1
ATOM 1234 N N . ILE A 1 167 ? -19.053 -26.805 -11.000 1.00 85.75 167 ILE A N 1
ATOM 1235 C CA . ILE A 1 167 ? -19.156 -28.266 -11.073 1.00 85.75 167 ILE A CA 1
ATOM 1236 C C . ILE A 1 167 ? -19.306 -28.711 -12.521 1.00 85.75 167 ILE A C 1
ATOM 1238 O O . ILE A 1 167 ? -19.725 -27.936 -13.380 1.00 85.75 167 ILE A O 1
ATOM 1242 N N . TYR A 1 168 ? -18.967 -29.969 -12.777 1.00 85.69 168 TYR A N 1
ATOM 1243 C CA . TYR A 1 168 ? -19.146 -30.616 -14.072 1.00 85.69 168 TYR A CA 1
ATOM 1244 C C . TYR A 1 168 ? -20.038 -31.833 -13.848 1.00 85.69 168 TYR A C 1
ATOM 1246 O O . TYR A 1 168 ? -19.526 -32.893 -13.481 1.00 85.69 168 TYR A O 1
ATOM 1254 N N . PRO A 1 169 ? -21.367 -31.661 -13.950 1.00 77.56 169 PRO A N 1
ATOM 1255 C CA . PRO A 1 169 ? -22.308 -32.767 -13.879 1.00 77.56 169 PRO A CA 1
ATOM 1256 C C . PRO A 1 169 ? -22.015 -33.719 -15.037 1.00 77.56 169 PRO A C 1
ATOM 1258 O O . PRO A 1 169 ? -21.949 -33.276 -16.180 1.00 77.56 169 PRO A O 1
ATOM 1261 N N . ASP A 1 170 ? -21.782 -34.988 -14.724 1.00 78.12 170 ASP A N 1
ATOM 1262 C CA . ASP A 1 170 ? -21.517 -36.065 -15.685 1.00 78.12 170 ASP A CA 1
ATOM 1263 C C . ASP A 1 170 ? -20.363 -35.806 -16.680 1.00 78.12 170 ASP A C 1
ATOM 1265 O O . ASP A 1 170 ? -20.585 -35.627 -17.879 1.00 78.12 170 ASP A O 1
ATOM 1269 N N . PRO A 1 171 ? -19.097 -35.816 -16.216 1.00 81.88 171 PRO A N 1
ATOM 1270 C CA . PRO A 1 171 ? -17.936 -35.797 -17.100 1.00 81.88 171 PRO A CA 1
ATOM 1271 C C . PRO A 1 171 ? -17.974 -36.961 -18.105 1.00 81.88 171 PRO A C 1
ATOM 1273 O O . PRO A 1 171 ? -17.791 -38.117 -17.730 1.00 81.88 171 PRO A O 1
ATOM 1276 N N . ASP A 1 172 ? -18.155 -36.666 -19.393 1.00 84.81 172 ASP A N 1
ATOM 1277 C CA . ASP A 1 172 ? -18.103 -37.676 -20.457 1.00 84.81 172 ASP A CA 1
ATOM 1278 C C . ASP A 1 172 ? -16.643 -37.988 -20.807 1.00 84.81 172 ASP A C 1
ATOM 1280 O O . ASP A 1 172 ? -16.011 -37.327 -21.641 1.00 84.81 172 ASP A O 1
ATOM 1284 N N . VAL A 1 173 ? -16.052 -38.944 -20.086 1.00 89.06 173 VAL A N 1
ATOM 1285 C CA . VAL A 1 173 ? -14.683 -39.385 -20.341 1.00 89.06 173 VAL A CA 1
ATOM 1286 C C . VAL A 1 173 ? -14.425 -40.819 -19.874 1.00 89.06 173 VAL A C 1
ATOM 1288 O O . VAL A 1 173 ? -14.765 -41.207 -18.762 1.00 89.06 173 VAL A O 1
ATOM 1291 N N . SER A 1 174 ? -13.754 -41.614 -20.716 1.00 93.19 174 SER A N 1
ATOM 1292 C CA . SER A 1 174 ? -13.222 -42.922 -20.310 1.00 93.19 174 SER A CA 1
ATOM 1293 C C . SER A 1 174 ? -12.215 -42.754 -19.170 1.00 93.19 174 SER A C 1
ATOM 1295 O O . SER A 1 174 ? -11.291 -41.951 -19.278 1.00 93.19 174 SER A O 1
ATOM 1297 N N . LEU A 1 175 ? -12.362 -43.541 -18.103 1.00 94.75 175 LEU A N 1
ATOM 1298 C CA . LEU A 1 175 ? -11.487 -43.490 -16.923 1.00 94.75 175 LEU A CA 1
ATOM 1299 C C . LEU A 1 175 ? -10.316 -44.483 -16.984 1.00 94.75 175 LEU A C 1
ATOM 1301 O O . LEU A 1 175 ? -9.547 -44.598 -16.032 1.00 94.75 175 LEU A O 1
ATOM 1305 N N . ILE A 1 176 ? -10.162 -45.196 -18.104 1.00 94.94 176 ILE A N 1
ATOM 1306 C CA . ILE A 1 176 ? -9.095 -46.180 -18.313 1.00 94.94 176 ILE A CA 1
ATOM 1307 C C . ILE A 1 176 ? -7.941 -45.522 -19.089 1.00 94.94 176 ILE A C 1
ATOM 1309 O O . ILE A 1 176 ? -8.074 -45.293 -20.293 1.00 94.94 176 ILE A O 1
ATOM 1313 N N . PRO A 1 177 ? -6.786 -45.240 -18.454 1.00 96.75 177 PRO A N 1
ATOM 1314 C CA . PRO A 1 177 ? -5.671 -44.589 -19.131 1.00 96.75 177 PRO A CA 1
ATOM 1315 C C . PRO A 1 177 ? -5.005 -45.529 -20.150 1.00 96.75 177 PRO A C 1
ATOM 1317 O O . PRO A 1 177 ? -4.718 -46.686 -19.852 1.00 96.75 177 PRO A O 1
ATOM 1320 N N . SER A 1 178 ? -4.698 -45.020 -21.348 1.00 97.44 178 SER A N 1
ATOM 1321 C CA . SER A 1 178 ? -3.890 -45.732 -22.363 1.00 97.44 178 SER A CA 1
ATOM 1322 C C . SER A 1 178 ? -2.399 -45.370 -22.291 1.00 97.44 178 SER A C 1
ATOM 1324 O O . SER A 1 178 ? -1.535 -46.109 -22.767 1.00 97.44 178 SER A O 1
ATOM 1326 N N . VAL A 1 179 ? -2.079 -44.230 -21.675 1.00 97.44 179 VAL A N 1
ATOM 1327 C CA . VAL A 1 179 ? -0.723 -43.754 -21.396 1.00 97.44 179 VAL A CA 1
ATOM 1328 C C . VAL A 1 179 ? -0.425 -43.959 -19.919 1.00 97.44 179 VAL A C 1
ATOM 1330 O O . VAL A 1 179 ? -1.196 -43.536 -19.061 1.00 97.44 179 VAL A O 1
ATOM 1333 N N . THR A 1 180 ? 0.709 -44.592 -19.616 1.00 97.69 180 THR A N 1
ATOM 1334 C CA . THR A 1 180 ? 1.124 -44.841 -18.230 1.00 97.69 180 THR A CA 1
ATOM 1335 C C . THR A 1 180 ? 1.643 -43.568 -17.557 1.00 97.69 180 THR A C 1
ATOM 1337 O O . THR A 1 180 ? 2.112 -42.639 -18.225 1.00 97.69 180 THR A O 1
ATOM 1340 N N . ALA A 1 181 ? 1.611 -43.546 -16.223 1.00 95.50 181 ALA A N 1
ATOM 1341 C CA . ALA A 1 181 ? 2.154 -42.460 -15.412 1.00 95.50 181 ALA A CA 1
ATOM 1342 C C . ALA A 1 181 ? 3.631 -42.166 -15.739 1.00 95.50 181 ALA A C 1
ATOM 1344 O O . ALA A 1 181 ? 4.033 -41.005 -15.818 1.00 95.50 181 ALA A O 1
ATOM 1345 N N . GLU A 1 182 ? 4.436 -43.202 -15.992 1.00 96.69 182 GLU A N 1
ATOM 1346 C CA . GLU A 1 182 ? 5.864 -43.083 -16.309 1.00 96.69 182 GLU A CA 1
ATOM 1347 C C . GLU A 1 182 ? 6.081 -42.393 -17.655 1.00 96.69 182 GLU A C 1
ATOM 1349 O O . GLU A 1 182 ? 6.948 -41.526 -17.770 1.00 96.69 182 GLU A O 1
ATOM 1354 N N . LYS A 1 183 ? 5.271 -42.730 -18.669 1.00 97.00 183 LYS A N 1
ATOM 1355 C CA . LYS A 1 183 ? 5.332 -42.083 -19.987 1.00 97.00 183 LYS A CA 1
ATOM 1356 C C . LYS A 1 183 ? 4.918 -40.614 -19.905 1.00 97.00 183 LYS A C 1
ATOM 1358 O O . LYS A 1 183 ? 5.581 -39.766 -20.503 1.00 97.00 183 LYS A O 1
ATOM 1363 N N . ALA A 1 184 ? 3.869 -40.305 -19.140 1.00 95.44 184 ALA A N 1
ATOM 1364 C CA . ALA A 1 184 ? 3.450 -38.927 -18.901 1.00 95.44 184 ALA A CA 1
ATOM 1365 C C . ALA A 1 184 ? 4.545 -38.126 -18.174 1.00 95.44 184 ALA A C 1
ATOM 1367 O O . ALA A 1 184 ? 4.905 -37.036 -18.608 1.00 95.44 184 ALA A O 1
ATOM 1368 N N . LEU A 1 185 ? 5.154 -38.690 -17.129 1.00 93.00 185 LEU A N 1
ATOM 1369 C CA . LEU A 1 185 ? 6.231 -38.037 -16.387 1.00 93.00 185 LEU A CA 1
ATOM 1370 C C . LEU A 1 185 ? 7.499 -37.832 -17.230 1.00 93.00 185 LEU A C 1
ATOM 1372 O O . LEU A 1 185 ? 8.134 -36.778 -17.146 1.00 93.00 185 LEU A O 1
ATOM 1376 N N . ALA A 1 186 ? 7.871 -38.822 -18.049 1.00 95.56 186 ALA A N 1
ATOM 1377 C CA . ALA A 1 186 ? 9.020 -38.735 -18.949 1.00 95.56 186 ALA A CA 1
ATOM 1378 C C . ALA A 1 186 ? 8.876 -37.569 -19.937 1.00 95.56 186 ALA A C 1
ATOM 1380 O O . ALA A 1 186 ? 9.852 -36.862 -20.191 1.00 95.56 186 ALA A O 1
ATOM 1381 N N . ARG A 1 187 ? 7.651 -37.311 -20.420 1.00 92.88 187 ARG A N 1
ATOM 1382 C CA . ARG A 1 187 ? 7.349 -36.151 -21.264 1.00 92.88 187 ARG A CA 1
ATOM 1383 C C . ARG A 1 187 ? 7.713 -34.836 -20.571 1.00 92.88 187 ARG A C 1
ATOM 1385 O O . ARG A 1 187 ? 8.461 -34.059 -21.152 1.00 92.88 187 ARG A O 1
ATOM 1392 N N . GLY A 1 188 ? 7.245 -34.611 -19.340 1.00 89.06 188 GLY A N 1
ATOM 1393 C CA . GLY A 1 188 ? 7.554 -33.379 -18.600 1.00 89.06 188 GLY A CA 1
ATOM 1394 C C . GLY A 1 188 ? 9.025 -33.254 -18.190 1.00 89.06 188 GLY A C 1
ATOM 1395 O O . GLY A 1 188 ? 9.570 -32.155 -18.169 1.00 89.06 188 GLY A O 1
ATOM 1396 N N . ARG A 1 189 ? 9.704 -34.371 -17.888 1.00 91.38 189 ARG A N 1
ATOM 1397 C CA . ARG A 1 189 ? 11.151 -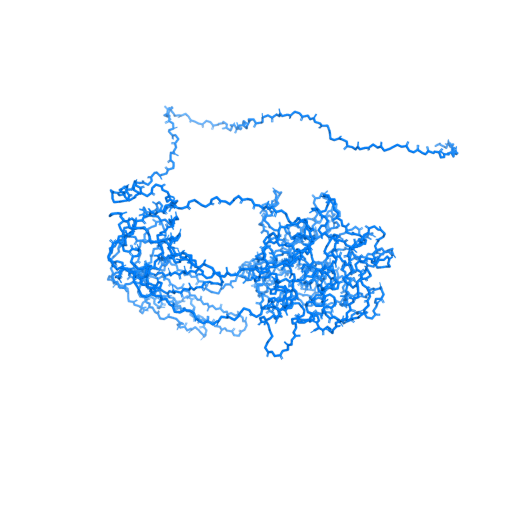34.360 -17.597 1.00 91.38 189 ARG A CA 1
ATOM 1398 C C . ARG A 1 189 ? 11.983 -33.927 -18.806 1.00 91.38 189 ARG A C 1
ATOM 1400 O O . ARG A 1 189 ? 12.993 -33.254 -18.618 1.00 91.38 189 ARG A O 1
ATOM 1407 N N . GLY A 1 190 ? 11.555 -34.280 -20.020 1.00 92.00 190 GLY A N 1
ATOM 1408 C CA . GLY A 1 190 ? 12.225 -33.879 -21.259 1.00 92.00 190 GLY A CA 1
ATOM 1409 C C . GLY A 1 190 ? 12.323 -32.361 -21.433 1.00 92.00 190 GLY A C 1
ATOM 1410 O O . GLY A 1 190 ? 13.340 -31.870 -21.911 1.00 92.00 190 GLY A O 1
ATOM 1411 N N . ASP A 1 191 ? 11.322 -31.615 -20.957 1.00 88.62 191 ASP A N 1
ATOM 1412 C CA . ASP A 1 191 ? 11.282 -30.150 -21.047 1.00 88.62 191 ASP A CA 1
ATOM 1413 C C . ASP A 1 191 ? 12.381 -29.452 -20.223 1.00 88.62 191 ASP A C 1
ATOM 1415 O O . ASP A 1 191 ? 12.733 -28.306 -20.496 1.00 88.62 191 ASP A O 1
ATOM 1419 N N . PHE A 1 192 ? 12.946 -30.146 -19.229 1.00 88.06 192 PHE A N 1
ATOM 1420 C CA . PHE A 1 192 ? 13.947 -29.611 -18.303 1.00 88.06 192 PHE A CA 1
ATOM 1421 C C . PHE A 1 192 ? 15.191 -30.499 -18.210 1.00 88.06 192 PHE A C 1
ATOM 1423 O O . PHE A 1 192 ? 15.864 -30.512 -17.182 1.00 88.06 192 PHE A O 1
ATOM 1430 N N . ALA A 1 193 ? 15.522 -31.235 -19.276 1.00 88.62 193 ALA A N 1
ATOM 1431 C CA . ALA A 1 193 ? 16.652 -32.169 -19.289 1.00 88.62 193 ALA A CA 1
ATOM 1432 C C . ALA A 1 193 ? 18.010 -31.512 -18.957 1.00 88.62 193 ALA A C 1
ATOM 1434 O O . ALA A 1 193 ? 18.916 -32.186 -18.474 1.00 88.62 193 ALA A O 1
ATOM 1435 N N . SER A 1 194 ? 18.150 -30.199 -19.179 1.00 84.94 194 SER A N 1
ATOM 1436 C CA . SER A 1 194 ? 19.348 -29.423 -18.835 1.00 84.94 194 SER A CA 1
ATOM 1437 C C . SER A 1 194 ? 19.438 -29.015 -17.358 1.00 84.94 194 SER A C 1
ATOM 1439 O O . SER A 1 194 ? 20.506 -28.591 -16.918 1.00 84.94 194 SER A O 1
ATOM 1441 N N . LYS A 1 195 ? 18.348 -29.131 -16.586 1.00 80.25 195 LYS A N 1
ATOM 1442 C CA . LYS A 1 195 ? 18.274 -28.682 -15.189 1.00 80.25 195 LYS A CA 1
ATOM 1443 C C . LYS A 1 195 ? 18.825 -29.742 -14.246 1.00 80.25 195 LYS A C 1
ATOM 1445 O O . LYS A 1 195 ? 18.237 -30.810 -14.078 1.00 80.25 195 LYS A O 1
ATOM 1450 N N . LYS A 1 196 ? 19.941 -29.434 -13.580 1.00 79.56 196 LYS A N 1
ATOM 1451 C CA . LYS A 1 196 ? 20.685 -30.398 -12.747 1.00 79.56 196 LYS A CA 1
ATOM 1452 C C . LYS A 1 196 ? 19.954 -30.753 -11.452 1.00 79.56 196 LYS A C 1
ATOM 1454 O O . LYS A 1 196 ? 20.118 -31.857 -10.946 1.00 79.56 196 LYS A O 1
ATOM 1459 N N . THR A 1 197 ? 19.146 -29.833 -10.922 1.00 74.56 197 THR A N 1
ATOM 1460 C CA . THR A 1 197 ? 18.391 -30.010 -9.666 1.00 74.56 197 THR A CA 1
ATOM 1461 C C . THR A 1 197 ? 16.923 -30.390 -9.884 1.00 74.56 197 THR A C 1
ATOM 1463 O O . THR A 1 197 ? 16.113 -30.305 -8.955 1.00 74.56 197 THR A O 1
ATOM 1466 N N . LEU A 1 198 ? 16.565 -30.814 -11.105 1.00 81.94 198 LEU A N 1
ATOM 1467 C CA . LEU A 1 198 ? 15.213 -31.242 -11.446 1.00 81.94 198 LEU A CA 1
ATOM 1468 C C . LEU A 1 198 ? 14.768 -32.414 -10.567 1.00 81.94 198 LEU A C 1
ATOM 1470 O O . LEU A 1 198 ? 15.346 -33.501 -10.590 1.00 81.94 198 LEU A O 1
ATOM 1474 N N . ARG A 1 199 ? 13.669 -32.211 -9.848 1.00 76.31 199 ARG A N 1
ATOM 1475 C CA . ARG A 1 199 ? 13.011 -33.227 -9.030 1.00 76.31 199 ARG A CA 1
ATOM 1476 C C . ARG A 1 199 ? 11.520 -33.279 -9.322 1.00 76.31 199 ARG A C 1
ATOM 1478 O O . ARG A 1 199 ? 10.912 -32.292 -9.728 1.00 76.31 199 ARG A O 1
ATOM 1485 N N . VAL A 1 200 ? 10.928 -34.438 -9.065 1.00 86.00 200 VAL A N 1
ATOM 1486 C CA . VAL A 1 200 ? 9.474 -34.621 -9.081 1.00 86.00 200 VAL A CA 1
ATOM 1487 C C . VAL A 1 200 ? 8.968 -34.226 -7.701 1.00 86.00 200 VAL A C 1
ATOM 1489 O O . VAL A 1 200 ? 9.186 -34.958 -6.742 1.00 86.00 200 VAL A O 1
ATOM 1492 N N . SER A 1 201 ? 8.372 -33.043 -7.583 1.00 72.00 201 SER A N 1
ATOM 1493 C CA . SER A 1 201 ? 7.855 -32.525 -6.309 1.00 72.00 201 SER A CA 1
ATOM 1494 C C . SER A 1 201 ? 6.460 -33.056 -5.983 1.00 72.00 201 SER A C 1
ATOM 1496 O O . SER A 1 201 ? 6.110 -33.164 -4.813 1.00 72.00 201 SER A O 1
ATOM 1498 N N . ARG A 1 202 ? 5.692 -33.461 -7.002 1.00 85.44 202 ARG A N 1
ATOM 1499 C CA . ARG A 1 202 ? 4.457 -34.244 -6.860 1.00 85.44 202 ARG A CA 1
ATOM 1500 C C . ARG A 1 202 ? 4.417 -35.302 -7.952 1.00 85.44 202 ARG A C 1
ATOM 1502 O O . ARG A 1 202 ? 4.553 -34.956 -9.123 1.00 85.44 202 ARG A O 1
ATOM 1509 N N . GLY A 1 203 ? 4.249 -36.570 -7.577 1.00 82.75 203 GLY A N 1
ATOM 1510 C CA . GLY A 1 203 ? 4.144 -37.676 -8.534 1.00 82.75 203 GLY A CA 1
ATOM 1511 C C . GLY A 1 203 ? 2.885 -37.591 -9.413 1.00 82.75 203 GLY A C 1
ATOM 1512 O O . GLY A 1 203 ? 1.964 -36.849 -9.070 1.00 82.75 203 GLY A O 1
ATOM 1513 N N . PRO A 1 204 ? 2.830 -38.327 -10.541 1.00 92.31 204 PRO A N 1
ATOM 1514 C CA . PRO A 1 204 ? 1.638 -38.388 -11.384 1.00 92.31 204 PRO A CA 1
ATOM 1515 C C . PRO A 1 204 ? 0.437 -38.982 -10.648 1.00 92.31 204 PRO A C 1
ATOM 1517 O O . PRO A 1 204 ? 0.483 -40.117 -10.181 1.00 92.31 204 PRO A O 1
ATOM 1520 N N . THR A 1 205 ? -0.654 -38.223 -10.607 1.00 92.94 205 THR A N 1
ATOM 1521 C CA . THR A 1 205 ? -1.971 -38.658 -10.129 1.00 92.94 205 THR A CA 1
ATOM 1522 C C . THR A 1 205 ? -2.975 -38.540 -11.268 1.00 92.94 205 THR A C 1
ATOM 1524 O O . THR A 1 205 ? -2.942 -37.567 -12.025 1.00 92.94 205 THR A O 1
ATOM 1527 N N . LEU A 1 206 ? -3.852 -39.532 -11.401 1.00 97.19 206 LEU A N 1
ATOM 1528 C CA . LEU A 1 206 ? -4.913 -39.532 -12.401 1.00 97.19 206 LEU A CA 1
ATOM 1529 C C . LEU A 1 206 ? -6.085 -38.669 -11.917 1.00 97.19 206 LEU A C 1
ATOM 1531 O O . LEU A 1 206 ? -6.518 -38.804 -10.774 1.00 97.19 206 LEU A O 1
ATOM 1535 N N . VAL A 1 207 ? -6.577 -37.774 -12.769 1.00 93.75 207 VAL A N 1
ATOM 1536 C CA . VAL A 1 207 ? -7.657 -36.830 -12.453 1.00 93.75 207 VAL A CA 1
ATOM 1537 C C . VAL A 1 207 ? -8.593 -36.648 -13.642 1.00 93.75 207 VAL A C 1
ATOM 1539 O O . VAL A 1 207 ? -8.197 -36.858 -14.791 1.00 93.75 207 VAL A O 1
ATOM 1542 N N . VAL A 1 208 ? -9.815 -36.192 -13.373 1.00 93.62 208 VAL A N 1
ATOM 1543 C CA . VAL A 1 208 ? -10.687 -35.628 -14.407 1.00 93.62 208 VAL A CA 1
ATOM 1544 C C . VAL A 1 208 ? -10.351 -34.143 -14.532 1.00 93.62 208 VAL A C 1
ATOM 1546 O O . VAL A 1 208 ? -10.418 -33.394 -13.556 1.00 93.62 208 VAL A O 1
ATOM 1549 N N . TYR A 1 209 ? -9.956 -33.711 -15.727 1.00 89.88 209 TYR A N 1
ATOM 1550 C CA . TYR A 1 209 ? -9.553 -32.337 -16.011 1.00 89.88 209 TYR A CA 1
ATOM 1551 C C . TYR A 1 209 ? -10.443 -31.715 -17.096 1.00 89.88 209 TYR A C 1
ATOM 1553 O O . TYR A 1 209 ? -10.292 -32.028 -18.282 1.00 89.88 209 TYR A O 1
ATOM 1561 N N . PRO A 1 210 ? -11.385 -30.840 -16.713 1.00 80.44 210 PRO A N 1
ATOM 1562 C CA . PRO A 1 210 ? -12.125 -29.998 -17.645 1.00 80.44 210 PRO A CA 1
ATOM 1563 C C . PRO A 1 210 ? -11.189 -28.968 -18.294 1.00 80.44 210 PRO A C 1
ATOM 1565 O O . PRO A 1 210 ? -10.561 -28.171 -17.596 1.00 80.44 210 PRO A O 1
ATOM 1568 N N . TRP A 1 211 ? -11.070 -28.979 -19.625 1.00 69.62 211 TRP A N 1
ATOM 1569 C CA . TRP A 1 211 ? -10.138 -28.107 -20.348 1.00 69.62 211 TRP A CA 1
ATOM 1570 C C . TRP A 1 211 ? -10.676 -27.673 -21.722 1.00 69.62 211 TRP A C 1
ATOM 1572 O O . TRP A 1 211 ? -11.121 -28.494 -22.525 1.00 69.62 211 TRP A O 1
ATOM 1582 N N . GLY A 1 212 ? -10.604 -26.369 -22.015 1.00 62.19 212 GLY A N 1
ATOM 1583 C CA . GLY A 1 212 ? -11.159 -25.763 -23.235 1.00 62.19 212 GLY A CA 1
ATOM 1584 C C . GLY A 1 212 ? -12.669 -25.501 -23.150 1.00 62.19 212 GLY A C 1
ATOM 1585 O O . GLY A 1 212 ? -13.211 -25.346 -22.058 1.00 62.19 212 GLY A O 1
ATOM 1586 N N . SER A 1 213 ? -13.357 -25.452 -24.299 1.00 53.84 213 SER A N 1
ATOM 1587 C CA . SER A 1 213 ? -14.809 -25.223 -24.415 1.00 53.84 213 SER A CA 1
ATOM 1588 C C . SER A 1 213 ? -15.634 -26.441 -23.964 1.00 53.84 213 SER A C 1
ATOM 1590 O O . SER A 1 213 ? -16.416 -26.990 -24.734 1.00 53.84 213 SER A O 1
ATOM 1592 N N . GLN A 1 214 ? -15.443 -26.852 -22.707 1.00 54.91 214 GLN A N 1
ATOM 1593 C CA . GLN A 1 214 ? -16.201 -27.881 -21.984 1.00 54.91 214 GLN A CA 1
ATOM 1594 C C . GLN A 1 214 ? -15.893 -29.347 -22.303 1.00 54.91 214 GLN A C 1
ATOM 1596 O O . GLN A 1 214 ? -16.702 -30.223 -22.013 1.00 54.91 214 GLN A O 1
ATOM 1601 N N . LYS A 1 215 ? -14.707 -29.654 -22.835 1.00 70.94 215 LYS A N 1
ATOM 1602 C CA . LYS A 1 215 ? -14.272 -31.048 -22.955 1.00 70.94 215 LYS A CA 1
ATOM 1603 C C . LYS A 1 215 ? -13.598 -31.514 -21.664 1.00 70.94 215 LYS A C 1
ATOM 1605 O O . LYS A 1 215 ? -12.662 -30.878 -21.179 1.00 70.94 215 LYS A O 1
ATOM 1610 N N . THR A 1 216 ? -14.056 -32.633 -21.119 1.00 84.25 216 THR A N 1
ATOM 1611 C CA . THR A 1 216 ? -13.421 -33.319 -19.990 1.00 84.25 216 THR A CA 1
ATOM 1612 C C . THR A 1 216 ? -12.382 -34.312 -20.494 1.00 84.25 216 THR A C 1
ATOM 1614 O O . THR A 1 216 ? -12.609 -35.043 -21.457 1.00 84.25 216 THR A O 1
ATOM 1617 N N . TYR A 1 217 ? -11.216 -34.326 -19.855 1.00 91.00 217 TYR A N 1
ATOM 1618 C CA . TYR A 1 217 ? -10.130 -35.251 -20.159 1.00 91.00 217 TYR A CA 1
ATOM 1619 C C . TYR A 1 217 ? -9.787 -36.074 -18.924 1.00 91.00 217 TYR A C 1
ATOM 1621 O O . TYR A 1 217 ? -9.787 -35.559 -17.809 1.00 91.00 217 TYR A O 1
ATOM 1629 N N . LEU A 1 218 ? -9.410 -37.331 -19.132 1.00 97.06 218 LEU A N 1
ATOM 1630 C CA . LEU A 1 218 ? -8.650 -38.079 -18.148 1.00 97.06 218 LEU A CA 1
ATOM 1631 C C . LEU A 1 218 ? -7.203 -37.610 -18.277 1.00 97.06 218 LEU A C 1
ATOM 1633 O O . LEU A 1 218 ? -6.640 -37.663 -19.373 1.00 97.06 218 LEU A O 1
ATOM 1637 N N . ALA A 1 219 ? -6.608 -37.110 -17.200 1.00 94.75 219 ALA A N 1
ATOM 1638 C CA . ALA A 1 219 ? -5.276 -36.524 -17.248 1.00 94.75 219 ALA A CA 1
ATOM 1639 C C . ALA A 1 219 ? -4.390 -37.012 -16.103 1.00 94.75 219 ALA A C 1
ATOM 1641 O O . ALA A 1 219 ? -4.834 -37.169 -14.969 1.00 94.75 219 ALA A O 1
ATOM 1642 N N . TRP A 1 220 ? -3.106 -37.189 -16.394 1.00 97.38 220 TRP A N 1
ATOM 1643 C CA . TRP A 1 220 ? -2.060 -37.264 -15.385 1.00 97.38 220 TRP A CA 1
ATOM 1644 C C . TRP A 1 220 ? -1.664 -35.849 -14.975 1.00 97.38 220 TRP A C 1
ATOM 1646 O O . TRP A 1 220 ? -1.222 -35.067 -15.821 1.00 97.38 220 TRP A O 1
ATOM 1656 N N . THR A 1 221 ? -1.773 -35.526 -13.685 1.00 93.69 221 THR A N 1
ATOM 1657 C CA . THR A 1 221 ? -1.201 -34.302 -13.117 1.00 93.69 221 THR A CA 1
ATOM 1658 C C . THR A 1 221 ? -0.024 -34.600 -12.202 1.00 93.69 221 THR A C 1
ATOM 1660 O O . THR A 1 221 ? -0.080 -35.505 -11.376 1.00 93.69 221 THR A O 1
ATOM 1663 N N . TYR A 1 222 ? 1.054 -33.834 -12.341 1.00 90.38 222 TYR A N 1
ATOM 1664 C CA . TYR A 1 222 ? 2.267 -33.932 -11.528 1.00 90.38 222 TYR A CA 1
ATOM 1665 C C . TYR A 1 222 ? 2.957 -32.571 -11.451 1.00 90.38 222 TYR A C 1
ATOM 1667 O O . TYR A 1 222 ? 2.634 -31.661 -12.217 1.00 90.38 222 TYR A O 1
ATOM 1675 N N . ALA A 1 223 ? 3.911 -32.444 -10.531 1.00 79.44 223 ALA A N 1
ATOM 1676 C CA . ALA A 1 223 ? 4.712 -31.240 -10.364 1.00 79.44 223 ALA A CA 1
ATOM 1677 C C . ALA A 1 223 ? 6.205 -31.549 -10.509 1.00 79.44 223 ALA A C 1
ATOM 1679 O O . ALA A 1 223 ? 6.713 -32.525 -9.944 1.00 79.44 223 ALA A O 1
ATOM 1680 N N . LEU A 1 224 ? 6.906 -30.699 -11.256 1.00 76.25 224 LEU A N 1
ATOM 1681 C CA . LEU A 1 224 ? 8.357 -30.724 -11.411 1.00 76.25 224 LEU A CA 1
ATOM 1682 C C . LEU A 1 224 ? 8.949 -29.449 -10.820 1.00 76.25 224 LEU A C 1
ATOM 1684 O O . LEU A 1 224 ? 8.481 -28.352 -11.113 1.00 76.25 224 LEU A O 1
ATOM 1688 N N . SER A 1 225 ? 9.993 -29.587 -10.008 1.00 70.00 225 SER A N 1
ATOM 1689 C CA . SER A 1 225 ? 10.665 -28.452 -9.378 1.00 70.00 225 SER A CA 1
ATOM 1690 C C . SER A 1 225 ? 12.162 -28.466 -9.639 1.00 70.00 225 SER A C 1
ATOM 1692 O O . SER A 1 225 ? 12.777 -29.528 -9.649 1.00 70.00 225 SER A O 1
ATOM 1694 N N . PHE A 1 226 ? 12.762 -27.289 -9.778 1.00 68.44 226 PHE A N 1
ATOM 1695 C CA . PHE A 1 226 ? 14.213 -27.103 -9.798 1.00 68.44 226 PHE A CA 1
ATOM 1696 C C . PHE A 1 226 ? 14.583 -25.744 -9.193 1.00 68.44 226 PHE A C 1
ATOM 1698 O O . PHE A 1 226 ? 13.761 -24.831 -9.135 1.00 68.44 226 PHE A O 1
ATOM 1705 N N . GLY A 1 227 ? 15.821 -25.638 -8.724 1.00 57.62 227 GLY A N 1
ATOM 1706 C CA . GLY A 1 227 ? 16.426 -24.404 -8.224 1.00 57.62 227 GLY A CA 1
ATOM 1707 C C . GLY A 1 227 ? 17.939 -24.493 -8.376 1.00 57.62 227 GLY A C 1
ATOM 1708 O O . GLY A 1 227 ? 18.541 -25.451 -7.888 1.00 57.62 227 GLY A O 1
ATOM 1709 N N . GLU A 1 228 ? 18.541 -23.565 -9.113 1.00 58.47 228 GLU A N 1
ATOM 1710 C CA . GLU A 1 228 ? 19.972 -23.565 -9.438 1.00 58.47 228 GLU A CA 1
ATOM 1711 C C . GLU A 1 228 ? 20.653 -22.283 -8.919 1.00 58.47 228 GLU A C 1
ATOM 1713 O O . GLU A 1 228 ? 20.024 -21.219 -8.902 1.00 58.47 228 GLU A O 1
ATOM 1718 N N . PRO A 1 229 ? 21.938 -22.352 -8.514 1.00 36.56 229 PRO A N 1
ATOM 1719 C CA . PRO A 1 229 ? 22.734 -21.159 -8.227 1.00 36.56 229 PRO A CA 1
ATOM 1720 C C . PRO A 1 229 ? 22.718 -20.205 -9.434 1.00 36.56 229 PRO A C 1
ATOM 1722 O O . PRO A 1 229 ? 22.951 -20.646 -10.557 1.00 36.56 229 PRO A O 1
ATOM 1725 N N . GLY A 1 230 ? 22.411 -18.922 -9.214 1.00 40.88 230 GLY A N 1
ATOM 1726 C CA . GLY A 1 230 ? 22.189 -17.937 -10.289 1.00 40.88 230 GLY A CA 1
ATOM 1727 C C . GLY A 1 230 ? 20.715 -17.610 -10.582 1.00 40.88 230 GLY A C 1
ATOM 1728 O O . GLY A 1 230 ? 20.427 -16.930 -11.560 1.00 40.88 230 GLY A O 1
ATOM 1729 N N . GLY A 1 231 ? 19.774 -18.078 -9.751 1.00 42.41 231 GLY A N 1
ATOM 1730 C CA . GLY A 1 231 ? 18.385 -17.588 -9.736 1.00 42.41 231 GLY A CA 1
ATOM 1731 C C . GLY A 1 231 ? 17.400 -18.331 -10.646 1.00 42.41 231 GLY A C 1
ATOM 1732 O O . GLY A 1 231 ? 16.224 -17.975 -10.695 1.00 42.41 231 GLY A O 1
ATOM 1733 N N . SER A 1 232 ? 17.826 -19.391 -11.346 1.00 56.53 232 SER A N 1
ATOM 1734 C CA . SER A 1 232 ? 16.906 -20.215 -12.140 1.00 56.53 232 SER A CA 1
ATOM 1735 C C . SER A 1 232 ? 16.085 -21.130 -11.228 1.00 56.53 232 SER A C 1
ATOM 1737 O O . SER A 1 232 ? 16.588 -22.134 -10.722 1.00 56.53 232 SER A O 1
ATOM 1739 N N . ILE A 1 233 ? 14.813 -20.785 -11.030 1.00 52.84 233 ILE A N 1
ATOM 1740 C CA . ILE A 1 233 ? 13.844 -21.538 -10.225 1.00 52.84 233 ILE A CA 1
ATOM 1741 C C . ILE A 1 233 ? 12.613 -21.903 -11.062 1.00 52.84 233 ILE A C 1
ATOM 1743 O O . ILE A 1 233 ? 12.225 -21.171 -11.972 1.00 52.84 233 ILE A O 1
ATOM 1747 N N . GLY A 1 234 ? 11.990 -23.041 -10.763 1.00 67.94 234 GLY A N 1
ATOM 1748 C CA . GLY A 1 234 ? 10.757 -23.472 -11.420 1.00 67.94 234 GLY A CA 1
ATOM 1749 C C . GLY A 1 234 ? 9.926 -24.388 -10.532 1.00 67.94 234 GLY A C 1
ATOM 1750 O O . GLY A 1 234 ? 10.479 -25.280 -9.884 1.00 67.94 234 GLY A O 1
ATOM 1751 N N . HIS A 1 235 ? 8.606 -24.197 -10.530 1.00 75.69 235 HIS A N 1
ATOM 1752 C CA . HIS A 1 235 ? 7.626 -25.130 -9.976 1.00 75.69 235 HIS A CA 1
ATOM 1753 C C . HIS A 1 235 ? 6.529 -25.358 -11.014 1.00 75.69 235 HIS A C 1
ATOM 1755 O O . HIS A 1 235 ? 5.541 -24.644 -11.062 1.00 75.69 235 HIS A O 1
ATOM 1761 N N . TRP A 1 236 ? 6.726 -26.325 -11.903 1.00 80.31 236 TRP A N 1
ATOM 1762 C CA . TRP A 1 236 ? 5.848 -26.533 -13.048 1.00 80.31 236 TRP A CA 1
ATOM 1763 C C . TRP A 1 236 ? 4.808 -27.609 -12.772 1.00 80.31 236 TRP A C 1
ATOM 1765 O O . TRP A 1 236 ? 5.167 -28.761 -12.516 1.00 80.31 236 TRP A O 1
ATOM 1775 N N . ILE A 1 237 ? 3.531 -27.251 -12.898 1.00 79.94 237 ILE A N 1
ATOM 1776 C CA . ILE A 1 237 ? 2.403 -28.182 -12.837 1.00 79.94 237 ILE A CA 1
ATOM 1777 C C . ILE A 1 237 ? 2.046 -28.609 -14.254 1.00 79.94 237 ILE A C 1
ATOM 1779 O O . ILE A 1 237 ? 1.858 -27.771 -15.134 1.00 79.94 237 ILE A O 1
ATOM 1783 N N . TYR A 1 238 ? 1.949 -29.917 -14.473 1.00 90.12 238 TYR A N 1
ATOM 1784 C CA . TYR A 1 238 ? 1.564 -30.508 -15.752 1.00 90.12 238 TYR A CA 1
ATOM 1785 C C . TYR A 1 238 ? 0.175 -31.129 -15.677 1.00 90.12 238 TYR A C 1
ATOM 1787 O O . TYR A 1 238 ? -0.218 -31.673 -14.644 1.00 90.12 238 TYR A O 1
ATOM 1795 N N . PHE A 1 239 ? -0.517 -31.104 -16.813 1.00 89.44 239 PHE A N 1
ATOM 1796 C CA . PHE A 1 239 ? -1.692 -31.912 -17.116 1.00 89.44 239 PHE A CA 1
ATOM 1797 C C . PHE A 1 239 ? -1.469 -32.582 -18.471 1.00 89.44 239 PHE A C 1
ATOM 1799 O O . PHE A 1 239 ? -1.420 -31.916 -19.508 1.00 89.44 239 PHE A O 1
ATOM 1806 N N . VAL A 1 240 ? -1.299 -33.901 -18.469 1.00 94.50 240 VAL A N 1
ATOM 1807 C CA . VAL A 1 240 ? -1.050 -34.706 -19.672 1.00 94.50 240 VAL A CA 1
ATOM 1808 C C . VAL A 1 240 ? -2.244 -35.616 -19.908 1.00 94.50 240 VAL A C 1
ATOM 1810 O O . VAL A 1 240 ? -2.607 -36.377 -19.020 1.00 94.50 240 VAL A O 1
ATOM 1813 N N . ASP A 1 241 ? -2.836 -35.556 -21.096 1.00 95.38 241 ASP A N 1
ATOM 1814 C CA . ASP A 1 241 ? -3.933 -36.432 -21.513 1.00 95.38 241 ASP A CA 1
ATOM 1815 C C . ASP A 1 241 ? -3.521 -37.904 -21.362 1.00 95.38 241 ASP A C 1
ATOM 1817 O O . ASP A 1 241 ? -2.541 -38.360 -21.959 1.00 95.38 241 ASP A O 1
ATOM 1821 N N . ALA A 1 242 ? -4.269 -38.644 -20.549 1.00 97.44 242 ALA A N 1
ATOM 1822 C CA . ALA A 1 242 ? -3.974 -40.021 -20.189 1.00 97.44 242 ALA A CA 1
ATOM 1823 C C . ALA A 1 242 ? -4.329 -41.034 -21.292 1.00 97.44 242 ALA A C 1
ATOM 1825 O O . ALA A 1 242 ? -3.977 -42.206 -21.172 1.00 97.44 242 ALA A O 1
ATOM 1826 N N . HIS A 1 243 ? -4.984 -40.616 -22.377 1.00 96.75 243 HIS A N 1
ATOM 1827 C CA . HIS A 1 243 ? -5.224 -41.454 -23.554 1.00 96.75 243 HIS A CA 1
ATOM 1828 C C . HIS A 1 243 ? -4.215 -41.178 -24.671 1.00 96.75 243 HIS A C 1
ATOM 1830 O O . HIS A 1 243 ? -3.728 -42.116 -25.299 1.00 96.75 243 HIS A O 1
ATOM 1836 N N . SER A 1 244 ? -3.880 -39.906 -24.915 1.00 95.25 244 SER A N 1
ATOM 1837 C CA . SER A 1 244 ? -3.038 -39.512 -26.058 1.00 95.25 244 SER A CA 1
ATOM 1838 C C . SER A 1 244 ? -1.582 -39.185 -25.706 1.00 95.25 244 SER A C 1
ATOM 1840 O O . SER A 1 244 ? -0.720 -39.199 -26.582 1.00 95.25 244 SER A O 1
ATOM 1842 N N . GLY A 1 245 ? -1.281 -38.857 -24.446 1.00 93.31 245 GLY A N 1
ATOM 1843 C CA . GLY A 1 245 ? 0.046 -38.395 -24.014 1.00 93.31 245 GLY A CA 1
ATOM 1844 C C . GLY A 1 245 ? 0.349 -36.942 -24.400 1.00 93.31 245 GLY A C 1
ATOM 1845 O O . GLY A 1 245 ? 1.467 -36.451 -24.202 1.00 93.31 245 GLY A O 1
ATOM 1846 N N . ARG A 1 246 ? -0.637 -36.228 -24.957 1.00 92.38 246 ARG A N 1
ATOM 1847 C CA . ARG A 1 246 ? -0.544 -34.801 -25.267 1.00 92.38 246 ARG A CA 1
ATOM 1848 C C . ARG A 1 246 ? -0.550 -33.988 -23.972 1.00 92.38 246 ARG A C 1
ATOM 1850 O O . ARG A 1 246 ? -1.400 -34.195 -23.114 1.00 92.38 246 ARG A O 1
ATOM 1857 N N . VAL A 1 247 ? 0.356 -33.019 -23.848 1.00 89.25 247 VAL A N 1
ATOM 1858 C CA . VAL A 1 247 ? 0.286 -32.015 -22.772 1.00 89.25 247 VAL A CA 1
ATOM 1859 C C . VAL A 1 247 ? -0.933 -31.133 -23.048 1.00 89.25 247 VAL A C 1
ATOM 1861 O O . VAL A 1 247 ? -0.963 -30.452 -24.070 1.00 89.25 247 VAL A O 1
ATOM 1864 N N . LEU A 1 248 ? -1.943 -31.198 -22.179 1.00 83.06 248 LEU A N 1
ATOM 1865 C CA . LEU A 1 248 ? -3.142 -30.359 -22.250 1.00 83.06 248 LEU A CA 1
ATOM 1866 C C . LEU A 1 248 ? -2.797 -28.941 -21.803 1.00 83.06 248 LEU A C 1
ATOM 1868 O O . LEU A 1 248 ? -3.029 -27.979 -22.522 1.00 83.06 248 LEU A O 1
ATOM 1872 N N . THR A 1 249 ? -2.168 -28.827 -20.636 1.00 82.69 249 THR A N 1
ATOM 1873 C CA . THR A 1 249 ? -1.581 -27.577 -20.165 1.00 82.69 249 THR A CA 1
ATOM 1874 C C . THR A 1 249 ? -0.377 -27.858 -19.278 1.00 82.69 249 THR A C 1
ATOM 1876 O O . THR A 1 249 ? -0.230 -28.942 -18.703 1.00 82.69 249 THR A O 1
ATOM 1879 N N . ARG A 1 250 ? 0.482 -26.855 -19.160 1.00 84.44 250 ARG A N 1
ATOM 1880 C CA . ARG A 1 250 ? 1.473 -26.755 -18.100 1.00 84.44 250 ARG A CA 1
ATOM 1881 C C . ARG A 1 250 ? 1.624 -25.292 -17.723 1.00 84.44 250 ARG A C 1
ATOM 1883 O O . ARG A 1 250 ? 1.525 -24.428 -18.592 1.00 84.44 250 ARG A O 1
ATOM 1890 N N . PHE A 1 251 ? 1.920 -25.018 -16.468 1.00 69.62 251 PHE A N 1
ATOM 1891 C CA . PHE A 1 251 ? 2.198 -23.661 -16.013 1.00 69.62 251 PHE A CA 1
ATOM 1892 C C . PHE A 1 251 ? 3.237 -23.683 -14.902 1.00 69.62 251 PHE A C 1
ATOM 1894 O O . PHE A 1 251 ? 3.373 -24.679 -14.189 1.00 69.62 251 PHE A O 1
ATOM 1901 N N . ASN A 1 252 ? 3.992 -22.592 -14.797 1.00 75.88 252 ASN A N 1
ATOM 1902 C CA . ASN A 1 252 ? 4.866 -22.354 -13.664 1.00 75.88 252 ASN A CA 1
ATOM 1903 C C . ASN A 1 252 ? 4.006 -21.771 -12.542 1.00 75.88 252 ASN A C 1
ATOM 1905 O O . ASN A 1 252 ? 3.432 -20.704 -12.701 1.00 75.88 252 ASN A O 1
ATOM 1909 N N . ASP A 1 253 ? 3.906 -22.488 -11.437 1.00 64.81 253 ASP A N 1
ATOM 1910 C CA . ASP A 1 253 ? 3.154 -22.116 -10.239 1.00 64.81 253 ASP A CA 1
ATOM 1911 C C . ASP A 1 253 ? 4.007 -21.276 -9.269 1.00 64.81 253 ASP A C 1
ATOM 1913 O O . ASP A 1 253 ? 3.659 -21.057 -8.112 1.00 64.81 253 ASP A O 1
ATOM 1917 N N . ILE A 1 254 ? 5.152 -20.780 -9.749 1.00 60.06 254 ILE A N 1
ATOM 1918 C CA . ILE A 1 254 ? 5.828 -19.641 -9.134 1.00 60.06 254 ILE A CA 1
ATOM 1919 C C . ILE A 1 254 ? 5.087 -18.388 -9.595 1.00 60.06 254 ILE A C 1
ATOM 1921 O O . ILE A 1 254 ? 5.123 -18.041 -10.774 1.00 60.06 254 ILE A O 1
ATOM 1925 N N . GLN A 1 255 ? 4.428 -17.715 -8.658 1.00 47.69 255 GLN A N 1
ATOM 1926 C CA . GLN A 1 255 ? 3.765 -16.437 -8.897 1.00 47.69 255 GLN A CA 1
ATOM 1927 C C . GLN A 1 255 ? 4.839 -15.379 -9.206 1.00 47.69 255 GLN A C 1
ATOM 1929 O O . GLN A 1 255 ? 5.670 -15.078 -8.351 1.00 47.69 255 GLN A O 1
ATOM 1934 N N . THR A 1 256 ? 4.880 -14.870 -10.442 1.00 50.16 256 THR A N 1
ATOM 1935 C CA . THR A 1 256 ? 5.843 -13.837 -10.867 1.00 50.16 256 THR A CA 1
ATOM 1936 C C . THR A 1 256 ? 5.202 -12.807 -11.783 1.00 50.16 256 THR A C 1
ATOM 1938 O O . THR A 1 256 ? 4.340 -13.138 -12.594 1.00 50.16 256 THR A O 1
ATOM 1941 N N . ILE A 1 257 ? 5.724 -11.587 -11.730 1.00 50.00 257 ILE A N 1
ATOM 1942 C CA . ILE A 1 257 ? 5.441 -10.494 -12.663 1.00 50.00 257 ILE A CA 1
ATOM 1943 C C . ILE A 1 257 ? 6.179 -10.758 -13.983 1.00 50.00 257 ILE A C 1
ATOM 1945 O O . ILE A 1 257 ? 7.315 -11.237 -13.971 1.00 50.00 257 ILE A O 1
ATOM 1949 N N . ALA A 1 258 ? 5.549 -10.461 -15.124 1.00 55.94 258 ALA A N 1
ATOM 1950 C CA . ALA A 1 258 ? 6.232 -10.474 -16.420 1.00 55.94 258 ALA A CA 1
ATOM 1951 C C . ALA A 1 258 ? 7.192 -9.273 -16.515 1.00 55.94 258 ALA A C 1
ATOM 1953 O O . ALA A 1 258 ? 6.825 -8.165 -16.129 1.00 55.94 258 ALA A O 1
ATOM 1954 N N . GLY A 1 259 ? 8.425 -9.489 -16.981 1.00 57.84 259 GLY A N 1
ATOM 1955 C CA . GLY A 1 259 ? 9.374 -8.397 -17.237 1.00 57.84 259 GLY A CA 1
ATOM 1956 C C . GLY A 1 259 ? 8.864 -7.443 -18.324 1.00 57.84 259 GLY A C 1
ATOM 1957 O O . GLY A 1 259 ? 8.004 -7.855 -19.109 1.00 57.84 259 GLY A O 1
ATOM 1958 N N . PRO A 1 260 ? 9.410 -6.210 -18.432 1.00 65.56 260 PRO A N 1
ATOM 1959 C CA . PRO A 1 260 ? 9.106 -5.299 -19.543 1.00 65.56 260 PRO A CA 1
ATOM 1960 C C . PRO A 1 260 ? 9.296 -5.978 -20.906 1.00 65.56 260 PRO A C 1
ATOM 1962 O O . PRO A 1 260 ? 8.574 -5.699 -21.860 1.00 65.56 260 PRO A O 1
ATOM 1965 N N . THR A 1 261 ? 10.226 -6.937 -20.965 1.00 70.88 261 THR A N 1
ATOM 1966 C CA . THR A 1 261 ? 10.417 -7.863 -22.080 1.00 70.88 261 THR A CA 1
ATOM 1967 C C . THR A 1 261 ? 10.652 -9.294 -21.597 1.00 70.88 261 THR A C 1
ATOM 1969 O O . THR A 1 261 ? 10.892 -9.561 -20.417 1.00 70.88 261 THR A O 1
ATOM 1972 N N . THR A 1 262 ? 10.569 -10.250 -22.525 1.00 71.62 262 THR A N 1
ATOM 1973 C CA . THR A 1 262 ? 10.753 -11.685 -22.257 1.00 71.62 262 THR A CA 1
ATOM 1974 C C . THR A 1 262 ? 12.220 -12.132 -22.237 1.00 71.62 262 THR A C 1
ATOM 1976 O O . THR A 1 262 ? 12.494 -13.237 -21.771 1.00 71.62 262 THR A O 1
ATOM 1979 N N . ASN A 1 263 ? 13.154 -11.292 -22.705 1.00 76.50 263 ASN A N 1
ATOM 1980 C CA . ASN A 1 263 ? 14.579 -11.602 -22.869 1.00 76.50 263 ASN A CA 1
ATOM 1981 C C . ASN A 1 263 ? 15.453 -10.651 -22.039 1.00 76.50 263 ASN A C 1
ATOM 1983 O O . ASN A 1 263 ? 16.052 -9.712 -22.560 1.00 76.50 263 ASN A O 1
ATOM 1987 N N . GLY A 1 264 ? 15.533 -10.906 -20.738 1.00 81.31 264 GLY A N 1
ATOM 1988 C CA . GLY A 1 264 ? 16.398 -10.142 -19.852 1.00 81.31 264 GLY A CA 1
ATOM 1989 C C . GLY A 1 264 ? 16.653 -10.830 -18.518 1.00 81.31 264 GLY A C 1
ATOM 1990 O O . GLY A 1 264 ? 16.148 -11.924 -18.244 1.00 81.31 264 GLY A O 1
ATOM 1991 N N . THR A 1 265 ? 17.454 -10.178 -17.685 1.00 87.69 265 THR A N 1
ATOM 1992 C CA . THR A 1 265 ? 17.833 -10.655 -16.351 1.00 87.69 265 THR A CA 1
ATOM 1993 C C . THR A 1 265 ? 17.882 -9.506 -15.356 1.00 87.69 265 THR A C 1
ATOM 1995 O O . THR A 1 265 ? 18.162 -8.370 -15.732 1.00 87.69 265 THR A O 1
ATOM 1998 N N . HIS A 1 266 ? 17.672 -9.797 -14.071 1.00 89.50 266 HIS A N 1
ATOM 1999 C CA . HIS A 1 266 ? 17.894 -8.796 -13.030 1.00 89.50 266 HIS A CA 1
ATOM 2000 C C . HIS A 1 266 ? 19.357 -8.357 -12.978 1.00 89.50 266 HIS A C 1
ATOM 2002 O O . HIS A 1 266 ? 20.267 -9.169 -13.151 1.00 89.50 266 HIS A O 1
ATOM 2008 N N . THR A 1 267 ? 19.556 -7.066 -12.751 1.00 92.12 267 THR A N 1
ATOM 2009 C CA . THR A 1 267 ? 20.864 -6.426 -12.622 1.00 92.12 267 THR A CA 1
ATOM 2010 C C . THR A 1 267 ? 20.752 -5.267 -11.652 1.00 92.12 267 THR A C 1
ATOM 2012 O O . THR A 1 267 ? 19.686 -4.672 -11.516 1.00 92.12 267 THR A O 1
ATOM 2015 N N . ASP A 1 268 ? 21.871 -4.880 -11.063 1.00 96.00 268 ASP A N 1
ATOM 2016 C CA . ASP A 1 268 ? 21.951 -3.629 -10.325 1.00 96.00 268 ASP A CA 1
ATOM 2017 C C . ASP A 1 268 ? 21.838 -2.442 -11.291 1.00 96.00 268 ASP A C 1
ATOM 2019 O O . ASP A 1 268 ? 22.453 -2.437 -12.365 1.00 96.00 268 ASP A O 1
ATOM 2023 N N . VAL A 1 269 ? 21.041 -1.450 -10.898 1.00 97.06 269 VAL A N 1
ATOM 2024 C CA . VAL A 1 269 ? 20.946 -0.123 -11.511 1.00 97.06 269 VAL A CA 1
ATOM 2025 C C . VAL A 1 269 ? 21.322 0.894 -10.444 1.00 97.06 269 VAL A C 1
ATOM 2027 O O . VAL A 1 269 ? 20.823 0.827 -9.321 1.00 97.06 269 VAL A O 1
ATOM 2030 N N . THR A 1 270 ? 22.217 1.820 -10.780 1.00 97.94 270 THR A N 1
ATOM 2031 C CA . THR A 1 270 ? 22.709 2.836 -9.843 1.00 97.94 270 THR A CA 1
ATOM 2032 C C . THR A 1 270 ? 22.338 4.234 -10.302 1.00 97.94 270 THR A C 1
ATOM 2034 O O . THR A 1 270 ? 22.368 4.523 -11.495 1.00 97.94 270 THR A O 1
ATOM 2037 N N . GLY A 1 271 ? 22.053 5.142 -9.377 1.00 97.38 271 GLY A N 1
ATOM 2038 C CA . GLY A 1 271 ? 21.765 6.538 -9.699 1.00 97.38 271 GLY A CA 1
ATOM 2039 C C . GLY A 1 271 ? 21.705 7.405 -8.454 1.00 97.38 271 GLY A C 1
ATOM 2040 O O . GLY A 1 271 ? 21.709 6.893 -7.341 1.00 97.38 271 GLY A O 1
ATOM 2041 N N . ASN A 1 272 ? 21.654 8.717 -8.639 1.00 97.81 272 ASN A N 1
ATOM 2042 C CA . ASN A 1 272 ? 21.528 9.666 -7.542 1.00 97.81 272 ASN A CA 1
ATOM 2043 C C . ASN A 1 272 ? 20.053 9.916 -7.223 1.00 97.81 272 ASN A C 1
ATOM 2045 O O . ASN A 1 272 ? 19.273 10.174 -8.136 1.00 97.81 272 ASN A O 1
ATOM 2049 N N . ARG A 1 273 ? 19.690 9.899 -5.939 1.00 96.75 273 ARG A N 1
ATOM 2050 C CA . ARG A 1 273 ? 18.391 10.404 -5.470 1.00 96.75 273 ARG A CA 1
ATOM 2051 C C . ARG A 1 273 ? 18.303 11.918 -5.624 1.00 96.75 273 ARG A C 1
ATOM 2053 O O . ARG A 1 273 ? 19.313 12.577 -5.888 1.00 96.75 273 ARG A O 1
ATOM 2060 N N . LEU A 1 274 ? 17.109 12.483 -5.467 1.00 95.75 274 LEU A N 1
ATOM 2061 C CA . LEU A 1 274 ? 16.918 13.933 -5.405 1.00 95.75 274 LEU A CA 1
ATOM 2062 C C . LEU A 1 274 ? 17.702 14.565 -4.251 1.00 95.75 274 LEU A C 1
ATOM 2064 O O . LEU A 1 274 ? 17.968 13.926 -3.240 1.00 95.75 274 LEU A O 1
ATOM 2068 N N . ALA A 1 275 ? 18.052 15.846 -4.393 1.00 94.56 275 ALA A N 1
ATOM 2069 C CA . ALA A 1 275 ? 18.785 16.583 -3.360 1.00 94.56 275 ALA A CA 1
ATOM 2070 C C . ALA A 1 275 ? 17.998 16.726 -2.044 1.00 94.56 275 ALA A C 1
ATOM 2072 O O . ALA A 1 275 ? 18.616 16.754 -0.983 1.00 94.56 275 ALA A O 1
ATOM 2073 N N . GLY A 1 276 ? 16.662 16.800 -2.129 1.00 92.00 276 GLY A N 1
ATOM 2074 C CA . GLY A 1 276 ? 15.769 16.737 -0.967 1.00 92.00 276 GLY A CA 1
ATOM 2075 C C . GLY A 1 276 ? 15.897 15.412 -0.221 1.00 92.00 276 GLY A C 1
ATOM 2076 O O . GLY A 1 276 ? 15.940 15.401 0.991 1.00 92.00 276 GLY A O 1
ATOM 2077 N N . GLU A 1 277 ? 16.160 14.319 -0.934 1.00 92.62 277 GLU A N 1
ATOM 2078 C CA . GLU A 1 277 ? 16.435 13.005 -0.349 1.00 92.62 277 GLU A CA 1
ATOM 2079 C C . GLU A 1 277 ? 17.941 12.730 -0.236 1.00 92.62 277 GLU A C 1
ATOM 2081 O O . GLU A 1 277 ? 18.403 11.665 -0.632 1.00 92.62 277 GLU A O 1
ATOM 2086 N N . ASP A 1 278 ? 18.712 13.715 0.234 1.00 93.81 278 ASP A N 1
ATOM 2087 C CA . ASP A 1 278 ? 20.174 13.732 0.442 1.00 93.81 278 ASP A CA 1
ATOM 2088 C C . ASP A 1 278 ? 21.102 13.640 -0.788 1.00 93.81 278 ASP A C 1
ATOM 2090 O O . ASP A 1 278 ? 22.317 13.837 -0.665 1.00 93.81 278 ASP A O 1
ATOM 2094 N N . GLY A 1 279 ? 20.567 13.393 -1.985 1.00 95.94 279 GLY A N 1
ATOM 2095 C CA . GLY A 1 279 ? 21.338 13.347 -3.230 1.00 95.94 279 GLY A CA 1
ATOM 2096 C C . GLY A 1 279 ? 22.292 12.151 -3.371 1.00 95.94 279 GLY A C 1
ATOM 2097 O O . GLY A 1 279 ? 23.084 12.103 -4.326 1.00 95.94 279 GLY A O 1
ATOM 2098 N N . ALA A 1 280 ? 22.259 11.189 -2.443 1.00 96.06 280 ALA A N 1
ATOM 2099 C CA . ALA A 1 280 ? 23.166 10.051 -2.439 1.00 96.06 280 ALA A CA 1
ATOM 2100 C C . ALA A 1 280 ? 22.979 9.158 -3.670 1.00 96.06 280 ALA A C 1
ATOM 2102 O O . ALA A 1 280 ? 21.889 9.023 -4.230 1.00 96.06 280 ALA A O 1
ATOM 2103 N N . SER A 1 281 ? 24.077 8.518 -4.073 1.00 97.50 281 SER A N 1
ATOM 2104 C CA . SER A 1 281 ? 24.045 7.447 -5.066 1.00 97.50 281 SER A CA 1
ATOM 2105 C C . SER A 1 281 ? 23.532 6.168 -4.408 1.00 97.50 281 SER A C 1
ATOM 2107 O O . SER A 1 281 ? 24.109 5.714 -3.419 1.00 97.50 281 SER A O 1
ATOM 2109 N N . VAL A 1 282 ? 22.478 5.588 -4.970 1.00 97.44 282 VAL A N 1
ATOM 2110 C CA . VAL A 1 282 ? 21.828 4.362 -4.500 1.00 97.44 282 VAL A CA 1
ATOM 2111 C C . VAL A 1 282 ? 21.894 3.276 -5.567 1.00 97.44 282 VAL A C 1
ATOM 2113 O O . VAL A 1 282 ? 22.055 3.561 -6.757 1.00 97.44 282 VAL A O 1
ATOM 2116 N N . THR A 1 283 ? 21.763 2.026 -5.129 1.00 97.38 283 THR A N 1
ATOM 2117 C CA . THR A 1 283 ? 21.679 0.850 -5.998 1.00 97.38 283 THR A CA 1
ATOM 2118 C C . THR A 1 283 ? 20.340 0.171 -5.777 1.00 97.38 283 THR A C 1
ATOM 2120 O O . THR A 1 283 ? 20.030 -0.216 -4.654 1.00 97.38 283 THR A O 1
ATOM 2123 N N . VAL A 1 284 ? 19.584 -0.029 -6.852 1.00 94.12 284 VAL A N 1
ATOM 2124 C CA . VAL A 1 284 ? 18.327 -0.785 -6.845 1.00 94.12 284 VAL A CA 1
ATOM 2125 C C . VAL A 1 284 ? 18.433 -1.993 -7.771 1.00 94.12 284 VAL A C 1
ATOM 2127 O O . VAL A 1 284 ? 19.176 -1.981 -8.755 1.00 94.12 284 VAL A O 1
ATOM 2130 N N . GLN A 1 285 ? 17.675 -3.048 -7.473 1.00 93.06 285 GLN A N 1
ATOM 2131 C CA . GLN A 1 285 ? 17.506 -4.164 -8.402 1.00 93.06 285 GLN A CA 1
ATOM 2132 C C . GLN A 1 285 ? 16.628 -3.712 -9.573 1.00 93.06 285 GLN A C 1
ATOM 2134 O O . GLN A 1 285 ? 15.443 -3.440 -9.405 1.00 93.06 285 GLN A O 1
ATOM 2139 N N . GLY A 1 286 ? 17.223 -3.636 -10.759 1.00 92.12 286 GLY A N 1
ATOM 2140 C CA . GLY A 1 286 ? 16.552 -3.350 -12.022 1.00 92.12 286 GLY A CA 1
ATOM 2141 C C . GLY A 1 286 ? 16.531 -4.562 -12.952 1.00 92.12 286 GLY A C 1
ATOM 2142 O O . GLY A 1 286 ? 16.765 -5.704 -12.545 1.00 92.12 286 GLY A O 1
ATOM 2143 N N . TRP A 1 287 ? 16.276 -4.315 -14.235 1.00 92.31 287 TRP A N 1
ATOM 2144 C CA . TRP A 1 287 ? 16.207 -5.342 -15.276 1.00 92.31 287 TRP A CA 1
ATOM 2145 C C . TRP A 1 287 ? 17.038 -4.955 -16.492 1.00 92.31 287 TRP A C 1
ATOM 2147 O O . TRP A 1 287 ? 16.820 -3.899 -17.080 1.00 92.31 287 TRP A O 1
ATOM 2157 N N . ARG A 1 288 ? 17.975 -5.816 -16.893 1.00 93.00 288 ARG A N 1
ATOM 2158 C CA . ARG A 1 288 ? 18.707 -5.681 -18.152 1.00 93.00 288 ARG A CA 1
ATOM 2159 C C . ARG A 1 288 ? 17.996 -6.471 -19.234 1.00 93.00 288 ARG A C 1
ATOM 2161 O O . ARG A 1 288 ? 17.857 -7.683 -19.106 1.00 93.00 288 ARG A O 1
ATOM 2168 N N . ASP A 1 289 ? 17.618 -5.791 -20.302 1.00 89.69 289 ASP A N 1
ATOM 2169 C CA . ASP A 1 289 ? 17.137 -6.404 -21.532 1.00 89.69 289 ASP A CA 1
ATOM 2170 C C . ASP A 1 289 ? 18.283 -6.561 -22.540 1.00 89.69 289 ASP A C 1
ATOM 2172 O O . ASP A 1 289 ? 19.027 -5.615 -22.835 1.00 89.69 289 ASP A O 1
ATOM 2176 N N . ASP A 1 290 ? 18.428 -7.774 -23.066 1.00 85.25 290 ASP A N 1
ATOM 2177 C CA . ASP A 1 290 ? 19.470 -8.129 -24.032 1.00 85.25 290 ASP A CA 1
ATOM 2178 C C . ASP A 1 290 ? 19.080 -7.763 -25.475 1.00 85.25 290 ASP A C 1
ATOM 2180 O O . ASP A 1 290 ? 19.943 -7.617 -26.340 1.00 85.25 290 ASP A O 1
ATOM 2184 N N . THR A 1 291 ? 17.786 -7.575 -25.744 1.00 85.12 291 THR A N 1
ATOM 2185 C CA . THR A 1 291 ? 17.232 -7.282 -27.074 1.00 85.12 291 THR A CA 1
ATOM 2186 C C . THR A 1 291 ? 17.544 -5.856 -27.509 1.00 85.12 291 THR A C 1
ATOM 2188 O O . THR A 1 291 ? 17.951 -5.624 -28.646 1.00 85.12 291 THR A O 1
ATOM 2191 N N . ASN A 1 292 ? 17.354 -4.892 -26.609 1.00 85.31 292 ASN A N 1
ATOM 2192 C CA . ASN A 1 292 ? 17.559 -3.466 -26.875 1.00 85.31 292 ASN A CA 1
ATOM 2193 C C . ASN A 1 292 ? 18.716 -2.863 -26.063 1.00 85.31 292 ASN A C 1
ATOM 2195 O O . ASN A 1 292 ? 18.984 -1.670 -26.179 1.00 85.31 292 ASN A O 1
ATOM 2199 N N . SER A 1 293 ? 19.414 -3.678 -25.262 1.00 89.00 293 SER A N 1
ATOM 2200 C CA . SER A 1 293 ? 20.478 -3.220 -24.366 1.00 89.00 293 SER A CA 1
ATOM 2201 C C . SER A 1 293 ? 20.033 -2.126 -23.386 1.00 89.00 293 SER A C 1
ATOM 2203 O O . SER A 1 293 ? 20.824 -1.246 -23.057 1.00 89.00 293 SER A O 1
ATOM 2205 N N . ALA A 1 294 ? 18.785 -2.177 -22.916 1.00 92.44 294 ALA A N 1
ATOM 2206 C CA . ALA A 1 294 ? 18.240 -1.222 -21.960 1.00 92.44 294 ALA A CA 1
ATOM 2207 C C . ALA A 1 294 ? 18.266 -1.753 -20.520 1.00 92.44 294 ALA A C 1
ATOM 2209 O O . ALA A 1 294 ? 18.063 -2.940 -20.262 1.00 92.44 294 ALA A O 1
ATOM 2210 N N . TRP A 1 295 ? 18.487 -0.847 -19.575 1.00 94.31 295 TRP A N 1
ATOM 2211 C CA . TRP A 1 295 ? 18.383 -1.074 -18.140 1.00 94.31 295 TRP A CA 1
ATOM 2212 C C . TRP A 1 295 ? 17.126 -0.392 -17.623 1.00 94.31 295 TRP A C 1
ATOM 2214 O O . TRP A 1 295 ? 17.031 0.830 -17.700 1.00 94.31 295 TRP A O 1
ATOM 2224 N N . TYR A 1 296 ? 16.193 -1.181 -17.102 1.00 94.62 296 TYR A N 1
ATOM 2225 C CA . TYR A 1 296 ? 14.892 -0.744 -16.612 1.00 94.62 296 TYR A CA 1
ATOM 2226 C C . TYR A 1 296 ? 14.850 -0.666 -15.088 1.00 94.62 296 TYR A C 1
ATOM 2228 O O . TYR A 1 296 ? 15.423 -1.517 -14.399 1.00 94.62 296 TYR A O 1
ATOM 2236 N N . LEU A 1 297 ? 14.080 0.290 -14.571 1.00 95.50 297 LEU A N 1
ATOM 2237 C CA . LEU A 1 297 ? 13.676 0.335 -13.165 1.00 95.50 297 LEU A CA 1
ATOM 2238 C C . LEU A 1 297 ? 12.474 -0.595 -12.952 1.00 95.50 297 LEU A C 1
ATOM 2240 O O . LEU A 1 297 ? 11.311 -0.205 -13.058 1.00 95.50 297 LEU A O 1
ATOM 2244 N N . TYR A 1 298 ? 12.779 -1.866 -12.710 1.00 92.69 298 TYR A N 1
ATOM 2245 C CA . TYR A 1 298 ? 11.809 -2.947 -12.577 1.00 92.69 298 TYR A CA 1
ATOM 2246 C C . TYR A 1 298 ? 12.315 -3.981 -11.573 1.00 92.69 298 TYR A C 1
ATOM 2248 O O . TYR A 1 298 ? 13.398 -4.545 -11.762 1.00 92.69 298 TYR A O 1
ATOM 2256 N N . ASN A 1 299 ? 11.494 -4.309 -10.575 1.00 88.69 299 ASN A N 1
ATOM 2257 C CA . ASN A 1 299 ? 11.797 -5.361 -9.617 1.00 88.69 299 ASN A CA 1
ATOM 2258 C C . ASN A 1 299 ? 10.606 -6.300 -9.392 1.00 88.69 299 ASN A C 1
ATOM 2260 O O . ASN A 1 299 ? 9.677 -6.013 -8.636 1.00 88.69 299 ASN A O 1
ATOM 2264 N N . LYS A 1 300 ? 10.664 -7.492 -9.998 1.00 80.69 300 LYS A N 1
ATOM 2265 C CA . LYS A 1 300 ? 9.613 -8.503 -9.824 1.00 80.69 300 LYS A CA 1
ATOM 2266 C C . LYS A 1 300 ? 9.597 -9.155 -8.447 1.00 80.69 300 LYS A C 1
ATOM 2268 O O . LYS A 1 300 ? 8.593 -9.761 -8.095 1.00 80.69 300 LYS A O 1
ATOM 2273 N N . TYR A 1 301 ? 10.714 -9.123 -7.721 1.00 81.69 301 TYR A N 1
ATOM 2274 C CA . TYR A 1 301 ? 10.816 -9.757 -6.405 1.00 81.69 301 TYR A CA 1
ATOM 2275 C C . TYR A 1 301 ? 10.167 -8.904 -5.314 1.00 81.69 301 TYR A C 1
ATOM 2277 O O . TYR A 1 301 ? 9.774 -9.437 -4.284 1.00 81.69 301 TYR A O 1
ATOM 2285 N N . GLU A 1 302 ? 10.018 -7.607 -5.575 1.00 82.25 302 GLU A N 1
ATOM 2286 C CA . GLU A 1 302 ? 9.404 -6.624 -4.674 1.00 82.25 302 GLU A CA 1
ATOM 2287 C C . GLU A 1 302 ? 8.113 -6.039 -5.247 1.00 82.25 302 GLU A C 1
ATOM 2289 O O . GLU A 1 302 ? 7.569 -5.072 -4.734 1.00 82.25 302 GLU A O 1
ATOM 2294 N N . ASN A 1 303 ? 7.596 -6.631 -6.317 1.00 86.31 303 ASN A N 1
ATOM 2295 C CA . ASN A 1 303 ? 6.335 -6.252 -6.925 1.00 86.31 303 ASN A CA 1
ATOM 2296 C C . ASN A 1 303 ? 6.207 -4.780 -7.337 1.00 86.31 303 ASN A C 1
ATOM 2298 O O . ASN A 1 303 ? 5.167 -4.176 -7.094 1.00 86.31 303 ASN A O 1
ATOM 2302 N N . TRP A 1 304 ? 7.208 -4.199 -8.002 1.00 90.75 304 TRP A N 1
ATOM 2303 C CA . TRP A 1 304 ? 7.098 -2.832 -8.525 1.00 90.75 304 TRP A CA 1
ATOM 2304 C C . TRP A 1 304 ? 7.816 -2.630 -9.862 1.00 90.75 304 TRP A C 1
ATOM 2306 O O . TRP A 1 304 ? 8.766 -3.339 -10.209 1.00 90.75 304 TRP A O 1
ATOM 2316 N N . TYR A 1 305 ? 7.357 -1.635 -10.619 1.00 92.50 305 TYR A N 1
ATOM 2317 C CA . TYR A 1 305 ? 8.098 -1.066 -11.743 1.00 92.50 305 TYR A CA 1
ATOM 2318 C C . TYR A 1 305 ? 7.800 0.421 -11.902 1.00 92.50 305 TYR A C 1
ATOM 2320 O O . TYR A 1 305 ? 6.701 0.874 -11.574 1.00 92.50 305 TYR A O 1
ATOM 2328 N N . ILE A 1 306 ? 8.776 1.154 -12.440 1.00 94.56 306 ILE A N 1
ATOM 2329 C CA . ILE A 1 306 ? 8.639 2.579 -12.733 1.00 94.56 306 ILE A CA 1
ATOM 2330 C C . ILE A 1 306 ? 8.296 2.770 -14.211 1.00 94.56 306 ILE A C 1
ATOM 2332 O O . ILE A 1 306 ? 8.946 2.227 -15.111 1.00 94.56 306 ILE A O 1
ATOM 2336 N N . TYR A 1 307 ? 7.260 3.555 -14.453 1.00 89.25 307 TYR A N 1
ATOM 2337 C CA . TYR A 1 307 ? 6.833 4.021 -15.757 1.00 89.25 307 TYR A CA 1
ATOM 2338 C C . TYR A 1 307 ? 7.148 5.512 -15.860 1.00 89.25 307 TYR A C 1
ATOM 2340 O O . TYR A 1 307 ? 6.781 6.289 -14.975 1.00 89.25 307 TYR A O 1
ATOM 2348 N N . ASN A 1 308 ? 7.853 5.899 -16.920 1.00 88.56 308 ASN A N 1
ATOM 2349 C CA . ASN A 1 308 ? 8.077 7.301 -17.231 1.00 88.56 308 ASN A CA 1
ATOM 2350 C C . ASN A 1 308 ? 6.823 7.810 -17.951 1.00 88.56 308 ASN A C 1
ATOM 2352 O O . ASN A 1 308 ? 6.594 7.485 -19.120 1.00 88.56 308 ASN A O 1
ATOM 2356 N N . HIS A 1 309 ? 5.959 8.519 -17.224 1.00 80.00 309 HIS A N 1
ATOM 2357 C CA . HIS A 1 309 ? 4.750 9.096 -17.795 1.00 80.00 309 HIS A CA 1
ATOM 2358 C C . HIS A 1 309 ? 5.099 10.301 -18.680 1.00 80.00 309 HIS A C 1
ATOM 2360 O O . HIS A 1 309 ? 6.237 10.747 -18.748 1.00 80.00 309 HIS A O 1
ATOM 2366 N N . TRP A 1 310 ? 4.119 10.831 -19.408 1.00 71.50 310 TRP A N 1
ATOM 2367 C CA . TRP A 1 310 ? 4.324 12.020 -20.229 1.00 71.50 310 TRP A CA 1
ATOM 2368 C C . TRP A 1 310 ? 4.782 13.227 -19.393 1.00 71.50 310 TRP A C 1
ATOM 2370 O O . TRP A 1 310 ? 3.973 13.819 -18.673 1.00 71.50 310 TRP A O 1
ATOM 2380 N N . HIS A 1 311 ? 6.042 13.634 -19.569 1.00 67.81 311 HIS A N 1
ATOM 2381 C CA . HIS A 1 311 ? 6.565 14.885 -19.036 1.00 67.81 311 HIS A CA 1
ATOM 2382 C C . HIS A 1 311 ? 6.070 16.073 -19.878 1.00 67.81 311 HIS A C 1
ATOM 2384 O O . HIS A 1 311 ? 6.030 16.036 -21.110 1.00 67.81 311 HIS A O 1
ATOM 2390 N N . TRP A 1 312 ? 5.698 17.177 -19.231 1.00 63.84 312 TRP A N 1
ATOM 2391 C CA . TRP A 1 312 ? 5.100 18.328 -19.919 1.00 63.84 312 TRP A CA 1
ATOM 2392 C C . TRP A 1 312 ? 6.067 19.087 -20.849 1.00 63.84 312 TRP A C 1
ATOM 2394 O O . TRP A 1 312 ? 5.626 19.809 -21.744 1.00 63.84 312 TRP A O 1
ATOM 2404 N N . ALA A 1 313 ? 7.377 18.901 -20.676 1.00 60.03 313 ALA A N 1
ATOM 2405 C CA . ALA A 1 313 ? 8.417 19.402 -21.570 1.00 60.03 313 ALA A CA 1
ATOM 2406 C C . ALA A 1 313 ? 9.297 18.226 -22.026 1.00 60.03 313 ALA A C 1
ATOM 2408 O O . ALA A 1 313 ? 10.087 17.772 -21.217 1.00 60.03 313 ALA A O 1
ATOM 2409 N N . PRO A 1 314 ? 9.212 17.708 -23.263 1.00 60.03 314 PRO A N 1
ATOM 2410 C CA . PRO A 1 314 ? 9.868 16.450 -23.638 1.00 60.03 314 PRO A CA 1
ATOM 2411 C C . PRO A 1 314 ? 11.390 16.519 -23.433 1.00 60.03 314 PRO A C 1
ATOM 2413 O O . PRO A 1 314 ? 12.125 17.092 -24.242 1.00 60.03 314 PRO A O 1
ATOM 2416 N N . THR A 1 315 ? 11.844 15.971 -22.308 1.00 68.25 315 THR A N 1
ATOM 2417 C CA . THR A 1 315 ? 13.234 15.996 -21.833 1.00 68.25 315 THR A CA 1
ATOM 2418 C C . THR A 1 315 ? 13.840 14.605 -21.805 1.00 68.25 315 THR A C 1
ATOM 2420 O O . THR A 1 315 ? 15.062 14.486 -21.914 1.00 68.25 315 THR A O 1
ATOM 2423 N N . TYR A 1 316 ? 13.014 13.562 -21.702 1.00 75.44 316 TYR A N 1
ATOM 2424 C CA . TYR A 1 316 ? 13.473 12.192 -21.555 1.00 75.44 316 TYR A CA 1
ATOM 2425 C C . TYR A 1 316 ? 13.212 11.383 -22.823 1.00 75.44 316 TYR A C 1
ATOM 2427 O O . TYR A 1 316 ? 12.220 11.540 -23.530 1.00 75.44 316 TYR A O 1
ATOM 2435 N N . THR A 1 317 ? 14.164 10.518 -23.162 1.00 76.69 317 THR A N 1
ATOM 2436 C CA . THR A 1 317 ? 14.100 9.706 -24.387 1.00 76.69 317 THR A CA 1
ATOM 2437 C C . THR A 1 317 ? 13.137 8.524 -24.273 1.00 76.69 317 THR A C 1
ATOM 2439 O O . THR A 1 317 ? 12.891 7.847 -25.267 1.00 76.69 317 THR A O 1
ATOM 2442 N N . ASP A 1 318 ? 12.646 8.252 -23.066 1.00 82.81 318 ASP A N 1
ATOM 2443 C CA . ASP A 1 318 ? 11.799 7.124 -22.690 1.00 82.81 318 ASP A CA 1
ATOM 2444 C C . ASP A 1 318 ? 10.392 7.543 -22.223 1.00 82.81 318 ASP A C 1
ATOM 2446 O O . ASP A 1 318 ? 9.717 6.759 -21.554 1.00 82.81 318 ASP A O 1
ATOM 2450 N N . ASP A 1 319 ? 9.933 8.740 -22.605 1.00 82.56 319 ASP A N 1
ATOM 2451 C CA . ASP A 1 319 ? 8.580 9.235 -22.317 1.00 82.56 319 ASP A CA 1
ATOM 2452 C C . ASP A 1 319 ? 7.494 8.234 -22.753 1.00 82.56 319 ASP A C 1
ATOM 2454 O O . ASP A 1 319 ? 7.520 7.688 -23.862 1.00 82.56 319 ASP A O 1
ATOM 2458 N N . ASN A 1 320 ? 6.497 8.038 -21.888 1.00 79.75 320 ASN A N 1
ATOM 2459 C CA . ASN A 1 320 ? 5.380 7.109 -22.074 1.00 79.75 320 ASN A CA 1
ATOM 2460 C C . ASN A 1 320 ? 5.829 5.650 -22.298 1.00 79.75 320 ASN A C 1
ATOM 2462 O O . ASN A 1 320 ? 5.282 4.915 -23.131 1.00 79.75 320 ASN A O 1
ATOM 2466 N N . THR A 1 321 ? 6.853 5.213 -21.559 1.00 84.12 321 THR A N 1
ATOM 2467 C CA . THR A 1 321 ? 7.351 3.830 -21.565 1.00 84.12 321 THR A CA 1
ATOM 2468 C C . THR A 1 321 ? 7.809 3.389 -20.170 1.00 84.12 321 THR A C 1
ATOM 2470 O O . THR A 1 321 ? 7.828 4.170 -19.221 1.00 84.12 321 THR A O 1
ATOM 2473 N N . PHE A 1 322 ? 8.189 2.114 -20.018 1.00 88.81 322 PHE A N 1
ATOM 2474 C CA . PHE A 1 322 ? 8.937 1.695 -18.831 1.00 88.81 322 PHE A CA 1
ATOM 2475 C C . PHE A 1 322 ? 10.233 2.504 -18.734 1.00 88.81 322 PHE A C 1
ATOM 2477 O O . PHE A 1 322 ? 10.991 2.567 -19.707 1.00 88.81 322 PHE A O 1
ATOM 2484 N N . ALA A 1 323 ? 10.498 3.063 -17.553 1.00 92.50 323 ALA A N 1
ATOM 2485 C CA . ALA A 1 323 ? 11.657 3.910 -17.321 1.00 92.50 323 ALA A CA 1
ATOM 2486 C C . ALA A 1 323 ? 12.949 3.131 -17.593 1.00 92.50 323 ALA A C 1
ATOM 2488 O O . ALA A 1 323 ? 13.181 2.077 -16.983 1.00 92.50 323 ALA A O 1
ATOM 2489 N N . HIS A 1 324 ? 13.782 3.626 -18.512 1.00 92.94 324 HIS A N 1
ATOM 2490 C CA . HIS A 1 324 ? 14.996 2.936 -18.931 1.00 92.94 324 HIS A CA 1
ATOM 2491 C C . HIS A 1 324 ? 16.121 3.839 -19.434 1.00 92.94 324 HIS A C 1
ATOM 2493 O O . HIS A 1 324 ? 15.924 4.945 -19.933 1.00 92.94 324 HIS A O 1
ATOM 2499 N N . ARG A 1 325 ? 17.346 3.309 -19.393 1.00 92.81 325 ARG A N 1
ATOM 2500 C CA . ARG A 1 325 ? 18.512 3.890 -20.073 1.00 92.81 325 ARG A CA 1
ATOM 2501 C C . ARG A 1 325 ? 19.183 2.840 -20.940 1.00 92.81 325 ARG A C 1
ATOM 2503 O O . ARG A 1 325 ? 19.229 1.677 -20.568 1.00 92.81 325 ARG A O 1
ATOM 2510 N N . THR A 1 326 ? 19.718 3.244 -22.087 1.00 90.06 326 THR A N 1
ATOM 2511 C CA . THR A 1 326 ? 20.446 2.360 -23.023 1.00 90.06 326 THR A CA 1
ATOM 2512 C C . THR A 1 326 ? 21.956 2.581 -23.002 1.00 90.06 326 THR A C 1
ATOM 2514 O O . THR A 1 326 ? 22.708 1.790 -23.565 1.00 90.06 326 THR A O 1
ATOM 2517 N N . ALA A 1 327 ? 22.424 3.649 -22.350 1.00 86.50 327 ALA A N 1
ATOM 2518 C CA . ALA A 1 327 ? 23.845 3.965 -22.284 1.00 86.50 327 ALA A CA 1
ATOM 2519 C C . ALA A 1 327 ? 24.599 3.017 -21.338 1.00 86.50 327 ALA A C 1
ATOM 2521 O O . ALA A 1 327 ? 25.643 2.483 -21.705 1.00 86.50 327 ALA A O 1
ATOM 2522 N N . ASN A 1 328 ? 24.100 2.842 -20.111 1.00 89.81 328 ASN A N 1
ATOM 2523 C CA . ASN A 1 328 ? 24.644 1.940 -19.094 1.00 89.81 328 ASN A CA 1
ATOM 2524 C C . ASN A 1 328 ? 23.677 1.818 -17.894 1.00 89.81 328 ASN A C 1
ATOM 2526 O O . ASN A 1 328 ? 22.669 2.520 -17.824 1.00 89.81 328 ASN A O 1
ATOM 2530 N N . ALA A 1 329 ? 24.017 0.942 -16.941 1.00 92.94 329 ALA A N 1
ATOM 2531 C CA . ALA A 1 329 ? 23.266 0.708 -15.701 1.00 92.94 329 ALA A CA 1
ATOM 2532 C C . ALA A 1 329 ? 23.345 1.858 -14.680 1.00 92.94 329 ALA A C 1
ATOM 2534 O O . ALA A 1 329 ? 22.607 1.851 -13.701 1.00 92.94 329 ALA A O 1
ATOM 2535 N N . SER A 1 330 ? 24.262 2.809 -14.868 1.00 96.06 330 SER A N 1
ATOM 2536 C CA . SER A 1 330 ? 24.510 3.923 -13.958 1.00 96.06 330 SER A CA 1
ATOM 2537 C C . SER A 1 330 ? 23.877 5.202 -14.496 1.00 96.06 330 SER A C 1
ATOM 2539 O O . SER A 1 330 ? 24.465 5.945 -15.280 1.00 96.06 330 SER A O 1
ATOM 2541 N N . TRP A 1 331 ? 22.676 5.494 -14.021 1.00 94.44 331 TRP A N 1
ATOM 2542 C CA . TRP A 1 331 ? 21.876 6.640 -14.430 1.00 94.44 331 TRP A CA 1
ATOM 2543 C C . TRP A 1 331 ? 22.454 7.969 -13.929 1.00 94.44 331 TRP A C 1
ATOM 2545 O O . TRP A 1 331 ? 22.167 9.013 -14.518 1.00 94.44 331 TRP A O 1
ATOM 2555 N N . GLY A 1 332 ? 23.284 7.951 -12.878 1.00 93.69 332 GLY A N 1
ATOM 2556 C CA . GLY A 1 332 ? 23.846 9.160 -12.268 1.00 93.69 332 GLY A CA 1
ATOM 2557 C C . GLY A 1 332 ? 22.741 10.154 -11.904 1.00 93.69 332 GLY A C 1
ATOM 2558 O O . GLY A 1 332 ? 21.733 9.766 -11.323 1.00 93.69 332 GLY A O 1
ATOM 2559 N N . THR A 1 333 ? 22.894 11.413 -12.311 1.00 93.88 333 THR A N 1
ATOM 2560 C CA . THR A 1 333 ? 21.884 12.471 -12.132 1.00 93.88 333 THR A CA 1
ATOM 2561 C C . THR A 1 333 ? 20.987 12.669 -13.358 1.00 93.88 333 THR A C 1
ATOM 2563 O O . THR A 1 333 ? 20.328 13.698 -13.459 1.00 93.88 333 THR A O 1
ATOM 2566 N N . SER A 1 334 ? 20.992 11.748 -14.333 1.00 90.69 334 SER A N 1
ATOM 2567 C CA . SER A 1 334 ? 20.195 11.924 -15.561 1.00 90.69 334 SER A CA 1
ATOM 2568 C C . SER A 1 334 ? 18.694 11.938 -15.293 1.00 90.69 334 SER A C 1
ATOM 2570 O O . SER A 1 334 ? 17.953 12.519 -16.080 1.00 90.69 334 SER A O 1
ATOM 2572 N N . ASP A 1 335 ? 18.264 11.303 -14.199 1.00 92.88 335 ASP A N 1
ATOM 2573 C CA . ASP A 1 335 ? 16.876 11.262 -13.757 1.00 92.88 335 ASP A CA 1
ATOM 2574 C C . ASP A 1 335 ? 16.789 10.856 -12.286 1.00 92.88 335 ASP A C 1
ATOM 2576 O O . ASP A 1 335 ? 16.687 9.682 -11.925 1.00 92.88 335 ASP A O 1
ATOM 2580 N N . GLN A 1 336 ? 16.929 11.859 -11.427 1.00 95.00 336 GLN A N 1
ATOM 2581 C CA . GLN A 1 336 ? 16.941 11.657 -9.983 1.00 95.00 336 GLN A CA 1
ATOM 2582 C C . GLN A 1 336 ? 15.547 11.316 -9.445 1.00 95.00 336 GLN A C 1
ATOM 2584 O O . GLN A 1 336 ? 15.452 10.595 -8.459 1.00 95.00 336 GLN A O 1
ATOM 2589 N N . ALA A 1 337 ? 14.476 11.780 -10.102 1.00 95.38 337 ALA A N 1
ATOM 2590 C CA . ALA A 1 337 ? 13.106 11.542 -9.659 1.00 95.38 337 ALA A CA 1
ATOM 2591 C C . ALA A 1 337 ? 12.714 10.065 -9.810 1.00 95.38 337 ALA A C 1
ATOM 2593 O O . ALA A 1 337 ? 12.221 9.461 -8.857 1.00 95.38 337 ALA A O 1
ATOM 2594 N N . LEU A 1 338 ? 12.993 9.443 -10.964 1.00 96.00 338 LEU A N 1
ATOM 2595 C CA . LEU A 1 338 ? 12.674 8.025 -11.159 1.00 96.00 338 LEU A CA 1
ATOM 2596 C C . LEU A 1 338 ? 13.582 7.099 -10.333 1.00 96.00 338 LEU A C 1
ATOM 2598 O O . LEU A 1 338 ? 13.123 6.057 -9.863 1.00 96.00 338 LEU A O 1
ATOM 2602 N N . ILE A 1 339 ? 14.845 7.483 -10.097 1.00 97.62 339 ILE A N 1
ATOM 2603 C CA . ILE A 1 339 ? 15.742 6.756 -9.181 1.00 97.62 339 ILE A CA 1
ATOM 2604 C C . ILE A 1 339 ? 15.244 6.836 -7.734 1.00 97.62 339 ILE A C 1
ATOM 2606 O O . ILE A 1 339 ? 15.211 5.809 -7.052 1.00 97.62 339 ILE A O 1
ATOM 2610 N N . SER A 1 340 ? 14.821 8.021 -7.285 1.00 98.12 340 SER A N 1
ATOM 2611 C CA . SER A 1 340 ? 14.165 8.221 -5.991 1.00 98.12 340 SER A CA 1
ATOM 2612 C C . SER A 1 340 ? 12.931 7.327 -5.851 1.00 98.12 340 SER A C 1
ATOM 2614 O O . SER A 1 340 ? 12.872 6.525 -4.923 1.00 98.12 340 SER A O 1
ATOM 2616 N N . LEU A 1 341 ? 12.015 7.334 -6.829 1.00 98.12 341 LEU A N 1
ATOM 2617 C CA . LEU A 1 341 ? 10.843 6.448 -6.829 1.00 98.12 341 LEU A CA 1
ATOM 2618 C C . LEU A 1 341 ? 11.220 4.966 -6.720 1.00 98.12 341 LEU A C 1
ATOM 2620 O O . LEU A 1 341 ? 10.646 4.247 -5.906 1.00 98.12 341 LEU A O 1
ATOM 2624 N N . ALA A 1 342 ? 12.192 4.497 -7.505 1.00 98.00 342 ALA A N 1
ATOM 2625 C CA . ALA A 1 342 ? 12.631 3.103 -7.454 1.00 98.00 342 ALA A CA 1
ATOM 2626 C C . ALA A 1 342 ? 13.196 2.723 -6.074 1.00 98.00 342 ALA A C 1
ATOM 2628 O O . ALA A 1 342 ? 12.854 1.674 -5.526 1.00 98.00 342 ALA A O 1
ATOM 2629 N N . ASN A 1 343 ? 14.036 3.583 -5.494 1.00 98.12 343 ASN A N 1
ATOM 2630 C CA . ASN A 1 343 ? 14.600 3.377 -4.161 1.00 98.12 343 ASN A CA 1
ATOM 2631 C C . ASN A 1 343 ? 13.526 3.410 -3.062 1.00 98.12 343 ASN A C 1
ATOM 2633 O O . ASN A 1 343 ? 13.572 2.630 -2.106 1.00 98.12 343 ASN A O 1
ATOM 2637 N N . ASN A 1 344 ? 12.544 4.293 -3.203 1.00 98.44 344 ASN A N 1
ATOM 2638 C CA . ASN A 1 344 ? 11.491 4.463 -2.216 1.00 98.44 344 ASN A CA 1
ATOM 2639 C C . ASN A 1 344 ? 10.514 3.291 -2.264 1.00 98.44 344 ASN A C 1
ATOM 2641 O O . ASN A 1 344 ? 10.249 2.696 -1.226 1.00 98.44 344 ASN A O 1
ATOM 2645 N N . PHE A 1 345 ? 10.090 2.836 -3.447 1.00 98.00 345 PHE A N 1
ATOM 2646 C CA . PHE A 1 345 ? 9.262 1.629 -3.565 1.00 98.00 345 PHE A CA 1
ATOM 2647 C C . PHE A 1 345 ? 9.991 0.356 -3.118 1.00 98.00 345 PHE A C 1
ATOM 2649 O O . PHE A 1 345 ? 9.360 -0.506 -2.510 1.00 98.00 345 PHE A O 1
ATOM 2656 N N . HIS A 1 346 ? 11.308 0.251 -3.327 1.00 95.94 346 HIS A N 1
ATOM 2657 C CA . HIS A 1 346 ? 12.122 -0.796 -2.701 1.00 95.94 346 HIS A CA 1
ATOM 2658 C C . HIS A 1 346 ? 11.993 -0.770 -1.168 1.00 95.94 346 HIS A C 1
ATOM 2660 O O . HIS A 1 346 ? 11.647 -1.775 -0.542 1.00 95.94 346 HIS A O 1
ATOM 2666 N N . SER A 1 347 ? 12.204 0.402 -0.569 1.00 97.06 347 SER A N 1
ATOM 2667 C CA . SER A 1 347 ? 12.180 0.597 0.885 1.00 97.06 347 SER A CA 1
ATOM 2668 C C . SER A 1 347 ? 10.786 0.373 1.487 1.00 97.06 347 SER A C 1
ATOM 2670 O O . SER A 1 347 ? 10.648 -0.317 2.497 1.00 97.06 347 SER A O 1
ATOM 2672 N N . ILE A 1 348 ? 9.738 0.875 0.830 1.00 98.06 348 ILE A N 1
ATOM 2673 C CA . ILE A 1 348 ? 8.333 0.718 1.234 1.00 98.06 348 ILE A CA 1
ATOM 2674 C C . ILE A 1 348 ? 7.921 -0.753 1.215 1.00 98.06 348 ILE A C 1
ATOM 2676 O O . ILE A 1 348 ? 7.277 -1.225 2.152 1.00 98.06 348 ILE A O 1
ATOM 2680 N N . GLN A 1 349 ? 8.306 -1.503 0.179 1.00 93.56 349 GLN A N 1
ATOM 2681 C CA . GLN A 1 349 ? 7.983 -2.928 0.083 1.00 93.56 349 GLN A CA 1
ATOM 2682 C C . GLN A 1 349 ? 8.683 -3.732 1.184 1.00 93.56 349 GLN A C 1
ATOM 2684 O O . GLN A 1 349 ? 8.060 -4.593 1.812 1.00 93.56 349 GLN A O 1
ATOM 2689 N N . GLN A 1 350 ? 9.944 -3.409 1.487 1.00 91.50 350 GLN A N 1
ATOM 2690 C CA . GLN A 1 350 ? 10.664 -4.006 2.613 1.00 91.50 350 GLN A CA 1
ATOM 2691 C C . GLN A 1 350 ? 10.031 -3.662 3.962 1.00 91.50 350 GLN A C 1
ATOM 2693 O O . GLN A 1 350 ? 9.899 -4.545 4.811 1.00 91.50 350 GLN A O 1
ATOM 2698 N N . PHE A 1 351 ? 9.606 -2.414 4.160 1.00 93.69 351 PHE A N 1
ATOM 2699 C CA . PHE A 1 351 ? 8.888 -1.993 5.358 1.00 93.69 351 PHE A CA 1
ATOM 2700 C C . PHE A 1 351 ? 7.561 -2.752 5.501 1.00 93.69 351 PHE A C 1
ATOM 2702 O O . PHE A 1 351 ? 7.334 -3.413 6.514 1.00 93.69 351 PHE A O 1
ATOM 2709 N N . CYS A 1 352 ? 6.715 -2.763 4.471 1.00 90.12 352 CYS A N 1
ATOM 2710 C CA . CYS A 1 352 ? 5.429 -3.459 4.513 1.00 90.12 352 CYS A CA 1
ATOM 2711 C C . CYS A 1 352 ? 5.604 -4.954 4.811 1.00 90.12 352 CYS A C 1
ATOM 2713 O O . CYS A 1 352 ? 4.992 -5.480 5.743 1.00 90.12 352 CYS A O 1
ATOM 2715 N N . GLN A 1 353 ? 6.492 -5.635 4.083 1.00 84.31 353 GLN A N 1
ATOM 2716 C CA . GLN A 1 353 ? 6.683 -7.073 4.245 1.00 84.31 353 GLN A CA 1
ATOM 2717 C C . GLN A 1 353 ? 7.404 -7.426 5.552 1.00 84.31 353 GLN A C 1
ATOM 2719 O O . GLN A 1 353 ? 6.986 -8.343 6.259 1.00 84.31 353 GLN A O 1
ATOM 2724 N N . GLY A 1 354 ? 8.500 -6.733 5.864 1.00 81.00 354 GLY A N 1
ATOM 2725 C CA . GLY A 1 354 ? 9.388 -7.063 6.978 1.00 81.00 354 GLY A CA 1
ATOM 2726 C C . GLY A 1 354 ? 8.908 -6.552 8.334 1.00 81.00 354 GLY A C 1
ATOM 2727 O O . GLY A 1 354 ? 9.173 -7.194 9.350 1.00 81.00 354 GLY A O 1
ATOM 2728 N N . VAL A 1 355 ? 8.195 -5.423 8.361 1.00 82.12 355 VAL A N 1
ATOM 2729 C CA . VAL A 1 355 ? 7.758 -4.765 9.601 1.00 82.12 355 VAL A CA 1
ATOM 2730 C C . VAL A 1 355 ? 6.274 -4.971 9.872 1.00 82.12 355 VAL A C 1
ATOM 2732 O O . VAL A 1 355 ? 5.911 -5.323 10.998 1.00 82.12 355 VAL A O 1
ATOM 2735 N N . LEU A 1 356 ? 5.426 -4.758 8.862 1.00 85.81 356 LEU A N 1
ATOM 2736 C CA . LEU A 1 356 ? 3.970 -4.858 9.010 1.00 85.81 356 LEU A CA 1
ATOM 2737 C C . LEU A 1 356 ? 3.439 -6.273 8.738 1.00 85.81 356 LEU A C 1
ATOM 2739 O O . LEU A 1 356 ? 2.321 -6.592 9.134 1.00 85.81 356 LEU A O 1
ATOM 2743 N N . GLY A 1 357 ? 4.236 -7.138 8.100 1.00 82.44 357 GLY A N 1
ATOM 2744 C CA . GLY A 1 357 ? 3.794 -8.469 7.677 1.00 82.44 357 GLY A CA 1
ATOM 2745 C C . GLY A 1 357 ? 2.756 -8.421 6.550 1.00 82.44 357 GLY A C 1
ATOM 2746 O O . GLY A 1 357 ? 1.947 -9.339 6.426 1.00 82.44 357 GLY A O 1
ATOM 2747 N N . TRP A 1 358 ? 2.771 -7.350 5.754 1.00 84.06 358 TRP A N 1
ATOM 2748 C CA . TRP A 1 358 ? 1.795 -7.038 4.712 1.00 84.06 358 TRP A CA 1
ATOM 2749 C C . TRP A 1 358 ? 2.447 -7.142 3.326 1.00 84.06 358 TRP A C 1
ATOM 2751 O O . TRP A 1 358 ? 3.481 -6.527 3.067 1.00 84.06 358 TRP A O 1
ATOM 2761 N N . ASN A 1 359 ? 1.888 -7.966 2.434 1.00 83.31 359 ASN A N 1
ATOM 2762 C CA . ASN A 1 359 ? 2.497 -8.266 1.132 1.00 83.31 359 ASN A CA 1
ATOM 2763 C C . ASN A 1 359 ? 2.025 -7.307 0.022 1.00 83.31 359 ASN A C 1
ATOM 2765 O O . ASN A 1 359 ? 0.956 -7.514 -0.559 1.00 83.31 359 ASN A O 1
ATOM 2769 N N . SER A 1 360 ? 2.851 -6.312 -0.323 1.00 89.62 360 SER A N 1
ATOM 2770 C CA . SER A 1 360 ? 2.489 -5.192 -1.209 1.00 89.62 360 SER A CA 1
ATOM 2771 C C . SER A 1 360 ? 1.307 -4.377 -0.677 1.00 89.62 360 SER A C 1
ATOM 2773 O O . SER A 1 360 ? 0.908 -4.543 0.466 1.00 89.62 360 SER A O 1
ATOM 2775 N N . PHE A 1 361 ? 0.734 -3.470 -1.465 1.00 92.19 361 PHE A N 1
ATOM 2776 C CA . PHE A 1 361 ? -0.336 -2.584 -0.994 1.00 92.19 361 PHE A CA 1
ATOM 2777 C C . PHE A 1 361 ? -1.680 -3.300 -0.785 1.00 92.19 361 PHE A C 1
ATOM 2779 O O . PHE A 1 361 ? -2.537 -2.776 -0.086 1.00 92.19 361 PHE A O 1
ATOM 2786 N N . ASP A 1 362 ? -1.877 -4.503 -1.331 1.00 84.56 362 ASP A N 1
ATOM 2787 C CA . ASP A 1 362 ? -3.147 -5.241 -1.257 1.00 84.56 362 ASP A CA 1
ATOM 2788 C C . ASP A 1 362 ? -3.108 -6.516 -0.399 1.00 84.56 362 ASP A C 1
ATOM 2790 O O . ASP A 1 362 ? -4.094 -7.249 -0.342 1.00 84.56 362 ASP A O 1
ATOM 2794 N N . ASN A 1 363 ? -1.976 -6.795 0.251 1.00 84.81 363 ASN A N 1
ATOM 2795 C CA . ASN A 1 363 ? -1.679 -8.044 0.960 1.00 84.81 363 ASN A CA 1
ATOM 2796 C C . ASN A 1 363 ? -1.679 -9.321 0.101 1.00 84.81 363 ASN A C 1
ATOM 2798 O O . ASN A 1 363 ? -1.586 -10.432 0.628 1.00 84.81 363 ASN A O 1
ATOM 2802 N N . LEU A 1 364 ? -1.792 -9.197 -1.220 1.00 78.50 364 LEU A N 1
ATOM 2803 C CA . LEU A 1 364 ? -1.836 -10.320 -2.157 1.00 78.50 364 LEU A CA 1
ATOM 2804 C C . LEU A 1 364 ? -0.651 -10.294 -3.128 1.00 78.50 364 LEU A C 1
ATOM 2806 O O . LEU A 1 364 ? -0.567 -11.143 -4.016 1.00 78.50 364 LEU A O 1
ATOM 2810 N N . GLY A 1 365 ? 0.295 -9.370 -2.933 1.00 78.38 365 GLY A N 1
ATOM 2811 C CA . GLY A 1 365 ? 1.482 -9.241 -3.771 1.00 78.38 365 GLY A CA 1
ATOM 2812 C C . GLY A 1 365 ? 1.192 -8.593 -5.121 1.00 78.38 365 GLY A C 1
ATOM 2813 O O . GLY A 1 365 ? 1.886 -8.884 -6.097 1.00 78.38 365 GLY A O 1
ATOM 2814 N N . ARG A 1 366 ? 0.167 -7.734 -5.219 1.00 81.62 366 ARG A N 1
ATOM 2815 C CA . ARG A 1 366 ? -0.085 -6.988 -6.455 1.00 81.62 366 ARG A CA 1
ATOM 2816 C C . ARG A 1 366 ? 1.085 -6.080 -6.794 1.00 81.62 366 ARG A C 1
ATOM 2818 O O . ARG A 1 366 ? 1.733 -5.501 -5.926 1.00 81.62 366 ARG A O 1
ATOM 2825 N N . VAL A 1 367 ? 1.316 -5.940 -8.093 1.00 84.94 367 VAL A N 1
ATOM 2826 C CA . VAL A 1 367 ? 2.347 -5.061 -8.640 1.00 84.94 367 VAL A CA 1
ATOM 2827 C C . VAL A 1 367 ? 1.968 -3.606 -8.419 1.00 84.94 367 VAL A C 1
ATOM 2829 O O . VAL A 1 367 ? 0.906 -3.172 -8.869 1.00 84.94 367 VAL A O 1
ATOM 2832 N N . ALA A 1 368 ? 2.847 -2.853 -7.771 1.00 90.06 368 ALA A N 1
ATOM 2833 C CA . ALA A 1 368 ? 2.807 -1.407 -7.752 1.00 90.06 368 ALA A CA 1
ATOM 2834 C C . ALA A 1 368 ? 3.265 -0.874 -9.113 1.00 90.06 368 ALA A C 1
ATOM 2836 O O . ALA A 1 368 ? 4.430 -1.013 -9.495 1.00 90.06 368 ALA A O 1
ATOM 2837 N N . VAL A 1 369 ? 2.327 -0.285 -9.853 1.00 89.94 369 VAL A N 1
ATOM 2838 C CA . VAL A 1 369 ? 2.640 0.461 -11.071 1.00 89.94 369 VAL A CA 1
ATOM 2839 C C . VAL A 1 369 ? 2.866 1.914 -10.690 1.00 89.94 369 VAL A C 1
ATOM 2841 O O . VAL A 1 369 ? 1.931 2.586 -10.248 1.00 89.94 369 VAL A O 1
ATOM 2844 N N . VAL A 1 370 ? 4.102 2.374 -10.848 1.00 94.25 370 VAL A N 1
ATOM 2845 C CA . VAL A 1 370 ? 4.561 3.664 -10.336 1.00 94.25 370 VAL A CA 1
ATOM 2846 C C . VAL A 1 370 ? 4.834 4.597 -11.506 1.00 94.25 370 VAL A C 1
ATOM 2848 O O . VAL A 1 370 ? 5.756 4.357 -12.278 1.00 94.25 370 VAL A O 1
ATOM 2851 N N . ASN A 1 371 ? 4.039 5.649 -11.656 1.00 90.62 371 ASN A N 1
ATOM 2852 C CA . ASN A 1 371 ? 4.159 6.608 -12.749 1.00 90.62 371 ASN A CA 1
ATOM 2853 C C . ASN A 1 371 ? 4.848 7.872 -12.234 1.00 90.62 371 ASN A C 1
ATOM 2855 O O . ASN A 1 371 ? 4.253 8.628 -11.465 1.00 90.62 371 ASN A O 1
ATOM 2859 N N . GLY A 1 372 ? 6.093 8.089 -12.650 1.00 92.25 372 GLY A N 1
ATOM 2860 C CA . GLY A 1 372 ? 6.793 9.354 -12.421 1.00 92.25 372 GLY A CA 1
ATOM 2861 C C . GLY A 1 372 ? 6.571 10.331 -13.571 1.00 92.25 372 GLY A C 1
ATOM 2862 O O . GLY A 1 372 ? 6.070 9.936 -14.625 1.00 92.25 372 GLY A O 1
ATOM 2863 N N . HIS A 1 373 ? 6.951 11.592 -13.367 1.00 90.81 373 HIS A N 1
ATOM 2864 C CA . HIS A 1 373 ? 6.786 12.673 -14.346 1.00 90.81 373 HIS A CA 1
ATOM 2865 C C . HIS A 1 373 ? 5.335 12.880 -14.806 1.00 90.81 373 HIS A C 1
ATOM 2867 O O . HIS A 1 373 ? 5.069 13.250 -15.950 1.00 90.81 373 HIS A O 1
ATOM 2873 N N . TYR A 1 374 ? 4.362 12.600 -13.934 1.00 86.44 374 TYR A N 1
ATOM 2874 C CA . TYR A 1 374 ? 2.953 12.704 -14.295 1.00 86.44 374 TYR A CA 1
ATOM 2875 C C . TYR A 1 374 ? 2.541 14.158 -14.574 1.00 86.44 374 TYR A C 1
ATOM 2877 O O . TYR A 1 374 ? 2.890 15.085 -13.842 1.00 86.44 374 TYR A O 1
ATOM 2885 N N . SER A 1 375 ? 1.734 14.340 -15.622 1.00 78.62 375 SER A N 1
ATOM 2886 C CA . SER A 1 375 ? 1.140 15.614 -16.018 1.00 78.62 375 SER A CA 1
ATOM 2887 C C . SER A 1 375 ? -0.280 15.385 -16.537 1.00 78.62 375 SER A C 1
ATOM 2889 O O . SER A 1 375 ? -0.491 14.547 -17.411 1.00 78.62 375 SER A O 1
ATOM 2891 N N . GLU A 1 376 ? -1.250 16.145 -16.022 1.00 64.62 376 GLU A N 1
ATOM 2892 C CA . GLU A 1 376 ? -2.666 16.039 -16.416 1.00 64.62 376 GLU A CA 1
ATOM 2893 C C . GLU A 1 376 ? -3.020 16.950 -17.612 1.00 64.62 376 GLU A C 1
ATOM 2895 O O . GLU A 1 376 ? -3.902 16.636 -18.407 1.00 64.62 376 GLU A O 1
ATOM 2900 N N . THR A 1 377 ? -2.317 18.078 -17.783 1.00 67.31 377 THR A N 1
ATOM 2901 C CA . THR A 1 377 ? -2.666 19.117 -18.778 1.00 67.31 377 THR A CA 1
ATOM 2902 C C . THR A 1 377 ? -1.471 19.677 -19.551 1.00 67.31 377 THR A C 1
ATOM 2904 O O . THR A 1 377 ? -1.526 20.803 -20.047 1.00 67.31 377 THR A O 1
ATOM 2907 N N . GLY A 1 378 ? -0.368 18.929 -19.649 1.00 68.19 378 GLY A N 1
ATOM 2908 C CA . GLY A 1 378 ? 0.854 19.429 -20.289 1.00 68.19 378 GLY A CA 1
ATOM 2909 C C . GLY A 1 378 ? 1.489 20.590 -19.517 1.00 68.19 378 GLY A C 1
ATOM 2910 O O . GLY A 1 378 ? 2.113 21.470 -20.107 1.00 68.19 378 GLY A O 1
ATOM 2911 N N . SER A 1 379 ? 1.322 20.593 -18.196 1.00 75.62 379 SER A N 1
ATOM 2912 C CA . SER A 1 379 ? 1.969 21.502 -17.248 1.00 75.62 379 SER A CA 1
ATOM 2913 C C . SER A 1 379 ? 2.508 20.723 -16.049 1.00 75.62 379 SER A C 1
ATOM 2915 O O . SER A 1 379 ? 2.090 19.587 -15.810 1.00 75.62 379 SER A O 1
ATOM 2917 N N . ALA A 1 380 ? 3.399 21.350 -15.279 1.00 80.81 380 ALA A N 1
ATOM 2918 C CA . ALA A 1 380 ? 3.822 20.857 -13.973 1.00 80.81 380 ALA A CA 1
ATOM 2919 C C . ALA A 1 380 ? 2.609 20.460 -13.113 1.00 80.81 380 ALA A C 1
ATOM 2921 O O . ALA A 1 380 ? 1.655 21.233 -12.984 1.00 80.81 380 ALA A O 1
ATOM 2922 N N . PHE A 1 381 ? 2.649 19.257 -12.541 1.00 87.88 381 PHE A N 1
ATOM 2923 C CA . PHE A 1 381 ? 1.626 18.752 -11.632 1.00 87.88 381 PHE A CA 1
ATOM 2924 C C . PHE A 1 381 ? 2.170 18.800 -10.202 1.00 87.88 381 PHE A C 1
ATOM 2926 O O . PHE A 1 381 ? 3.197 18.196 -9.902 1.00 87.88 381 PHE A O 1
ATOM 2933 N N . LEU A 1 382 ? 1.506 19.563 -9.333 1.00 91.38 382 LEU A N 1
ATOM 2934 C CA . LEU A 1 382 ? 1.949 19.832 -7.959 1.00 91.38 382 LEU A CA 1
ATOM 2935 C C . LEU A 1 382 ? 1.285 18.867 -6.966 1.00 91.38 382 LEU A C 1
ATOM 2937 O O . LEU A 1 382 ? 0.855 19.282 -5.892 1.00 91.38 382 LEU A O 1
ATOM 2941 N N . ASN A 1 383 ? 1.118 17.604 -7.357 1.00 90.44 383 ASN A N 1
ATOM 2942 C CA . ASN A 1 383 ? 0.520 16.600 -6.489 1.00 90.44 383 ASN A CA 1
ATOM 2943 C C . ASN A 1 383 ? 1.068 15.192 -6.771 1.00 90.44 383 ASN A C 1
ATOM 2945 O O . ASN A 1 383 ? 1.675 14.935 -7.815 1.00 90.44 383 ASN A O 1
ATOM 2949 N N . ALA A 1 384 ? 0.808 14.288 -5.838 1.00 94.94 384 ALA A N 1
ATOM 2950 C CA . ALA A 1 384 ? 0.900 12.848 -6.011 1.00 94.94 384 ALA A CA 1
ATOM 2951 C C . ALA A 1 384 ? -0.468 12.230 -5.685 1.00 94.94 384 ALA A C 1
ATOM 2953 O O . ALA A 1 384 ? -1.301 12.882 -5.057 1.00 94.94 384 ALA A O 1
ATOM 2954 N N . PHE A 1 385 ? -0.756 11.039 -6.212 1.00 92.56 385 PHE A N 1
ATOM 2955 C CA . PHE A 1 385 ? -1.968 10.309 -5.837 1.00 92.56 385 PHE A CA 1
ATOM 2956 C C . PHE A 1 385 ? -1.895 8.812 -6.160 1.00 92.56 385 PHE A C 1
ATOM 2958 O O . PHE A 1 385 ? -1.352 8.382 -7.184 1.00 92.56 385 PHE A O 1
ATOM 2965 N N . TYR A 1 386 ? -2.566 8.010 -5.338 1.00 93.12 386 TYR A N 1
ATOM 2966 C CA . TYR A 1 386 ? -3.025 6.666 -5.680 1.00 93.12 386 TYR A CA 1
ATOM 2967 C C . TYR A 1 386 ? -4.414 6.705 -6.338 1.00 93.12 386 TYR A C 1
ATOM 2969 O O . TYR A 1 386 ? -5.375 7.233 -5.782 1.00 93.12 386 TYR A O 1
ATOM 2977 N N . SER A 1 387 ? -4.562 6.102 -7.522 1.00 81.69 387 SER A N 1
ATOM 2978 C CA . SER A 1 387 ? -5.789 6.238 -8.326 1.00 81.69 387 SER A CA 1
ATOM 2979 C C . SER A 1 387 ? -7.000 5.450 -7.810 1.00 81.69 387 SER A C 1
ATOM 2981 O O . SER A 1 387 ? -8.127 5.701 -8.234 1.00 81.69 387 SER A O 1
ATOM 2983 N N . GLY A 1 388 ? -6.817 4.486 -6.902 1.00 79.69 388 GLY A N 1
ATOM 2984 C CA . GLY A 1 388 ? -7.922 3.642 -6.439 1.00 79.69 388 GLY A CA 1
ATOM 2985 C C . GLY A 1 388 ? -8.644 2.947 -7.600 1.00 79.69 388 GLY A C 1
ATOM 2986 O O . GLY A 1 388 ? -8.008 2.415 -8.503 1.00 79.69 388 GLY A O 1
ATOM 2987 N N . ASP A 1 389 ? -9.976 2.930 -7.595 1.00 67.69 389 ASP A N 1
ATOM 2988 C CA . ASP A 1 389 ? -10.763 2.348 -8.695 1.00 67.69 389 ASP A CA 1
ATOM 2989 C C . ASP A 1 389 ? -10.913 3.279 -9.915 1.00 67.69 389 ASP A C 1
ATOM 2991 O O . ASP A 1 389 ? -11.547 2.898 -10.902 1.00 67.69 389 ASP A O 1
ATOM 2995 N N . PHE A 1 390 ? -10.330 4.484 -9.884 1.00 55.25 390 PHE A N 1
ATOM 2996 C CA . PHE A 1 390 ? -10.341 5.384 -11.032 1.00 55.25 390 PHE A CA 1
ATOM 2997 C C . PHE A 1 390 ? -9.516 4.790 -12.181 1.00 55.25 390 PHE A C 1
ATOM 2999 O O . PHE A 1 390 ? -8.317 4.531 -12.050 1.00 55.25 390 PHE A O 1
ATOM 3006 N N . ALA A 1 391 ? -10.176 4.582 -13.319 1.00 48.16 391 ALA A N 1
ATOM 3007 C CA . ALA A 1 391 ? -9.531 4.297 -14.589 1.00 48.16 391 ALA A CA 1
ATOM 3008 C C . ALA A 1 391 ? -9.435 5.609 -15.371 1.00 48.16 391 ALA A C 1
ATOM 3010 O O . ALA A 1 391 ? -10.463 6.190 -15.724 1.00 48.16 391 ALA A O 1
ATOM 3011 N N . ASP A 1 392 ? -8.214 6.075 -15.631 1.00 45.62 392 ASP A N 1
ATOM 3012 C CA . ASP A 1 392 ? -7.992 7.248 -16.474 1.00 45.62 392 ASP A CA 1
ATOM 3013 C C . ASP A 1 392 ? -8.499 6.955 -17.905 1.00 45.62 392 ASP A C 1
ATOM 3015 O O . ASP A 1 392 ? -8.018 6.018 -18.560 1.00 45.62 392 ASP A O 1
ATOM 3019 N N . PRO A 1 393 ? -9.482 7.732 -18.401 1.00 42.09 393 PRO A N 1
ATOM 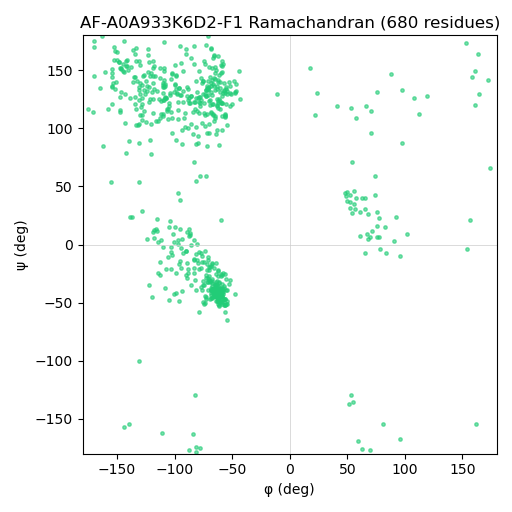3020 C CA . PRO A 1 393 ? -10.093 7.512 -19.706 1.00 42.09 393 PRO A CA 1
ATOM 3021 C C . PRO A 1 393 ? -9.171 7.856 -20.884 1.00 42.09 393 PRO A C 1
ATOM 3023 O O . PRO A 1 393 ? -9.513 7.530 -22.021 1.00 42.09 393 PRO A O 1
ATOM 3026 N N . THR A 1 394 ? -8.029 8.510 -20.652 1.00 43.88 394 THR A N 1
ATOM 3027 C CA . THR A 1 394 ? -7.133 8.977 -21.718 1.00 43.88 394 THR A CA 1
ATOM 3028 C C . THR A 1 394 ? -6.096 7.939 -22.156 1.00 43.88 394 THR A C 1
ATOM 3030 O O . THR A 1 394 ? -5.637 8.017 -23.293 1.00 43.88 394 THR A O 1
ATOM 3033 N N . ASN A 1 395 ? -5.789 6.925 -21.328 1.00 41.78 395 ASN A N 1
ATOM 3034 C CA . ASN A 1 395 ? -4.638 6.033 -21.553 1.00 41.78 395 ASN A CA 1
ATOM 3035 C C . ASN A 1 395 ? -4.865 4.528 -21.291 1.00 41.78 395 ASN A C 1
ATOM 3037 O O . ASN A 1 395 ? -3.906 3.794 -21.066 1.00 41.78 395 ASN A O 1
ATOM 3041 N N . ASN A 1 396 ? -6.103 4.019 -21.358 1.00 42.22 396 ASN A N 1
ATOM 3042 C CA . ASN A 1 396 ? -6.395 2.583 -21.151 1.00 42.22 396 ASN A CA 1
ATOM 3043 C C . ASN A 1 396 ? -5.744 2.041 -19.852 1.00 42.22 396 ASN A C 1
ATOM 3045 O O . ASN A 1 396 ? -5.199 0.935 -19.805 1.00 42.22 396 ASN A O 1
ATOM 3049 N N . VAL A 1 397 ? -5.742 2.889 -18.821 1.00 46.38 397 VAL A N 1
ATOM 3050 C CA . VAL A 1 397 ? -5.003 2.706 -17.574 1.00 46.38 397 VAL A CA 1
ATOM 3051 C C . VAL A 1 397 ? -5.654 1.608 -16.740 1.00 46.38 397 VAL A C 1
ATOM 3053 O O . VAL A 1 397 ? -6.875 1.554 -16.586 1.00 46.38 397 VAL A O 1
ATOM 3056 N N . THR A 1 398 ? -4.831 0.728 -16.171 1.00 55.22 398 THR A N 1
ATOM 3057 C CA . THR A 1 398 ? -5.306 -0.246 -15.182 1.00 55.22 398 THR A CA 1
ATOM 3058 C C . THR A 1 398 ? -5.602 0.508 -13.880 1.00 55.22 398 THR A C 1
ATOM 3060 O O . THR A 1 398 ? -4.731 1.228 -13.416 1.00 55.22 398 THR A O 1
ATOM 3063 N N . PRO A 1 399 ? -6.781 0.396 -13.248 1.00 61.81 399 PRO A N 1
ATOM 3064 C CA . PRO A 1 399 ? -7.019 1.064 -11.967 1.00 61.81 399 PRO A CA 1
ATOM 3065 C C . PRO A 1 399 ? -6.009 0.593 -10.903 1.00 61.81 399 PRO A C 1
ATOM 3067 O O . PRO A 1 399 ? -5.481 -0.527 -10.988 1.00 61.81 399 PRO A O 1
ATOM 3070 N N . ARG A 1 400 ? -5.813 1.409 -9.859 1.00 77.31 400 ARG A N 1
ATOM 3071 C CA . ARG A 1 400 ? -4.955 1.151 -8.685 1.00 77.31 400 ARG A CA 1
ATOM 3072 C C . ARG A 1 400 ? -3.466 1.277 -9.001 1.00 77.31 400 ARG A C 1
ATOM 3074 O O . ARG A 1 400 ? -2.706 0.318 -8.855 1.00 77.31 400 ARG A O 1
ATOM 3081 N N . MET A 1 401 ? -3.086 2.465 -9.459 1.00 85.06 401 MET A N 1
ATOM 3082 C CA . MET A 1 401 ? -1.721 2.863 -9.813 1.00 85.06 401 MET A CA 1
ATOM 3083 C C . MET A 1 401 ? -1.312 4.102 -9.011 1.00 85.06 401 MET A C 1
ATOM 3085 O O . MET A 1 401 ? -2.169 4.790 -8.457 1.00 85.06 401 MET A O 1
ATOM 3089 N N . PHE A 1 402 ? -0.011 4.373 -8.952 1.00 92.94 402 PHE A N 1
ATOM 3090 C CA . PHE A 1 402 ? 0.560 5.510 -8.229 1.00 92.94 402 PHE A CA 1
ATOM 3091 C C . PHE A 1 402 ? 1.074 6.551 -9.221 1.00 92.94 402 PHE A C 1
ATOM 3093 O O . PHE A 1 402 ? 1.689 6.178 -10.222 1.00 92.94 402 PHE A O 1
ATOM 3100 N N . TYR A 1 403 ? 0.830 7.830 -8.958 1.00 91.44 403 TYR A N 1
ATOM 3101 C CA . TYR A 1 403 ? 1.181 8.941 -9.838 1.00 91.44 403 TYR A CA 1
ATOM 3102 C C . TYR A 1 403 ? 1.903 10.025 -9.063 1.00 91.44 403 TYR A C 1
ATOM 3104 O O . TYR A 1 403 ? 1.439 10.437 -8.005 1.00 91.44 403 TYR A O 1
ATOM 3112 N N . PHE A 1 404 ? 3.008 10.508 -9.620 1.00 95.31 404 PHE A N 1
ATOM 3113 C CA . PHE A 1 404 ? 3.856 11.502 -8.980 1.00 95.31 404 PHE A CA 1
ATOM 3114 C C . PHE A 1 404 ? 4.228 12.591 -9.982 1.00 95.31 404 PHE A C 1
ATOM 3116 O O . PHE A 1 404 ? 4.794 12.305 -11.041 1.00 95.31 404 PHE A O 1
ATOM 3123 N N . GLY A 1 405 ? 3.869 13.833 -9.659 1.00 92.75 405 GLY A N 1
ATOM 3124 C CA . GLY A 1 405 ? 4.211 15.004 -10.456 1.00 92.75 405 GLY A CA 1
ATOM 3125 C C . GLY A 1 405 ? 5.583 15.586 -10.114 1.00 92.75 405 GLY A C 1
ATOM 3126 O O . GLY A 1 405 ? 6.126 15.374 -9.029 1.00 92.75 405 GLY A O 1
ATOM 3127 N N . ASP A 1 406 ? 6.126 16.371 -11.042 1.00 92.06 406 ASP A N 1
ATOM 3128 C CA . ASP A 1 406 ? 7.440 17.015 -10.892 1.00 92.06 406 ASP A CA 1
ATOM 3129 C C . ASP A 1 406 ? 7.441 18.271 -10.021 1.00 92.06 406 ASP A C 1
ATOM 3131 O O . ASP A 1 406 ? 8.504 18.829 -9.746 1.00 92.06 406 ASP A O 1
ATOM 3135 N N . GLY A 1 407 ? 6.264 18.741 -9.601 1.00 91.62 407 GLY A N 1
ATOM 3136 C CA . GLY A 1 407 ? 6.142 20.064 -9.009 1.00 91.62 407 GLY A CA 1
ATOM 3137 C C . GLY A 1 407 ? 6.513 21.170 -10.004 1.00 91.62 407 GLY A C 1
ATOM 3138 O O . GLY A 1 407 ? 6.746 20.939 -11.192 1.00 91.62 407 GLY A O 1
ATOM 3139 N N . ASP A 1 408 ? 6.514 22.410 -9.530 1.00 91.19 408 ASP A N 1
ATOM 3140 C CA . ASP A 1 408 ? 6.825 23.600 -10.331 1.00 91.19 408 ASP A CA 1
ATOM 3141 C C . ASP A 1 408 ? 8.235 24.159 -10.076 1.00 91.19 408 ASP A C 1
ATOM 3143 O O . ASP A 1 408 ? 8.628 25.147 -10.700 1.00 91.19 408 ASP A O 1
ATOM 3147 N N . GLY A 1 409 ? 8.990 23.561 -9.148 1.00 90.81 409 GLY A N 1
ATOM 3148 C CA . GLY A 1 409 ? 10.295 24.045 -8.696 1.00 90.81 409 GLY A CA 1
ATOM 3149 C C . GLY A 1 409 ? 10.240 25.369 -7.922 1.00 90.81 409 GLY A C 1
ATOM 3150 O O . GLY A 1 409 ? 11.286 25.967 -7.668 1.00 90.81 409 GLY A O 1
ATOM 3151 N N . VAL A 1 410 ? 9.044 25.852 -7.564 1.00 91.19 410 VAL A N 1
ATOM 3152 C CA . VAL A 1 410 ? 8.822 27.118 -6.840 1.00 91.19 410 VAL A CA 1
ATOM 3153 C C . VAL A 1 410 ? 8.121 26.879 -5.509 1.00 91.19 410 VAL A C 1
ATOM 3155 O O . VAL A 1 410 ? 8.507 27.463 -4.496 1.00 91.19 410 VAL A O 1
ATOM 3158 N N . LEU A 1 411 ? 7.086 26.048 -5.515 1.00 90.75 411 LEU A N 1
ATOM 3159 C CA . LEU A 1 411 ? 6.400 25.555 -4.331 1.00 90.75 411 LEU A CA 1
ATOM 3160 C C . LEU A 1 411 ? 6.956 24.191 -3.939 1.00 90.75 411 LEU A C 1
ATOM 3162 O O . LEU A 1 411 ? 7.355 24.005 -2.788 1.00 90.75 411 LEU A O 1
ATOM 3166 N N . TYR A 1 412 ? 7.059 23.296 -4.924 1.00 94.06 412 TYR A N 1
ATOM 3167 C CA . TYR A 1 412 ? 7.519 21.928 -4.724 1.00 94.06 412 TYR A CA 1
ATOM 3168 C C . TYR A 1 412 ? 8.509 21.498 -5.807 1.00 94.06 412 TYR A C 1
ATOM 3170 O O . TYR A 1 412 ? 8.332 21.797 -6.989 1.00 94.06 412 TYR A O 1
ATOM 3178 N N . ASN A 1 413 ? 9.535 20.769 -5.379 1.00 94.19 413 ASN A N 1
ATOM 3179 C CA . ASN A 1 413 ? 10.311 19.855 -6.218 1.00 94.19 413 ASN A CA 1
ATOM 3180 C C . ASN A 1 413 ? 9.463 18.611 -6.571 1.00 94.19 413 ASN A C 1
ATOM 3182 O O . ASN A 1 413 ? 8.317 18.523 -6.116 1.00 94.19 413 ASN A O 1
ATOM 3186 N N . PRO A 1 414 ? 9.989 17.636 -7.347 1.00 95.19 414 PRO A N 1
ATOM 3187 C CA . PRO A 1 414 ? 9.238 16.419 -7.638 1.00 95.19 414 PRO A CA 1
ATOM 3188 C C . PRO A 1 414 ? 8.720 15.749 -6.366 1.00 95.19 414 PRO A C 1
ATOM 3190 O O . PRO A 1 414 ? 9.479 15.535 -5.419 1.00 95.19 414 PRO A O 1
ATOM 3193 N N . LEU A 1 415 ? 7.425 15.423 -6.353 1.00 96.69 415 LEU A N 1
ATOM 3194 C CA . LEU A 1 415 ? 6.709 14.915 -5.181 1.00 96.69 415 LEU A CA 1
ATOM 3195 C C . LEU A 1 415 ? 6.953 13.414 -5.000 1.00 96.69 415 LEU A C 1
ATOM 3197 O O . LEU A 1 415 ? 6.023 12.621 -4.985 1.00 96.69 415 LEU A O 1
ATOM 3201 N N . VAL A 1 416 ? 8.219 13.012 -4.935 1.00 97.00 416 VAL A N 1
ATOM 3202 C CA . VAL A 1 416 ? 8.644 11.604 -4.901 1.00 97.00 416 VAL A CA 1
ATOM 3203 C C . VAL A 1 416 ? 9.397 11.243 -3.621 1.00 97.00 416 VAL A C 1
ATOM 3205 O O . VAL A 1 416 ? 9.986 10.164 -3.570 1.00 97.00 416 VAL A O 1
ATOM 3208 N N . SER A 1 417 ? 9.400 12.123 -2.611 1.00 97.25 417 SER A N 1
ATOM 3209 C CA . SER A 1 417 ? 10.032 11.865 -1.311 1.00 97.25 417 SER A CA 1
ATOM 3210 C C . SER A 1 417 ? 9.456 10.613 -0.645 1.00 97.25 417 SER A C 1
ATOM 3212 O O . SER A 1 417 ? 8.345 10.163 -0.961 1.00 97.25 417 SER A O 1
ATOM 3214 N N . LEU A 1 418 ? 10.242 9.990 0.234 1.00 98.50 418 LEU A N 1
ATOM 3215 C CA . LEU A 1 418 ? 9.882 8.710 0.840 1.00 98.50 418 LEU A CA 1
ATOM 3216 C C . LEU A 1 418 ? 8.546 8.769 1.590 1.00 98.50 418 LEU A C 1
ATOM 3218 O O . LEU A 1 418 ? 7.727 7.866 1.435 1.00 98.50 418 LEU A O 1
ATOM 3222 N N . ASP A 1 419 ? 8.301 9.825 2.353 1.00 98.31 419 ASP A N 1
ATOM 3223 C CA . ASP A 1 419 ? 7.056 10.025 3.086 1.00 98.31 419 ASP A CA 1
ATOM 3224 C C . ASP A 1 419 ? 5.837 10.205 2.161 1.00 98.31 419 ASP A C 1
ATOM 3226 O O . ASP A 1 419 ? 4.818 9.555 2.385 1.00 98.31 419 ASP A O 1
ATOM 3230 N N . ILE A 1 420 ? 5.952 10.983 1.076 1.00 98.69 420 ILE A N 1
ATOM 3231 C CA . ILE A 1 420 ? 4.903 11.170 0.061 1.00 98.69 420 ILE A CA 1
ATOM 3232 C C . ILE A 1 420 ? 4.630 9.843 -0.652 1.00 98.69 420 ILE A C 1
ATOM 3234 O O . ILE A 1 420 ? 3.487 9.412 -0.778 1.00 98.69 420 ILE A O 1
ATOM 3238 N N . THR A 1 421 ? 5.671 9.142 -1.099 1.00 98.56 421 THR A N 1
ATOM 3239 C CA . THR A 1 421 ? 5.508 7.856 -1.799 1.00 98.56 421 THR A CA 1
ATOM 3240 C C . THR A 1 421 ? 4.902 6.777 -0.902 1.00 98.56 421 THR A C 1
ATOM 3242 O O . THR A 1 421 ? 4.044 6.014 -1.352 1.00 98.56 421 THR A O 1
ATOM 3245 N N . ALA A 1 422 ? 5.287 6.734 0.374 1.00 98.69 422 ALA A N 1
ATOM 3246 C CA . ALA A 1 422 ? 4.704 5.844 1.371 1.00 98.69 422 ALA A CA 1
ATOM 3247 C C . ALA A 1 422 ? 3.279 6.263 1.776 1.00 98.69 422 ALA A C 1
ATOM 3249 O O . ALA A 1 422 ? 2.447 5.385 2.011 1.00 98.69 422 ALA A O 1
ATOM 3250 N N . HIS A 1 423 ? 2.964 7.561 1.784 1.00 98.81 423 HIS A N 1
ATOM 3251 C CA . HIS A 1 423 ? 1.607 8.085 1.950 1.00 98.81 423 HIS A CA 1
ATOM 3252 C C . HIS A 1 423 ? 0.692 7.577 0.826 1.00 98.81 423 HIS A C 1
ATOM 3254 O O . HIS A 1 423 ? -0.339 6.957 1.099 1.00 98.81 423 HIS A O 1
ATOM 3260 N N . GLU A 1 424 ? 1.116 7.692 -0.436 1.00 98.62 424 GLU A N 1
ATOM 3261 C CA . GLU A 1 424 ? 0.337 7.158 -1.560 1.00 98.62 424 GLU A CA 1
ATOM 3262 C C . GLU A 1 424 ? 0.177 5.636 -1.492 1.00 98.62 424 GLU A C 1
ATOM 3264 O O . GLU A 1 424 ? -0.903 5.092 -1.744 1.00 98.62 424 GLU A O 1
ATOM 3269 N N . PHE A 1 425 ? 1.230 4.920 -1.088 1.00 98.44 425 PHE A N 1
ATOM 3270 C CA . PHE A 1 425 ? 1.154 3.481 -0.833 1.00 98.44 425 PHE A CA 1
ATOM 3271 C C . PHE A 1 425 ? 0.153 3.143 0.283 1.00 98.44 425 PHE A C 1
ATOM 3273 O O . PHE A 1 425 ? -0.593 2.162 0.184 1.00 98.44 425 PHE A O 1
ATOM 3280 N N . GLY A 1 426 ? 0.088 3.989 1.313 1.00 98.38 426 GLY A N 1
ATOM 3281 C CA . GLY A 1 426 ? -0.850 3.925 2.426 1.00 98.38 426 GLY A CA 1
ATOM 3282 C C . GLY A 1 426 ? -2.315 3.967 1.995 1.00 98.38 426 GLY A C 1
ATOM 3283 O O . GLY A 1 426 ? -3.111 3.149 2.469 1.00 98.38 426 GLY A O 1
ATOM 3284 N N . HIS A 1 427 ? -2.669 4.806 1.018 1.00 98.19 427 HIS A N 1
ATOM 3285 C CA . HIS A 1 427 ? -4.004 4.775 0.409 1.00 98.19 427 HIS A CA 1
ATOM 3286 C C . HIS A 1 427 ? -4.310 3.425 -0.243 1.00 98.19 427 HIS A C 1
ATOM 3288 O O . HIS A 1 427 ? -5.434 2.924 -0.142 1.00 98.19 427 HIS A O 1
ATOM 3294 N N . GLY A 1 428 ? -3.311 2.799 -0.870 1.00 95.12 428 GLY A N 1
ATOM 3295 C CA . GLY A 1 428 ? -3.411 1.449 -1.420 1.00 95.12 428 GLY A CA 1
ATOM 3296 C C . GLY A 1 428 ? -3.765 0.398 -0.364 1.00 95.12 428 GLY A C 1
ATOM 3297 O O . GLY A 1 428 ? -4.668 -0.414 -0.606 1.00 95.12 428 GLY A O 1
ATOM 3298 N N . ILE A 1 429 ? -3.119 0.464 0.808 1.00 97.06 429 ILE A N 1
ATOM 3299 C CA . ILE A 1 429 ? -3.402 -0.398 1.969 1.00 97.06 429 ILE A CA 1
ATOM 3300 C C . ILE A 1 429 ? -4.819 -0.155 2.488 1.00 97.06 429 ILE A C 1
ATOM 3302 O O . ILE A 1 429 ? -5.579 -1.107 2.678 1.00 97.06 429 ILE A O 1
ATOM 3306 N N . THR A 1 430 ? -5.206 1.106 2.686 1.00 94.38 430 THR A N 1
ATOM 3307 C CA . THR A 1 430 ? -6.546 1.468 3.168 1.00 94.38 430 THR A CA 1
ATOM 3308 C C . THR A 1 430 ? -7.631 0.989 2.200 1.00 94.38 430 THR A C 1
ATOM 3310 O O . THR A 1 430 ? -8.606 0.377 2.633 1.00 94.38 430 THR A O 1
ATOM 3313 N N . HIS A 1 431 ? -7.447 1.168 0.889 1.00 89.38 431 HIS A N 1
ATOM 3314 C CA . HIS A 1 431 ? -8.397 0.718 -0.134 1.00 89.38 431 HIS A CA 1
ATOM 3315 C C . HIS A 1 431 ? -8.625 -0.806 -0.091 1.00 89.38 431 HIS A C 1
ATOM 3317 O O . HIS A 1 431 ? -9.765 -1.262 -0.155 1.00 89.38 431 HIS A O 1
ATOM 3323 N N . HIS A 1 432 ? -7.572 -1.612 0.075 1.00 87.12 432 HIS A N 1
ATOM 3324 C CA . HIS A 1 432 ? -7.692 -3.079 0.107 1.00 87.12 432 HIS A CA 1
ATOM 3325 C C . HIS A 1 432 ? -7.998 -3.658 1.494 1.00 87.12 432 HIS A C 1
ATOM 3327 O O . HIS A 1 432 ? -7.956 -4.877 1.671 1.00 87.12 432 HIS A O 1
ATOM 3333 N N . SER A 1 433 ? -8.316 -2.811 2.473 1.00 83.38 433 SER A N 1
ATOM 3334 C CA . SER A 1 433 ? -8.625 -3.243 3.832 1.00 83.38 433 SER A CA 1
ATOM 3335 C C . SER A 1 433 ? -9.913 -2.613 4.373 1.00 83.38 433 SER A C 1
ATOM 3337 O O . SER A 1 433 ? -10.998 -3.072 4.015 1.00 83.38 433 SER A O 1
ATOM 3339 N N . SER A 1 434 ? -9.835 -1.567 5.204 1.00 72.12 434 SER A N 1
ATOM 3340 C CA . SER A 1 434 ? -11.017 -0.877 5.748 1.00 72.12 434 SER A CA 1
ATOM 3341 C C . SER A 1 434 ? -11.882 -0.221 4.671 1.00 72.12 434 SER A C 1
ATOM 3343 O O . SER A 1 434 ? -13.090 -0.047 4.867 1.00 72.12 434 SER A O 1
ATOM 3345 N N . ASN A 1 435 ? -11.264 0.146 3.545 1.00 84.38 435 ASN A N 1
ATOM 3346 C CA . ASN A 1 435 ? -11.843 0.890 2.435 1.00 84.38 435 ASN A CA 1
ATOM 3347 C C . ASN A 1 435 ? -12.576 2.162 2.902 1.00 84.38 435 ASN A C 1
ATOM 3349 O O . ASN A 1 435 ? -13.711 2.427 2.501 1.00 84.38 435 ASN A O 1
ATOM 3353 N N . LEU A 1 436 ? -11.941 2.916 3.810 1.00 70.25 436 LEU A N 1
ATOM 3354 C CA . LEU A 1 436 ? -12.450 4.187 4.331 1.00 70.25 436 LEU A CA 1
ATOM 3355 C C . LEU A 1 436 ? -12.871 5.118 3.189 1.00 70.25 436 LEU A C 1
ATOM 3357 O O . LEU A 1 436 ? -12.051 5.501 2.351 1.00 70.25 436 LEU A O 1
ATOM 3361 N N . VAL A 1 437 ? -14.148 5.509 3.183 1.00 73.50 437 VAL A N 1
ATOM 3362 C CA . VAL A 1 437 ? -14.694 6.456 2.208 1.00 73.50 437 VAL A CA 1
ATOM 3363 C C . VAL A 1 437 ? -13.922 7.760 2.317 1.00 73.50 437 VAL A C 1
ATOM 3365 O O . VAL A 1 437 ? -13.828 8.335 3.400 1.00 73.50 437 VAL A O 1
ATOM 3368 N N . TYR A 1 438 ? -13.421 8.250 1.187 1.00 82.94 438 TYR A N 1
ATOM 3369 C CA . TYR A 1 438 ? -12.597 9.452 1.098 1.00 82.94 438 TYR A CA 1
ATOM 3370 C C . TYR A 1 438 ? -13.429 10.748 1.187 1.00 82.94 438 TYR A C 1
ATOM 3372 O O . TYR A 1 438 ? -13.498 11.553 0.255 1.00 82.94 438 TYR A O 1
ATOM 3380 N N . ALA A 1 439 ? -14.154 10.898 2.299 1.00 73.56 439 ALA A N 1
ATOM 3381 C CA . ALA A 1 439 ? -14.938 12.077 2.638 1.00 73.56 439 ALA A CA 1
ATOM 3382 C C . ALA A 1 439 ? -15.129 12.220 4.155 1.00 73.56 439 ALA A C 1
ATOM 3384 O O . ALA A 1 439 ? -15.282 11.226 4.865 1.00 73.56 439 ALA A O 1
ATOM 3385 N N . ASN A 1 440 ? -15.210 13.461 4.638 1.00 85.31 440 ASN A N 1
ATOM 3386 C CA . ASN A 1 440 ? -15.465 13.805 6.041 1.00 85.31 440 ASN A CA 1
ATOM 3387 C C . ASN A 1 440 ? -14.511 13.061 7.003 1.00 85.31 440 ASN A C 1
ATOM 3389 O O . ASN A 1 440 ? -13.319 12.961 6.731 1.00 85.31 440 ASN A O 1
ATOM 3393 N N . GLU A 1 441 ? -15.015 12.534 8.125 1.00 83.81 441 GLU A N 1
ATOM 3394 C CA . GLU A 1 441 ? -14.186 11.837 9.118 1.00 83.81 441 GLU A CA 1
ATOM 3395 C C . GLU A 1 441 ? -13.521 10.573 8.573 1.00 83.81 441 GLU A C 1
ATOM 3397 O O . GLU A 1 441 ? -12.341 10.369 8.828 1.00 83.81 441 GLU A O 1
ATOM 3402 N N . SER A 1 442 ? -14.226 9.741 7.799 1.00 68.31 442 SER A N 1
ATOM 3403 C CA . SER A 1 442 ? -13.613 8.534 7.233 1.00 68.31 442 SER A CA 1
ATOM 3404 C C . SER A 1 442 ? -12.483 8.890 6.266 1.00 68.31 442 SER A C 1
ATOM 3406 O O . SER A 1 442 ? -11.454 8.222 6.261 1.00 68.31 442 SER A O 1
ATOM 3408 N N . GLY A 1 443 ? -12.633 9.980 5.508 1.00 75.44 443 GLY A N 1
ATOM 3409 C CA . GLY A 1 443 ? -11.579 10.483 4.632 1.00 75.44 443 GLY A CA 1
ATOM 3410 C C . GLY A 1 443 ? -10.413 11.090 5.408 1.00 75.44 443 GLY A C 1
ATOM 3411 O O . GLY A 1 443 ? -9.268 10.837 5.068 1.00 75.44 443 GLY A O 1
ATOM 3412 N N . ALA A 1 444 ? -10.685 11.809 6.497 1.00 92.56 444 ALA A N 1
ATOM 3413 C CA . ALA A 1 444 ? -9.645 12.341 7.373 1.00 92.56 444 ALA A CA 1
ATOM 3414 C C . ALA A 1 444 ? -8.838 11.238 8.083 1.00 92.56 444 ALA A C 1
ATOM 3416 O O . ALA A 1 444 ? -7.630 11.373 8.261 1.00 92.56 444 ALA A O 1
ATOM 3417 N N . LEU A 1 445 ? -9.483 10.124 8.450 1.00 95.19 445 LEU A N 1
ATOM 3418 C CA . LEU A 1 445 ? -8.789 8.926 8.930 1.00 95.19 445 LEU A CA 1
ATOM 3419 C C . LEU A 1 445 ? -7.984 8.257 7.806 1.00 95.19 445 LEU A C 1
ATOM 3421 O O . LEU A 1 445 ? -6.883 7.787 8.062 1.00 95.19 445 LEU A O 1
ATOM 3425 N N . ASN A 1 446 ? -8.509 8.215 6.575 1.00 97.06 446 ASN A N 1
ATOM 3426 C CA . ASN A 1 446 ? -7.791 7.676 5.413 1.00 97.06 446 ASN A CA 1
ATOM 3427 C C . ASN A 1 446 ? -6.475 8.445 5.187 1.00 97.06 446 ASN A C 1
ATOM 3429 O O . ASN A 1 446 ? -5.413 7.829 5.194 1.00 97.06 446 ASN A O 1
ATOM 3433 N N . GLU A 1 447 ? -6.553 9.777 5.135 1.00 98.75 447 GLU A N 1
ATOM 3434 C CA . GLU A 1 447 ? -5.402 10.690 5.092 1.00 98.75 447 GLU A CA 1
ATOM 3435 C C . GLU A 1 447 ? -4.420 10.465 6.243 1.00 98.75 447 GLU A C 1
ATOM 3437 O O . GLU A 1 447 ? -3.215 10.333 6.038 1.00 98.75 447 GLU A O 1
ATOM 3442 N N . SER A 1 448 ? -4.933 10.378 7.474 1.00 98.88 448 SER A N 1
ATOM 3443 C CA . SER A 1 448 ? -4.075 10.191 8.641 1.00 98.88 448 SER A CA 1
ATOM 3444 C C . SER A 1 448 ? -3.354 8.842 8.627 1.00 98.88 448 SER A C 1
ATOM 3446 O O . SER A 1 448 ? -2.176 8.786 8.963 1.00 98.88 448 SER A O 1
ATOM 3448 N N . PHE A 1 449 ? -3.999 7.749 8.204 1.00 98.88 449 PHE A N 1
ATOM 3449 C CA . PHE A 1 449 ? -3.298 6.472 8.049 1.00 98.88 449 PHE A CA 1
ATOM 3450 C C . PHE A 1 449 ? -2.198 6.545 6.990 1.00 98.88 449 PHE A C 1
ATOM 3452 O O . PHE A 1 449 ? -1.133 5.972 7.215 1.00 98.88 449 PHE A O 1
ATOM 3459 N N . SER A 1 450 ? -2.419 7.251 5.880 1.00 98.88 450 SER A N 1
ATOM 3460 C CA . SER A 1 450 ? -1.385 7.482 4.868 1.00 98.88 450 SER A CA 1
ATOM 3461 C C . SER A 1 450 ? -0.192 8.266 5.434 1.00 98.88 450 SER A C 1
ATOM 3463 O O . SER A 1 450 ? 0.942 7.818 5.281 1.00 98.88 450 SER A O 1
ATOM 3465 N N . ASP A 1 451 ? -0.422 9.345 6.192 1.00 98.94 451 ASP A N 1
ATOM 3466 C CA . ASP A 1 451 ? 0.647 10.073 6.903 1.00 98.94 451 ASP A CA 1
ATOM 3467 C C . ASP A 1 451 ? 1.395 9.181 7.909 1.00 98.94 451 ASP A C 1
ATOM 3469 O O . ASP A 1 451 ? 2.622 9.200 7.978 1.00 98.94 451 ASP A O 1
ATOM 3473 N N . ILE A 1 452 ? 0.673 8.340 8.659 1.00 98.94 452 ILE A N 1
ATOM 3474 C CA . ILE A 1 452 ? 1.267 7.381 9.602 1.00 98.94 452 ILE A CA 1
ATOM 3475 C C . ILE A 1 452 ? 2.197 6.401 8.881 1.00 98.94 452 ILE A C 1
ATOM 3477 O O . ILE A 1 452 ? 3.290 6.130 9.378 1.00 98.94 452 ILE A O 1
ATOM 3481 N N . TYR A 1 453 ? 1.787 5.859 7.729 1.00 98.88 453 TYR A N 1
ATOM 3482 C CA . TYR A 1 453 ? 2.643 4.975 6.935 1.00 98.88 453 TYR A CA 1
ATOM 3483 C C . TYR A 1 453 ? 3.857 5.715 6.367 1.00 98.88 453 TYR A C 1
ATOM 3485 O O . TYR A 1 453 ? 4.948 5.143 6.379 1.00 98.88 453 TYR A O 1
ATOM 3493 N N . GLY A 1 454 ? 3.679 6.970 5.944 1.00 98.75 454 GLY A N 1
ATOM 3494 C CA . GLY A 1 454 ? 4.752 7.870 5.523 1.00 98.75 454 GLY A CA 1
ATOM 3495 C C . GLY A 1 454 ? 5.830 8.024 6.589 1.00 98.75 454 GLY A C 1
ATOM 3496 O O . GLY A 1 454 ? 6.942 7.517 6.425 1.00 98.75 454 GLY A O 1
ATOM 3497 N N . ALA A 1 455 ? 5.460 8.603 7.731 1.00 98.69 455 ALA A N 1
ATOM 3498 C CA . ALA A 1 455 ? 6.377 8.836 8.842 1.00 98.69 455 ALA A CA 1
ATOM 3499 C C . ALA A 1 455 ? 7.001 7.530 9.371 1.00 98.69 455 ALA A C 1
ATOM 3501 O O . ALA A 1 455 ? 8.199 7.463 9.641 1.00 98.69 455 ALA A O 1
ATOM 3502 N N . ALA A 1 456 ? 6.220 6.448 9.501 1.00 98.62 456 ALA A N 1
ATOM 3503 C CA . ALA A 1 456 ? 6.752 5.159 9.954 1.00 98.62 456 ALA A CA 1
ATOM 3504 C C . ALA A 1 456 ? 7.801 4.580 8.990 1.00 98.62 456 ALA A C 1
ATOM 3506 O O . ALA A 1 456 ? 8.798 4.010 9.440 1.00 98.62 456 ALA A O 1
ATOM 3507 N N . CYS A 1 457 ? 7.584 4.710 7.678 1.00 98.56 457 CYS A N 1
ATOM 3508 C CA . CYS A 1 457 ? 8.535 4.247 6.675 1.00 98.56 457 CYS A CA 1
ATOM 3509 C C . CYS A 1 457 ? 9.816 5.090 6.700 1.00 98.56 457 CYS A C 1
ATOM 3511 O O . CYS A 1 457 ? 10.910 4.530 6.611 1.00 98.56 457 CYS A O 1
ATOM 3513 N N . GLU A 1 458 ? 9.713 6.405 6.891 1.00 97.81 458 GLU A N 1
ATOM 3514 C CA . GLU A 1 458 ? 10.892 7.251 7.072 1.00 97.81 458 GLU A CA 1
ATOM 3515 C C . GLU A 1 458 ? 11.698 6.866 8.304 1.00 97.81 458 GLU A C 1
ATOM 3517 O O . GLU A 1 458 ? 12.885 6.574 8.173 1.00 97.81 458 GLU A O 1
ATOM 3522 N N . PHE A 1 459 ? 11.070 6.761 9.481 1.00 98.44 459 PHE A N 1
ATOM 3523 C CA . PHE A 1 459 ? 11.766 6.343 10.705 1.00 98.44 459 PHE A CA 1
ATOM 3524 C C . PHE A 1 459 ? 12.410 4.956 10.594 1.00 98.44 459 PHE A C 1
ATOM 3526 O O . PHE A 1 459 ? 13.394 4.673 11.283 1.00 98.44 459 PHE A O 1
ATOM 3533 N N . GLN A 1 460 ? 11.878 4.086 9.734 1.00 97.56 460 GLN A N 1
ATOM 3534 C CA . GLN A 1 460 ? 12.457 2.774 9.469 1.00 97.56 460 GLN A CA 1
ATOM 3535 C C . GLN A 1 460 ? 13.707 2.832 8.577 1.00 97.56 460 GLN A C 1
ATOM 3537 O O . GLN A 1 460 ? 14.600 1.992 8.728 1.00 97.56 460 GLN A O 1
ATOM 3542 N N . VAL A 1 461 ? 13.748 3.751 7.615 1.00 96.06 461 VAL A N 1
ATOM 3543 C CA . VAL A 1 461 ? 14.699 3.717 6.489 1.00 96.06 461 VAL A CA 1
ATOM 3544 C C . VAL A 1 461 ? 15.768 4.796 6.615 1.00 96.06 461 VAL A C 1
ATOM 3546 O O . VAL A 1 461 ? 16.931 4.566 6.277 1.00 96.06 461 VAL A O 1
ATOM 3549 N N . GLN A 1 462 ? 15.388 5.972 7.094 1.00 97.00 462 GLN A N 1
ATOM 3550 C CA . GLN A 1 462 ? 16.243 7.142 7.154 1.00 97.00 462 GLN A CA 1
ATOM 3551 C C . GLN A 1 462 ? 16.833 7.336 8.560 1.00 97.00 462 GLN A C 1
ATOM 3553 O O . GLN A 1 462 ? 16.265 6.894 9.562 1.00 97.00 462 GLN A O 1
ATOM 3558 N N . PRO A 1 463 ? 17.991 8.010 8.681 1.00 97.19 463 PRO A N 1
ATOM 3559 C CA . PRO A 1 463 ? 18.527 8.379 9.984 1.00 97.19 463 PRO A CA 1
ATOM 3560 C C . PRO A 1 463 ? 17.613 9.380 10.705 1.00 97.19 463 PRO A C 1
ATOM 3562 O O . PRO A 1 463 ? 16.940 10.184 10.068 1.00 97.19 463 PRO A O 1
ATOM 3565 N N . ASP A 1 464 ? 17.648 9.369 12.037 1.00 97.19 464 ASP A N 1
ATOM 3566 C CA . ASP A 1 464 ? 16.832 10.252 12.881 1.00 97.19 464 ASP A CA 1
ATOM 3567 C C . ASP A 1 464 ? 17.138 11.743 12.631 1.00 97.19 464 ASP A C 1
ATOM 356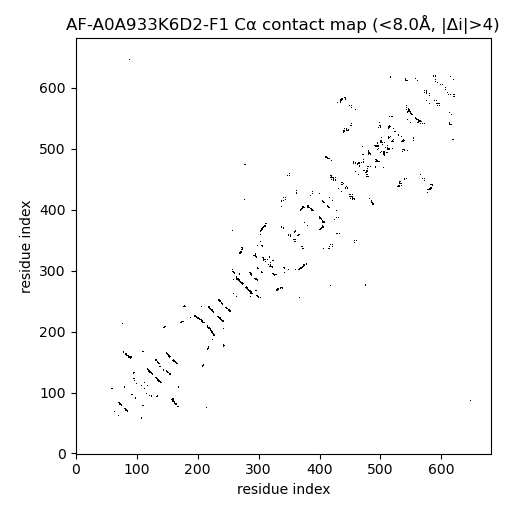9 O O . ASP A 1 464 ? 18.286 12.185 12.760 1.00 97.19 464 ASP A O 1
ATOM 3573 N N . GLY A 1 465 ? 16.103 12.506 12.277 1.00 97.62 465 GLY A N 1
ATOM 3574 C CA . GLY A 1 465 ? 16.120 13.947 12.015 1.00 97.62 465 GLY A CA 1
ATOM 3575 C C . GLY A 1 465 ? 15.409 14.792 13.065 1.00 97.62 465 GLY A C 1
ATOM 3576 O O . GLY A 1 465 ? 15.449 16.021 12.984 1.00 97.62 465 GLY A O 1
ATOM 3577 N N . ARG A 1 466 ? 14.802 14.182 14.094 1.00 97.38 466 ARG A N 1
ATOM 3578 C CA . ARG A 1 466 ? 13.898 14.873 15.037 1.00 97.38 466 ARG A CA 1
ATOM 3579 C C . ARG A 1 466 ? 14.516 16.087 15.738 1.00 97.38 466 ARG A C 1
ATOM 3581 O O . ARG A 1 466 ? 13.792 16.996 16.149 1.00 97.38 466 ARG A O 1
ATOM 3588 N N . SER A 1 467 ? 15.842 16.134 15.881 1.00 97.50 467 SER A N 1
ATOM 3589 C CA . SER A 1 467 ? 16.558 17.275 16.472 1.00 97.50 467 SER A CA 1
ATOM 3590 C C . SER A 1 467 ? 16.512 18.558 15.634 1.00 97.50 467 SER A C 1
ATOM 3592 O O . SER A 1 467 ? 16.824 19.622 16.165 1.00 97.50 467 SER A O 1
ATOM 3594 N N . SER A 1 468 ? 16.154 18.471 14.351 1.00 97.25 468 SER A N 1
ATOM 3595 C CA . SER A 1 468 ? 16.096 19.611 13.427 1.00 97.25 468 SER A CA 1
ATOM 3596 C C . SER A 1 468 ? 14.831 20.456 13.587 1.00 97.25 468 SER A C 1
ATOM 3598 O O . SER A 1 468 ? 14.809 21.606 13.148 1.00 97.25 468 SER A O 1
ATOM 3600 N N . TYR A 1 469 ? 13.803 19.931 14.263 1.00 97.62 469 TYR A N 1
ATOM 3601 C CA . TYR A 1 469 ? 12.530 20.620 14.466 1.00 97.62 469 TYR A CA 1
ATOM 3602 C C . TYR A 1 469 ? 12.719 22.004 15.131 1.00 97.62 469 TYR A C 1
ATOM 3604 O O . TYR A 1 469 ? 13.413 22.102 16.149 1.00 97.62 469 TYR A O 1
ATOM 3612 N N . PRO A 1 470 ? 12.066 23.081 14.639 1.00 96.25 470 PRO A N 1
ATOM 3613 C CA . PRO A 1 470 ? 10.974 23.097 13.653 1.00 96.25 470 PRO A CA 1
ATOM 3614 C C . PRO A 1 470 ? 11.421 23.189 12.178 1.00 96.25 470 PRO A C 1
ATOM 3616 O O . PRO A 1 470 ? 10.602 23.467 11.307 1.00 96.25 470 PRO A O 1
ATOM 3619 N N . GLY A 1 471 ? 12.710 23.025 11.885 1.00 95.94 471 GLY A N 1
ATOM 3620 C CA . GLY A 1 471 ? 13.191 22.808 10.520 1.00 95.94 471 GLY A CA 1
ATOM 3621 C C . GLY A 1 471 ? 13.185 21.324 10.147 1.00 95.94 471 GLY A C 1
ATOM 3622 O O . GLY A 1 471 ? 12.811 20.477 10.956 1.00 95.94 471 GLY A O 1
ATOM 3623 N N . SER A 1 472 ? 13.663 21.034 8.943 1.00 95.69 472 SER A N 1
ATOM 3624 C CA . SER A 1 472 ? 13.904 19.685 8.429 1.00 95.69 472 SER A CA 1
ATOM 3625 C C . SER A 1 472 ? 15.365 19.529 8.002 1.00 95.69 472 SER A C 1
ATOM 3627 O O . SER A 1 472 ? 16.129 20.503 7.931 1.00 95.69 472 SER A O 1
ATOM 3629 N N . GLN A 1 473 ? 15.780 18.293 7.743 1.00 95.69 473 GLN A N 1
ATOM 3630 C CA . GLN A 1 473 ? 17.063 17.989 7.124 1.00 95.69 473 GLN A CA 1
ATOM 3631 C C . GLN A 1 473 ? 16.839 16.945 6.033 1.00 95.69 473 GLN A C 1
ATOM 3633 O O . GLN A 1 473 ? 16.350 15.873 6.340 1.00 95.69 473 GLN A O 1
ATOM 3638 N N . ALA A 1 474 ? 17.303 17.239 4.817 1.00 95.00 474 ALA A N 1
ATOM 3639 C CA . ALA A 1 474 ? 17.198 16.354 3.658 1.00 95.00 474 ALA A CA 1
ATOM 3640 C C . ALA A 1 474 ? 17.512 14.877 3.977 1.00 95.00 474 ALA A C 1
ATOM 3642 O O . ALA A 1 474 ? 18.611 14.581 4.476 1.00 95.00 474 ALA A O 1
ATOM 3643 N N . GLY A 1 475 ? 16.583 13.970 3.657 1.00 94.31 475 GLY A N 1
ATOM 3644 C CA . GLY A 1 475 ? 16.735 12.525 3.836 1.00 94.31 475 GLY A CA 1
ATOM 3645 C C . GLY A 1 475 ? 16.903 12.096 5.297 1.00 94.31 475 GLY A C 1
ATOM 3646 O O . GLY A 1 475 ? 17.757 11.247 5.606 1.00 94.31 475 GLY A O 1
ATOM 3647 N N . ARG A 1 476 ? 16.158 12.721 6.212 1.00 97.12 476 ARG A N 1
ATOM 3648 C CA . ARG A 1 476 ? 16.122 12.375 7.636 1.00 97.12 476 ARG A CA 1
ATOM 3649 C C . ARG A 1 476 ? 14.688 12.247 8.125 1.00 97.12 476 ARG A C 1
ATOM 3651 O O . ARG A 1 476 ? 13.897 13.155 7.940 1.00 97.12 476 ARG A O 1
ATOM 3658 N N . ALA A 1 477 ? 14.435 11.198 8.902 1.00 98.12 477 ALA A N 1
ATOM 3659 C CA . ALA A 1 477 ? 13.114 10.941 9.448 1.00 98.12 477 ALA A CA 1
ATOM 3660 C C . ALA A 1 477 ? 12.711 11.998 10.477 1.00 98.12 477 ALA A C 1
ATOM 3662 O O . ALA A 1 477 ? 13.434 12.230 11.460 1.00 98.12 477 ALA A O 1
ATOM 3663 N N . ASP A 1 478 ? 11.531 12.579 10.307 1.00 98.06 478 ASP A N 1
ATOM 3664 C CA . ASP A 1 478 ? 10.950 13.491 11.275 1.00 98.06 478 ASP A CA 1
ATOM 3665 C C . ASP A 1 478 ? 9.414 13.345 11.369 1.00 98.06 478 ASP A C 1
ATOM 3667 O O . ASP A 1 478 ? 8.877 12.253 11.208 1.00 98.06 478 ASP A O 1
ATOM 3671 N N . TRP A 1 479 ? 8.720 14.387 11.828 1.00 98.56 479 TRP A N 1
ATOM 3672 C CA . TRP A 1 479 ? 7.264 14.373 12.058 1.00 98.56 479 TRP A CA 1
ATOM 3673 C C . TRP A 1 479 ? 6.534 15.365 11.144 1.00 98.56 479 TRP A C 1
ATOM 3675 O O . TRP A 1 479 ? 5.383 15.732 11.408 1.00 98.56 479 TRP A O 1
ATOM 3685 N N . LEU A 1 480 ? 7.232 15.859 10.130 1.00 98.62 480 LEU A N 1
ATOM 3686 C CA . LEU A 1 480 ? 6.714 16.689 9.065 1.00 98.62 480 LEU A CA 1
ATOM 3687 C C . LEU A 1 480 ? 6.340 15.789 7.881 1.00 98.62 480 LEU A C 1
ATOM 3689 O O . LEU A 1 480 ? 6.780 14.651 7.803 1.00 98.62 480 LEU A O 1
ATOM 3693 N N . MET A 1 481 ? 5.433 16.271 7.033 1.00 98.56 481 MET A N 1
ATOM 3694 C CA . MET A 1 481 ? 5.066 15.583 5.794 1.00 98.56 481 MET A CA 1
ATOM 3695 C C . MET A 1 481 ? 5.326 16.507 4.602 1.00 98.56 481 MET A C 1
ATOM 3697 O O . MET A 1 481 ? 4.744 17.601 4.515 1.00 98.56 481 MET A O 1
ATOM 3701 N N . GLY A 1 482 ? 6.142 16.051 3.662 1.00 97.12 482 GLY A N 1
ATOM 3702 C CA . GLY A 1 482 ? 6.491 16.676 2.393 1.00 97.12 482 GLY A CA 1
ATOM 3703 C C . GLY A 1 482 ? 7.594 17.728 2.498 1.00 97.12 482 GLY A C 1
ATOM 3704 O O . GLY A 1 482 ? 7.748 18.548 1.589 1.00 97.12 482 GLY A O 1
ATOM 3705 N N . GLU A 1 483 ? 8.335 17.765 3.600 1.00 97.38 483 GLU A N 1
ATOM 3706 C CA . GLU A 1 483 ? 9.446 18.690 3.839 1.00 97.38 483 GLU A CA 1
ATOM 3707 C C . GLU A 1 483 ? 10.587 18.514 2.830 1.00 97.38 483 GLU A C 1
ATOM 3709 O O . GLU A 1 483 ? 11.093 19.519 2.329 1.00 97.38 483 GLU A O 1
ATOM 3714 N N . ASP A 1 484 ? 10.914 17.281 2.432 1.00 96.69 484 ASP A N 1
ATOM 3715 C CA . ASP A 1 484 ? 11.957 16.998 1.435 1.00 96.69 484 ASP A CA 1
ATOM 3716 C C . ASP A 1 484 ? 11.585 17.446 0.003 1.00 96.69 484 ASP A C 1
ATOM 3718 O O . ASP A 1 484 ? 12.461 17.663 -0.846 1.00 96.69 484 ASP A O 1
ATOM 3722 N N . ALA A 1 485 ? 10.293 17.650 -0.278 1.00 96.44 485 ALA A N 1
ATOM 3723 C CA . ALA A 1 485 ? 9.804 18.202 -1.546 1.00 96.44 485 ALA A CA 1
ATOM 3724 C C . ALA A 1 485 ? 9.553 19.721 -1.490 1.00 96.44 485 ALA A C 1
ATOM 3726 O O . ALA A 1 485 ? 9.445 20.368 -2.536 1.00 96.44 485 ALA A O 1
ATOM 3727 N N . THR A 1 486 ? 9.463 20.311 -0.296 1.00 95.00 486 THR A N 1
ATOM 3728 C CA . THR A 1 486 ? 9.109 21.722 -0.093 1.00 95.00 486 THR A CA 1
ATOM 3729 C C . THR A 1 486 ? 10.310 22.639 -0.345 1.00 95.00 486 THR A C 1
ATOM 3731 O O . THR A 1 486 ? 11.368 22.479 0.257 1.00 95.00 486 THR A O 1
ATOM 3734 N N . VAL A 1 487 ? 10.163 23.646 -1.219 1.00 91.81 487 VAL A N 1
ATOM 3735 C CA . VAL A 1 487 ? 11.288 24.541 -1.594 1.00 91.81 487 VAL A CA 1
ATOM 3736 C C . VAL A 1 487 ? 11.151 25.989 -1.121 1.00 91.81 487 VAL A C 1
ATOM 3738 O O . VAL A 1 487 ? 12.122 26.750 -1.142 1.00 91.81 487 VAL A O 1
ATOM 3741 N N . HIS A 1 488 ? 9.962 26.410 -0.697 1.00 89.44 488 HIS A N 1
ATOM 3742 C CA . HIS A 1 488 ? 9.724 27.782 -0.255 1.00 89.44 488 HIS A CA 1
ATOM 3743 C C . HIS A 1 488 ? 10.136 28.007 1.210 1.00 89.44 488 HIS A C 1
ATOM 3745 O O . HIS A 1 488 ? 10.100 27.102 2.032 1.00 89.44 488 HIS A O 1
ATOM 3751 N N . SER A 1 489 ? 10.454 29.249 1.586 1.00 90.25 489 SER A N 1
ATOM 3752 C CA . SER A 1 489 ? 10.956 29.571 2.935 1.00 90.25 489 SER A CA 1
ATOM 3753 C C . SER A 1 489 ? 9.889 29.927 3.978 1.00 90.25 489 SER A C 1
ATOM 3755 O O . SER A 1 489 ? 10.228 30.154 5.137 1.00 90.25 489 SER A O 1
ATOM 3757 N N . TRP A 1 490 ? 8.615 30.039 3.589 1.00 91.69 490 TRP A N 1
ATOM 3758 C CA . TRP A 1 490 ? 7.529 30.473 4.483 1.00 91.69 490 TRP A CA 1
ATOM 3759 C C . TRP A 1 490 ? 6.769 29.321 5.156 1.00 91.69 490 TRP A C 1
ATOM 3761 O O . TRP A 1 490 ? 5.880 29.580 5.964 1.00 91.69 490 TRP A O 1
ATOM 3771 N N . ALA A 1 491 ? 7.111 28.076 4.832 1.00 94.75 491 ALA A N 1
ATOM 3772 C CA . ALA A 1 491 ? 6.704 26.872 5.544 1.00 94.75 491 ALA A CA 1
ATOM 3773 C C . ALA A 1 491 ? 7.745 25.774 5.304 1.00 94.75 491 ALA A C 1
ATOM 3775 O O . ALA A 1 491 ? 8.405 25.776 4.266 1.00 94.75 491 ALA A O 1
ATOM 3776 N N . THR A 1 492 ? 7.887 24.877 6.275 1.00 96.75 492 THR A N 1
ATOM 3777 C CA . THR A 1 492 ? 8.811 23.738 6.229 1.00 96.75 492 THR A CA 1
ATOM 3778 C C . THR A 1 492 ? 8.174 22.542 5.527 1.00 96.75 492 THR A C 1
ATOM 3780 O O . THR A 1 492 ? 8.878 21.807 4.852 1.00 96.75 492 THR A O 1
ATOM 3783 N N . ALA A 1 493 ? 6.861 22.349 5.684 1.00 96.94 493 ALA A N 1
ATOM 3784 C CA . ALA A 1 493 ? 6.170 21.135 5.256 1.00 96.94 493 ALA A CA 1
ATOM 3785 C C . ALA A 1 493 ? 4.691 21.379 4.924 1.00 96.94 493 ALA A C 1
ATOM 3787 O O . ALA A 1 493 ? 4.134 22.443 5.223 1.00 96.94 493 ALA A O 1
ATOM 3788 N N . GLY A 1 494 ? 4.042 20.373 4.333 1.00 95.56 494 GLY A N 1
ATOM 3789 C CA . GLY A 1 494 ? 2.605 20.378 4.062 1.00 95.56 494 GLY A CA 1
ATOM 3790 C C . GLY A 1 494 ? 1.758 20.092 5.304 1.00 95.56 494 GLY A C 1
ATOM 3791 O O . GLY A 1 494 ? 0.691 20.691 5.465 1.00 95.56 494 GLY A O 1
ATOM 3792 N N . ARG A 1 495 ? 2.234 19.208 6.191 1.00 98.38 495 ARG A N 1
ATOM 3793 C CA . ARG A 1 495 ? 1.588 18.850 7.468 1.00 98.38 495 ARG A CA 1
ATOM 3794 C C . ARG A 1 495 ? 2.633 18.642 8.565 1.00 98.38 495 ARG A C 1
ATOM 3796 O O . ARG A 1 495 ? 3.801 18.401 8.283 1.00 98.38 495 ARG A O 1
ATOM 3803 N N . ASP A 1 496 ? 2.201 18.775 9.817 1.00 98.69 496 ASP A N 1
ATOM 3804 C CA . ASP A 1 496 ? 3.040 18.610 11.009 1.00 98.69 496 ASP A CA 1
ATOM 3805 C C . ASP A 1 496 ? 2.303 17.696 11.993 1.00 98.69 496 ASP A C 1
ATOM 3807 O O . ASP A 1 496 ? 1.348 18.108 12.652 1.00 98.69 496 ASP A O 1
ATOM 3811 N N . MET A 1 497 ? 2.713 16.428 12.074 1.00 98.81 497 MET A N 1
ATOM 3812 C CA . MET A 1 497 ? 2.062 15.434 12.934 1.00 98.81 497 MET A CA 1
ATOM 3813 C C . MET A 1 497 ? 2.306 15.712 14.422 1.00 98.81 497 MET A C 1
ATOM 3815 O O . MET A 1 497 ? 1.484 15.352 15.268 1.00 98.81 497 MET A O 1
ATOM 3819 N N . ARG A 1 498 ? 3.422 16.376 14.749 1.00 97.88 498 ARG A N 1
ATOM 3820 C CA . ARG A 1 498 ? 3.802 16.756 16.115 1.00 97.88 498 ARG A CA 1
ATOM 3821 C C . ARG A 1 498 ? 3.002 17.953 16.617 1.00 97.88 498 ARG A C 1
ATOM 3823 O O . ARG A 1 498 ? 2.659 18.016 17.798 1.00 97.88 498 ARG A O 1
ATOM 3830 N N . ASN A 1 499 ? 2.749 18.923 15.750 1.00 97.75 499 ASN A N 1
ATOM 3831 C CA . ASN A 1 499 ? 2.010 20.138 16.056 1.00 97.75 499 ASN A CA 1
ATOM 3832 C C . ASN A 1 499 ? 1.122 20.556 14.867 1.00 97.75 499 ASN A C 1
ATOM 3834 O O . ASN A 1 499 ? 1.454 21.515 14.164 1.00 97.75 499 ASN A O 1
ATOM 3838 N N . PRO A 1 500 ? -0.045 19.909 14.676 1.00 98.38 500 PRO A N 1
ATOM 3839 C CA . PRO A 1 500 ? -0.917 20.159 13.520 1.00 98.38 500 PRO A CA 1
ATOM 3840 C C . PRO A 1 500 ? -1.332 21.629 13.346 1.00 98.38 500 PRO A C 1
ATOM 3842 O O . PRO A 1 500 ? -1.522 22.113 12.232 1.00 98.38 500 PRO A O 1
ATOM 3845 N N . GLY A 1 501 ? -1.433 22.379 14.448 1.00 97.31 501 GLY A N 1
ATOM 3846 C CA . GLY A 1 501 ? -1.799 23.797 14.453 1.00 97.31 501 GLY A CA 1
ATOM 3847 C C . GLY A 1 501 ? -0.628 24.771 14.268 1.00 97.31 501 GLY A C 1
ATOM 3848 O O . GLY A 1 501 ? -0.808 25.975 14.476 1.00 97.31 501 GLY A O 1
ATOM 3849 N N . SER A 1 502 ? 0.574 24.285 13.948 1.00 97.12 502 SER A N 1
ATOM 3850 C CA . SER A 1 502 ? 1.796 25.089 13.903 1.00 97.12 502 SER A CA 1
ATOM 3851 C C . SER A 1 502 ? 1.723 26.228 12.885 1.00 97.12 502 SER A C 1
ATOM 3853 O O . SER A 1 502 ? 1.331 26.066 11.733 1.00 97.12 502 SER A O 1
ATOM 3855 N N . THR A 1 503 ? 2.157 27.414 13.302 1.00 95.81 503 THR A N 1
ATOM 3856 C CA . THR A 1 503 ? 2.354 28.581 12.424 1.00 95.81 503 THR A CA 1
ATOM 3857 C C . THR A 1 503 ? 3.819 28.782 12.040 1.00 95.81 503 THR A C 1
ATOM 3859 O O . THR A 1 503 ? 4.151 29.767 11.387 1.00 95.81 503 THR A O 1
ATOM 3862 N N . THR A 1 504 ? 4.706 27.889 12.496 1.00 96.06 504 THR A N 1
ATOM 3863 C CA . THR A 1 504 ? 6.150 27.937 12.213 1.00 96.06 504 THR A CA 1
ATOM 3864 C C . THR A 1 504 ? 6.534 26.963 11.106 1.00 96.06 504 THR A C 1
ATOM 3866 O O . THR A 1 504 ? 7.307 27.322 10.229 1.00 96.06 504 THR A O 1
ATOM 3869 N N . THR A 1 505 ? 5.988 25.748 11.143 1.00 97.62 505 THR A N 1
ATOM 3870 C CA . THR A 1 505 ? 6.265 24.679 10.168 1.00 97.62 505 THR A CA 1
ATOM 3871 C C . THR A 1 505 ? 5.300 24.713 8.987 1.00 97.62 505 THR A C 1
ATOM 3873 O O . THR A 1 505 ? 5.676 24.294 7.897 1.00 97.62 505 THR A O 1
ATOM 3876 N N . LEU A 1 506 ? 4.087 25.253 9.171 1.00 97.31 506 LEU A N 1
ATOM 3877 C CA . LEU A 1 506 ? 3.033 25.265 8.154 1.00 97.31 506 LEU A CA 1
ATOM 3878 C C . LEU A 1 506 ? 2.712 26.667 7.650 1.00 97.31 506 LEU A C 1
ATOM 3880 O O . LEU A 1 506 ? 2.779 27.660 8.382 1.00 97.31 506 LEU A O 1
ATOM 3884 N N . ALA A 1 507 ? 2.255 26.715 6.401 1.00 94.94 507 ALA A N 1
ATOM 3885 C CA . ALA A 1 507 ? 1.788 27.932 5.760 1.00 94.94 507 ALA A CA 1
ATOM 3886 C C . ALA A 1 507 ? 0.631 28.564 6.541 1.00 94.94 507 ALA A C 1
ATOM 3888 O O . ALA A 1 507 ? -0.221 27.874 7.111 1.00 94.94 507 ALA A O 1
ATOM 3889 N N . SER A 1 508 ? 0.530 29.891 6.506 1.00 93.50 508 SER A N 1
ATOM 3890 C CA . SER A 1 508 ? -0.654 30.577 7.030 1.00 93.50 508 SER A CA 1
ATOM 3891 C C . SER A 1 508 ? -1.915 30.111 6.291 1.00 93.50 508 SER A C 1
ATOM 3893 O O . SER A 1 508 ? -2.005 30.238 5.071 1.00 93.50 508 SER A O 1
ATOM 3895 N N . GLY A 1 509 ? -2.891 29.573 7.027 1.00 92.00 509 GLY A N 1
ATOM 3896 C CA . GLY A 1 509 ? -4.133 29.014 6.485 1.00 92.00 509 GLY A CA 1
ATOM 3897 C C . GLY A 1 509 ? -4.120 27.496 6.259 1.00 92.00 509 GLY A C 1
ATOM 3898 O O . GLY A 1 509 ? -5.199 26.928 6.036 1.00 92.00 509 GLY A O 1
ATOM 3899 N N . SER A 1 510 ? -2.954 26.850 6.370 1.00 94.69 510 SER A N 1
ATOM 3900 C CA . SER A 1 510 ? -2.775 25.391 6.266 1.00 94.69 510 SER A CA 1
ATOM 3901 C C . SER A 1 510 ? -2.732 24.681 7.623 1.00 94.69 510 SER A C 1
ATOM 3903 O O . SER A 1 510 ? -2.543 23.472 7.666 1.00 94.69 510 SER A O 1
ATOM 3905 N N . GLN A 1 511 ? -2.934 25.407 8.728 1.00 97.44 511 GLN A N 1
ATOM 3906 C CA . GLN A 1 511 ? -3.038 24.810 10.061 1.00 97.44 511 GLN A CA 1
ATOM 3907 C C . GLN A 1 511 ? -4.166 23.772 10.110 1.00 97.44 511 GLN A C 1
ATOM 3909 O O . GLN A 1 511 ? -5.267 23.996 9.588 1.00 97.44 511 GLN A O 1
ATOM 3914 N N . GLN A 1 512 ? -3.888 22.668 10.793 1.00 98.62 512 GLN A N 1
ATOM 3915 C CA . GLN A 1 512 ? -4.796 21.555 11.026 1.00 98.62 512 GLN A CA 1
ATOM 3916 C C . GLN A 1 512 ? -5.225 21.516 12.506 1.00 98.62 512 GLN A C 1
ATOM 3918 O O . GLN A 1 512 ? -4.475 21.949 13.387 1.00 98.62 512 GLN A O 1
ATOM 3923 N N . PRO A 1 513 ? -6.421 20.994 12.825 1.00 98.19 513 PRO A N 1
ATOM 3924 C CA . PRO A 1 513 ? -6.790 20.694 14.199 1.00 98.19 513 PRO A CA 1
ATOM 3925 C C . PRO A 1 513 ? -5.905 19.593 14.783 1.00 98.19 513 PRO A C 1
ATOM 3927 O O . PRO A 1 513 ? -5.743 18.535 14.189 1.00 98.19 513 PRO A O 1
ATOM 3930 N N . SER A 1 514 ? -5.401 19.795 15.997 1.00 97.25 514 SER A N 1
ATOM 3931 C CA . SER A 1 514 ? -4.778 18.737 16.808 1.00 97.25 514 SER A CA 1
ATOM 3932 C C . SER A 1 514 ? -5.789 18.008 17.700 1.00 97.25 514 SER A C 1
ATOM 3934 O O . SER A 1 514 ? -5.445 17.047 18.387 1.00 97.25 514 SER A O 1
ATOM 3936 N N . ARG A 1 515 ? -7.047 18.466 17.724 1.00 95.50 515 ARG A N 1
ATOM 3937 C CA . ARG A 1 515 ? -8.127 17.961 18.578 1.00 95.50 515 ARG A CA 1
ATOM 3938 C C . ARG A 1 515 ? -9.422 17.787 17.779 1.00 95.50 515 ARG A C 1
ATOM 3940 O O . ARG A 1 515 ? -9.744 18.602 16.916 1.00 95.50 515 ARG A O 1
ATOM 3947 N N . TYR A 1 516 ? -10.198 16.755 18.104 1.00 94.00 516 TYR A N 1
ATOM 3948 C CA . TYR A 1 516 ? -11.518 16.515 17.517 1.00 94.00 516 TYR A CA 1
ATOM 3949 C C . TYR A 1 516 ? -12.484 17.672 17.842 1.00 94.00 516 TYR A C 1
ATOM 3951 O O . TYR A 1 516 ? -12.690 17.998 19.014 1.00 94.00 516 TYR A O 1
ATOM 3959 N N . HIS A 1 517 ? -13.035 18.320 16.804 1.00 90.94 517 HIS A N 1
ATOM 3960 C CA . HIS A 1 517 ? -13.787 19.593 16.885 1.00 90.94 517 HIS A CA 1
ATOM 3961 C C . HIS A 1 517 ? -13.032 20.741 17.588 1.00 90.94 517 HIS A C 1
ATOM 3963 O O . HIS A 1 517 ? -13.648 21.621 18.193 1.00 90.94 517 HIS A O 1
ATOM 3969 N N . GLY A 1 518 ? -11.696 20.717 17.543 1.00 93.06 518 GLY A N 1
ATOM 3970 C CA . GLY A 1 518 ? -10.818 21.718 18.150 1.00 93.06 518 GLY A CA 1
ATOM 3971 C C . GLY A 1 518 ? -10.575 22.959 17.290 1.00 93.06 518 GLY A C 1
ATOM 3972 O O . GLY A 1 518 ? -11.289 23.246 16.324 1.00 93.06 518 GLY A O 1
ATOM 3973 N N . VAL A 1 519 ? -9.534 23.712 17.647 1.00 94.75 519 VAL A N 1
ATOM 3974 C CA . VAL A 1 519 ? -9.086 24.870 16.866 1.00 94.75 519 VAL A CA 1
ATOM 3975 C C . VAL A 1 519 ? -8.682 24.404 15.464 1.00 94.75 519 VAL A C 1
ATOM 3977 O O . VAL A 1 519 ? -8.099 23.341 15.310 1.00 94.75 519 VAL A O 1
ATOM 3980 N N . TYR A 1 520 ? -9.021 25.187 14.435 1.00 95.94 520 TYR A N 1
ATOM 3981 C CA . TYR A 1 520 ? -8.820 24.869 13.008 1.00 95.94 520 TYR A CA 1
ATOM 3982 C C . TYR A 1 520 ? -9.660 23.714 12.434 1.00 95.94 520 TYR A C 1
ATOM 3984 O O . TYR A 1 520 ? -9.510 23.405 11.252 1.00 95.94 520 TYR A O 1
ATOM 3992 N N . TRP A 1 521 ? -10.588 23.127 13.202 1.00 95.94 521 TRP A N 1
ATOM 3993 C CA . TRP A 1 521 ? -11.496 22.099 12.684 1.00 95.94 521 TRP A CA 1
ATOM 3994 C C . TRP A 1 521 ? -12.316 22.597 11.488 1.00 95.94 521 TRP A C 1
ATOM 3996 O O . TRP A 1 521 ? -12.914 23.678 11.525 1.00 95.94 521 TRP A O 1
ATOM 4006 N N . TYR A 1 522 ? -12.366 21.794 10.426 1.00 91.50 522 TYR A N 1
ATOM 4007 C CA . TYR A 1 522 ? -13.053 22.145 9.190 1.00 91.50 522 TYR A CA 1
ATOM 4008 C C . TYR A 1 522 ? -14.429 21.476 9.094 1.00 91.50 522 TYR A C 1
ATOM 4010 O O . TYR A 1 522 ? -14.559 20.271 9.287 1.00 91.50 522 TYR A O 1
ATOM 4018 N N . THR A 1 523 ? -15.461 22.259 8.760 1.00 86.31 523 THR A N 1
ATOM 4019 C CA . THR A 1 523 ? -16.863 21.801 8.636 1.00 86.31 523 THR A CA 1
ATOM 4020 C C . THR A 1 523 ? -17.487 22.085 7.265 1.00 86.31 523 THR A C 1
ATOM 4022 O O . THR A 1 523 ? -18.686 21.881 7.075 1.00 86.31 523 THR A O 1
ATOM 4025 N N . GLY A 1 524 ? -16.701 22.607 6.318 1.00 77.50 524 GLY A N 1
ATOM 4026 C CA . GLY A 1 524 ? -17.165 22.908 4.964 1.00 77.50 524 GLY A CA 1
ATOM 4027 C C . GLY A 1 524 ? -17.190 21.676 4.055 1.00 77.50 524 GLY A C 1
ATOM 4028 O O . GLY A 1 524 ? -16.925 20.562 4.486 1.00 77.50 524 GLY A O 1
ATOM 4029 N N . THR A 1 525 ? -17.485 21.887 2.771 1.00 81.06 525 THR A N 1
ATOM 4030 C CA . THR A 1 525 ? -17.565 20.816 1.757 1.00 81.06 525 THR A CA 1
ATOM 4031 C C . THR A 1 525 ? -16.341 20.729 0.846 1.00 81.06 525 THR A C 1
ATOM 4033 O O . THR A 1 525 ? -16.249 19.806 0.042 1.00 81.06 525 THR A O 1
ATOM 4036 N N . GLY A 1 526 ? -15.430 21.705 0.910 1.00 76.19 526 GLY A N 1
ATOM 4037 C CA . GLY A 1 526 ? -14.173 21.659 0.164 1.00 76.19 526 GLY A CA 1
ATOM 4038 C C . GLY A 1 526 ? -13.278 20.541 0.686 1.00 76.19 526 GLY A C 1
ATOM 4039 O O . GLY A 1 526 ? -13.478 20.076 1.808 1.00 76.19 526 GLY A O 1
ATOM 4040 N N . ASP A 1 527 ? -12.308 20.112 -0.124 1.00 86.81 527 ASP A N 1
ATOM 4041 C CA . ASP A 1 527 ? -11.370 19.055 0.274 1.00 86.81 527 ASP A CA 1
ATOM 4042 C C . ASP A 1 527 ? -12.101 17.791 0.778 1.00 86.81 527 ASP A C 1
ATOM 4044 O O . ASP A 1 527 ? -11.830 17.261 1.851 1.00 86.81 527 ASP A O 1
ATOM 4048 N N . ASN A 1 528 ? -13.167 17.400 0.071 1.00 75.88 528 ASN A N 1
ATOM 4049 C CA . ASN A 1 528 ? -14.032 16.272 0.427 1.00 75.88 528 ASN A CA 1
ATOM 4050 C C . ASN A 1 528 ? -14.582 16.312 1.873 1.00 75.88 528 ASN A C 1
ATOM 4052 O O . ASN A 1 528 ? -14.826 15.272 2.480 1.00 75.88 528 ASN A O 1
ATOM 4056 N N . GLY A 1 529 ? -14.808 17.500 2.439 1.00 81.00 529 GLY A N 1
ATOM 4057 C CA . GLY A 1 529 ? -15.160 17.647 3.857 1.00 81.00 529 GLY A CA 1
ATOM 4058 C C . GLY A 1 529 ? -13.949 17.870 4.770 1.00 81.00 529 GLY A C 1
ATOM 4059 O O . GLY A 1 529 ? -14.017 17.586 5.965 1.00 81.00 529 GLY A O 1
ATOM 4060 N N . GLY A 1 530 ? -12.850 18.387 4.216 1.00 88.75 530 GLY A N 1
ATOM 4061 C CA . GLY A 1 530 ? -11.609 18.698 4.918 1.00 88.75 530 GLY A CA 1
ATOM 4062 C C . GLY A 1 530 ? -10.795 17.474 5.293 1.00 88.75 530 GLY A C 1
ATOM 4063 O O . GLY A 1 530 ? -10.319 17.429 6.422 1.00 88.75 530 GLY A O 1
ATOM 4064 N N . VAL A 1 531 ? -10.661 16.483 4.412 1.00 92.38 531 VAL A N 1
ATOM 4065 C CA . VAL A 1 531 ? -9.932 15.241 4.714 1.00 92.38 531 VAL A CA 1
ATOM 4066 C C . VAL A 1 531 ? -8.465 15.516 5.063 1.00 92.38 531 VAL A C 1
ATOM 4068 O O . VAL A 1 531 ? -8.002 15.062 6.108 1.00 92.38 531 VAL A O 1
ATOM 4071 N N . HIS A 1 532 ? -7.781 16.381 4.305 1.00 96.81 532 HIS A N 1
ATOM 4072 C CA . HIS A 1 532 ? -6.391 16.752 4.582 1.00 96.81 532 HIS A CA 1
ATOM 4073 C C . HIS A 1 532 ? -6.280 17.740 5.744 1.00 96.81 532 HIS A C 1
ATOM 4075 O O . HIS A 1 532 ? -5.211 17.884 6.322 1.00 96.81 532 HIS A O 1
ATOM 4081 N N . ARG A 1 533 ? -7.349 18.463 6.108 1.00 93.12 533 ARG A N 1
ATOM 4082 C CA . ARG A 1 533 ? -7.343 19.320 7.309 1.00 93.12 533 ARG A CA 1
ATOM 4083 C C . ARG A 1 533 ? -7.551 18.486 8.559 1.00 93.12 533 ARG A C 1
ATOM 4085 O O . ARG A 1 533 ? -6.727 18.491 9.465 1.00 93.12 533 ARG A O 1
ATOM 4092 N N . ASN A 1 534 ? -8.664 17.771 8.606 1.00 97.19 534 ASN A N 1
ATOM 4093 C CA . ASN A 1 534 ? -9.110 17.067 9.788 1.00 97.19 534 ASN A CA 1
ATOM 4094 C C . ASN A 1 534 ? -8.276 15.811 10.072 1.00 97.19 534 ASN A C 1
ATOM 4096 O O . ASN A 1 534 ? -8.457 15.265 11.143 1.00 97.19 534 ASN A O 1
ATOM 4100 N N . SER A 1 535 ? -7.330 15.367 9.236 1.00 98.62 535 SER A N 1
ATOM 4101 C CA . SER A 1 535 ? -6.400 14.271 9.584 1.00 98.62 535 SER A CA 1
ATOM 4102 C C . SER A 1 535 ? -5.529 14.560 10.823 1.00 98.62 535 SER A C 1
ATOM 4104 O O . SER A 1 535 ? -5.159 13.643 11.562 1.00 98.62 535 SER A O 1
ATOM 4106 N N . GLY A 1 536 ? -5.292 15.842 11.121 1.00 98.69 536 GLY A N 1
ATOM 4107 C CA . GLY A 1 536 ? -4.429 16.323 12.207 1.00 98.69 536 GLY A CA 1
ATOM 4108 C C . GLY A 1 536 ? -4.611 15.679 13.597 1.00 98.69 536 GLY A C 1
ATOM 4109 O O . GLY A 1 536 ? -3.600 15.349 14.218 1.00 98.69 536 GLY A O 1
ATOM 4110 N N . PRO A 1 537 ? -5.825 15.417 14.125 1.00 98.75 537 PRO A N 1
ATOM 4111 C CA . PRO A 1 537 ? -5.981 14.822 15.446 1.00 98.75 537 PRO A CA 1
ATOM 4112 C C . PRO A 1 537 ? -5.474 13.381 15.508 1.00 98.75 537 PRO A C 1
ATOM 4114 O O . PRO A 1 537 ? -4.841 13.020 16.494 1.00 98.75 537 PRO A O 1
ATOM 4117 N N . GLN A 1 538 ? -5.700 12.551 14.481 1.00 98.81 538 GLN A N 1
ATOM 4118 C CA . GLN A 1 538 ? -5.162 11.185 14.490 1.00 98.81 538 GLN A CA 1
ATOM 4119 C C . GLN A 1 538 ? -3.648 11.177 14.201 1.00 98.81 538 GLN A C 1
ATOM 4121 O O . GLN A 1 538 ? -2.931 10.384 14.813 1.00 98.81 538 GLN A O 1
ATOM 4126 N N . ASN A 1 539 ? -3.135 12.126 13.408 1.00 98.88 539 ASN A N 1
ATOM 4127 C CA . ASN A 1 539 ? -1.688 12.339 13.276 1.00 98.88 539 ASN A CA 1
ATOM 4128 C C . ASN A 1 539 ? -1.047 12.654 14.637 1.00 98.88 539 ASN A C 1
ATOM 4130 O O . ASN A 1 539 ? -0.037 12.056 15.006 1.00 98.88 539 ASN A O 1
ATOM 4134 N N . PHE A 1 540 ? -1.687 13.520 15.427 1.00 98.81 540 PHE A N 1
ATOM 4135 C CA . PHE A 1 540 ? -1.226 13.848 16.773 1.00 98.81 540 PHE A CA 1
ATOM 4136 C C . PHE A 1 540 ? -1.345 12.668 17.750 1.00 98.81 540 PHE A C 1
ATOM 4138 O O . PHE A 1 540 ? -0.458 12.475 18.580 1.00 98.81 540 PHE A O 1
ATOM 4145 N N . VAL A 1 541 ? -2.386 11.829 17.628 1.00 98.81 541 VAL A N 1
ATOM 4146 C CA . VAL A 1 541 ? -2.487 10.553 18.368 1.00 98.81 541 VAL A CA 1
ATOM 4147 C C . VAL A 1 541 ? -1.282 9.663 18.073 1.00 98.81 541 VAL A C 1
ATOM 4149 O O . VAL A 1 541 ? -0.679 9.138 19.008 1.00 98.81 541 VAL A O 1
ATOM 4152 N N . TYR A 1 542 ? -0.911 9.505 16.800 1.00 98.81 542 TYR A N 1
ATOM 4153 C CA . TYR A 1 542 ? 0.234 8.684 16.417 1.00 98.81 542 TYR A CA 1
ATOM 4154 C C . TYR A 1 542 ? 1.559 9.257 16.932 1.00 98.81 542 TYR A C 1
ATOM 4156 O O . TYR A 1 542 ? 2.346 8.512 17.517 1.00 98.81 542 TYR A O 1
ATOM 4164 N N . TYR A 1 543 ? 1.776 10.570 16.812 1.00 98.81 543 TYR A N 1
ATOM 4165 C CA . TYR A 1 543 ? 2.940 11.250 17.390 1.00 98.81 543 TYR A CA 1
ATOM 4166 C C . TYR A 1 543 ? 3.045 11.014 18.905 1.00 98.81 543 TYR A C 1
ATOM 4168 O O . TYR A 1 543 ? 4.076 10.555 19.398 1.00 98.81 543 TYR A O 1
ATOM 4176 N N . LEU A 1 544 ? 1.963 11.268 19.649 1.00 98.62 544 LEU A N 1
ATOM 4177 C CA . LEU A 1 544 ? 1.931 11.091 21.101 1.00 98.62 544 LEU A CA 1
ATOM 4178 C C . LEU A 1 544 ? 2.156 9.639 21.514 1.00 98.62 544 LEU A C 1
ATOM 4180 O O . LEU A 1 544 ? 2.849 9.381 22.496 1.00 98.62 544 LEU A O 1
ATOM 4184 N N . LEU A 1 545 ? 1.584 8.686 20.781 1.00 97.75 545 LEU A N 1
ATOM 4185 C CA . LEU A 1 545 ? 1.790 7.271 21.056 1.00 97.75 545 LEU A CA 1
ATOM 4186 C C . LEU A 1 545 ? 3.237 6.847 20.763 1.00 97.75 545 LEU A C 1
ATOM 4188 O O . LEU A 1 545 ? 3.773 5.982 21.452 1.00 97.75 545 LEU A O 1
ATOM 4192 N N . SER A 1 546 ? 3.880 7.479 19.785 1.00 98.31 546 SER A N 1
ATOM 4193 C CA . SER A 1 546 ? 5.259 7.197 19.392 1.00 98.31 546 SER A CA 1
ATOM 4194 C C . SER A 1 546 ? 6.278 7.765 20.381 1.00 98.31 546 SER A C 1
ATOM 4196 O O . SER A 1 546 ? 7.160 7.042 20.838 1.00 98.31 546 SER A O 1
ATOM 4198 N N . GLU A 1 547 ? 6.145 9.042 20.739 1.00 98.00 547 GLU A N 1
ATOM 4199 C CA . GLU A 1 547 ? 7.135 9.790 21.531 1.00 98.00 547 GLU A CA 1
ATOM 4200 C C . GLU A 1 547 ? 6.784 9.874 23.023 1.00 98.00 547 GLU A C 1
ATOM 4202 O O . GLU A 1 547 ? 7.654 10.044 23.880 1.00 98.00 547 GLU A O 1
ATOM 4207 N N . GLY A 1 548 ? 5.500 9.758 23.358 1.00 97.50 548 GLY A N 1
ATOM 4208 C CA . GLY A 1 548 ? 4.979 10.161 24.657 1.00 97.50 548 GLY A CA 1
ATOM 4209 C C . GLY A 1 548 ? 4.984 11.677 24.836 1.00 97.50 548 GLY A C 1
ATOM 4210 O O . GLY A 1 548 ? 5.330 12.455 23.949 1.00 97.50 548 GLY A O 1
ATOM 4211 N N . GLY A 1 549 ? 4.592 12.117 26.025 1.00 96.44 549 GLY A N 1
ATOM 4212 C CA . GLY A 1 549 ? 4.619 13.530 26.376 1.00 96.44 549 GLY A CA 1
ATOM 4213 C C . GLY A 1 549 ? 3.583 13.892 27.423 1.00 96.44 549 GLY A C 1
ATOM 4214 O O . GLY A 1 549 ? 2.738 13.084 27.808 1.00 96.44 549 GLY A O 1
ATOM 4215 N N . SER A 1 550 ? 3.648 15.138 27.880 1.00 97.44 550 SER A N 1
ATOM 4216 C CA . SER A 1 550 ? 2.634 15.721 28.754 1.00 97.44 550 SER A CA 1
ATOM 4217 C C . SER A 1 550 ? 2.454 17.201 28.444 1.00 97.44 550 SER A C 1
ATOM 4219 O O . SER A 1 550 ? 3.401 17.868 28.024 1.00 97.44 550 SER A O 1
ATOM 4221 N N . GLY A 1 551 ? 1.246 17.721 28.641 1.00 96.31 551 GLY A N 1
ATOM 4222 C CA . GLY A 1 551 ? 0.944 19.115 28.343 1.00 96.31 551 GLY A CA 1
ATOM 4223 C C . GLY A 1 551 ? -0.545 19.388 28.215 1.00 96.31 551 GLY A C 1
ATOM 4224 O O . GLY A 1 551 ? -1.370 18.682 28.793 1.00 96.31 551 GLY A O 1
ATOM 4225 N N . LEU A 1 552 ? -0.871 20.436 27.458 1.00 96.00 552 LEU A N 1
ATOM 4226 C CA . LEU A 1 552 ? -2.235 20.803 27.091 1.00 96.00 552 LEU A CA 1
ATOM 4227 C C . LEU A 1 552 ? -2.385 20.730 25.567 1.00 96.00 552 LEU A C 1
ATOM 4229 O O . LEU A 1 552 ? -1.551 21.279 24.852 1.00 96.00 552 LEU A O 1
ATOM 4233 N N . ASN A 1 553 ? -3.459 20.113 25.083 1.00 95.50 553 ASN A N 1
ATOM 4234 C CA . ASN A 1 553 ? -3.878 20.135 23.683 1.00 95.50 553 ASN A CA 1
ATOM 4235 C C . ASN A 1 553 ? -5.237 20.838 23.588 1.00 95.50 553 ASN A C 1
ATOM 4237 O O . ASN A 1 553 ? -6.241 20.305 24.062 1.00 95.50 553 ASN A O 1
ATOM 4241 N N . ASP A 1 554 ? -5.273 22.072 23.077 1.00 91.88 554 ASP A N 1
ATOM 4242 C CA . ASP A 1 554 ? -6.477 22.921 23.100 1.00 91.88 554 ASP A CA 1
ATOM 4243 C C . ASP A 1 554 ? -7.150 22.969 24.489 1.00 91.88 554 ASP A C 1
ATOM 4245 O O . ASP A 1 554 ? -8.366 22.818 24.649 1.00 91.88 554 ASP A O 1
ATOM 4249 N N . GLY A 1 555 ? -6.322 23.118 25.529 1.00 91.06 555 GLY A N 1
ATOM 4250 C CA . GLY A 1 555 ? -6.752 23.157 26.928 1.00 91.06 555 GLY A CA 1
ATOM 4251 C C . GLY A 1 555 ? -7.077 21.797 27.562 1.00 91.06 555 GLY A C 1
ATOM 4252 O O . GLY A 1 555 ? -7.349 21.768 28.761 1.00 91.06 555 GLY A O 1
ATOM 4253 N N . LEU A 1 556 ? -7.027 20.681 26.821 1.00 92.38 556 LEU A N 1
ATOM 4254 C CA . LEU A 1 556 ? -7.140 19.336 27.398 1.00 92.38 556 LEU A CA 1
ATOM 4255 C C . LEU A 1 556 ? -5.790 18.857 27.934 1.00 92.38 556 LEU A C 1
ATOM 4257 O O . LEU A 1 556 ? -4.836 18.785 27.159 1.00 92.38 556 LEU A O 1
ATOM 4261 N N . PRO A 1 557 ? -5.685 18.500 29.224 1.00 95.44 557 PRO A N 1
ATOM 4262 C CA . PRO A 1 557 ? -4.462 17.931 29.756 1.00 95.44 557 PRO A CA 1
ATOM 4263 C C . PRO A 1 557 ? -4.235 16.517 29.228 1.00 95.44 557 PRO A C 1
ATOM 4265 O O . PRO A 1 557 ? -5.163 15.713 29.163 1.00 95.44 557 PRO A O 1
ATOM 4268 N N . TYR A 1 558 ? -2.983 16.202 28.923 1.00 96.56 558 TYR A N 1
ATOM 4269 C CA . TYR A 1 558 ? -2.552 14.847 28.608 1.00 96.56 558 TYR A CA 1
ATOM 4270 C C . TYR A 1 558 ? -1.219 14.534 29.281 1.00 96.56 558 TYR A C 1
ATOM 4272 O O . TYR A 1 558 ? -0.417 15.425 29.571 1.00 96.56 558 TYR A O 1
ATOM 4280 N N . SER A 1 559 ? -1.003 13.252 29.549 1.00 96.50 559 SER A N 1
ATOM 4281 C CA . SER A 1 559 ? 0.261 12.698 30.017 1.00 96.50 559 SER A CA 1
ATOM 4282 C C . SER A 1 559 ? 0.268 11.213 29.684 1.00 96.50 559 SER A C 1
ATOM 4284 O O . SER A 1 559 ? -0.582 10.477 30.186 1.00 96.50 559 SER A O 1
ATOM 4286 N N . LEU A 1 560 ? 1.189 10.787 28.825 1.00 95.25 560 LEU A N 1
ATOM 4287 C CA . LEU A 1 560 ? 1.367 9.387 28.460 1.00 95.25 560 LEU A CA 1
ATOM 4288 C C . LEU A 1 560 ? 2.836 9.073 28.188 1.00 95.25 560 LEU A C 1
ATOM 4290 O O . LEU A 1 560 ? 3.613 9.926 27.752 1.00 95.25 560 LEU A O 1
ATOM 4294 N N . THR A 1 561 ? 3.206 7.823 28.434 1.00 95.12 561 THR A N 1
ATOM 4295 C CA . THR A 1 561 ? 4.483 7.265 27.991 1.00 95.12 561 THR A CA 1
ATOM 4296 C C . THR A 1 561 ? 4.289 6.667 26.604 1.00 95.12 561 THR A C 1
ATOM 4298 O O . THR A 1 561 ? 3.370 5.874 26.405 1.00 95.12 561 THR A O 1
ATOM 4301 N N . GLY A 1 562 ? 5.138 7.056 25.653 1.00 95.44 562 GLY A N 1
ATOM 4302 C CA . GLY A 1 562 ? 5.105 6.506 24.303 1.00 95.44 562 GLY A CA 1
ATOM 4303 C C . GLY A 1 562 ? 5.507 5.033 24.287 1.00 95.44 562 GLY A C 1
ATOM 4304 O O . GLY A 1 562 ? 6.283 4.578 25.129 1.00 95.44 562 GLY A O 1
ATOM 4305 N N . ILE A 1 563 ? 4.988 4.295 23.311 1.00 95.56 563 ILE A N 1
ATOM 4306 C CA . ILE A 1 563 ? 5.351 2.898 23.042 1.00 95.56 563 ILE A CA 1
ATOM 4307 C C . ILE A 1 563 ? 6.401 2.781 21.926 1.00 95.56 563 ILE A C 1
ATOM 4309 O O . ILE A 1 563 ? 6.821 1.679 21.599 1.00 95.56 563 ILE A O 1
ATOM 4313 N N . GLY A 1 564 ? 6.850 3.908 21.365 1.00 96.56 564 GLY A N 1
ATOM 4314 C CA . GLY A 1 564 ? 7.745 3.950 20.213 1.00 96.56 564 GLY A CA 1
ATOM 4315 C C . GLY A 1 564 ? 6.983 3.921 18.888 1.00 96.56 564 GLY A C 1
ATOM 4316 O O . GLY A 1 564 ? 5.937 3.282 18.765 1.00 96.56 564 GLY A O 1
ATOM 4317 N N . TRP A 1 565 ? 7.525 4.610 17.879 1.00 96.62 565 TRP A N 1
ATOM 4318 C CA . TRP A 1 565 ? 6.898 4.748 16.557 1.00 96.62 565 TRP A CA 1
ATOM 4319 C C . TRP A 1 565 ? 6.613 3.396 15.890 1.00 96.62 565 TRP A C 1
ATOM 4321 O O . TRP A 1 565 ? 5.558 3.206 15.296 1.00 96.62 565 TRP A O 1
ATOM 4331 N N . LEU A 1 566 ? 7.510 2.419 16.051 1.00 94.69 566 LEU A N 1
ATOM 4332 C CA . LEU A 1 566 ? 7.384 1.111 15.410 1.00 94.69 566 LEU A CA 1
ATOM 4333 C C . LEU A 1 566 ? 6.183 0.319 15.942 1.00 94.69 566 LEU A C 1
ATOM 4335 O O . LEU A 1 566 ? 5.411 -0.251 15.169 1.00 94.69 566 LEU A O 1
ATOM 4339 N N . ASP A 1 567 ? 6.005 0.292 17.262 1.00 94.69 567 ASP A N 1
ATOM 4340 C CA . ASP A 1 567 ? 4.879 -0.408 17.881 1.00 94.69 567 ASP A CA 1
ATOM 4341 C C . ASP A 1 567 ? 3.572 0.375 17.694 1.00 94.69 567 ASP A C 1
ATOM 4343 O O . ASP A 1 567 ? 2.531 -0.229 17.421 1.00 94.69 567 ASP A O 1
ATOM 4347 N N . ALA A 1 568 ? 3.625 1.711 17.704 1.00 96.94 568 ALA A N 1
ATOM 4348 C CA . ALA A 1 568 ? 2.497 2.554 17.316 1.00 96.94 568 ALA A CA 1
ATOM 4349 C C . ALA A 1 568 ? 2.041 2.274 15.869 1.00 96.94 568 ALA A C 1
ATOM 4351 O O . ALA A 1 568 ? 0.839 2.168 15.621 1.00 96.94 568 ALA A O 1
ATOM 4352 N N . ALA A 1 569 ? 2.974 2.075 14.928 1.00 96.81 569 ALA A N 1
ATOM 4353 C CA . ALA A 1 569 ? 2.664 1.778 13.529 1.00 96.81 569 ALA A CA 1
ATOM 4354 C C . ALA A 1 569 ? 1.991 0.407 13.382 1.00 96.81 569 ALA A C 1
ATOM 4356 O O . ALA A 1 569 ? 1.042 0.261 12.614 1.00 96.81 569 ALA A O 1
ATOM 4357 N N . ARG A 1 570 ? 2.416 -0.596 14.164 1.00 93.81 570 ARG A N 1
ATOM 4358 C CA . ARG A 1 570 ? 1.774 -1.924 14.204 1.00 93.81 570 ARG A CA 1
ATOM 4359 C C . ARG A 1 570 ? 0.342 -1.856 14.731 1.00 93.81 570 ARG A C 1
ATOM 4361 O O . ARG A 1 570 ? -0.548 -2.488 14.158 1.00 93.81 570 ARG A O 1
ATOM 4368 N N . VAL A 1 571 ? 0.105 -1.072 15.787 1.00 95.38 571 VAL A N 1
ATOM 4369 C CA . VAL A 1 571 ? -1.246 -0.829 16.321 1.00 95.38 571 VAL A CA 1
ATOM 4370 C C . VAL A 1 571 ? -2.114 -0.125 15.276 1.00 95.38 571 VAL A C 1
ATOM 4372 O O . VAL A 1 571 ? -3.219 -0.591 14.995 1.00 95.38 571 VAL A O 1
ATOM 4375 N N . ALA A 1 572 ? -1.606 0.943 14.654 1.00 98.19 572 ALA A N 1
ATOM 4376 C CA . ALA A 1 572 ? -2.308 1.682 13.607 1.00 98.19 572 ALA A CA 1
ATOM 4377 C C . ALA A 1 572 ? -2.649 0.787 12.403 1.00 98.19 572 ALA A C 1
ATOM 4379 O O . ALA A 1 572 ? -3.796 0.752 11.956 1.00 98.19 572 ALA A O 1
ATOM 4380 N N . HIS A 1 573 ? -1.680 0.002 11.927 1.00 97.50 573 HIS A N 1
ATOM 4381 C CA . HIS A 1 573 ? -1.861 -0.910 10.803 1.00 97.50 573 HIS A CA 1
ATOM 4382 C C . HIS A 1 573 ? -2.930 -1.967 11.094 1.00 97.50 573 HIS A C 1
ATOM 4384 O O . HIS A 1 573 ? -3.828 -2.173 10.279 1.00 97.50 573 HIS A O 1
ATOM 4390 N N . ARG A 1 574 ? -2.903 -2.602 12.275 1.00 91.06 574 ARG A N 1
ATOM 4391 C CA . ARG A 1 574 ? -3.936 -3.575 12.665 1.00 91.06 574 ARG A CA 1
ATOM 4392 C C . ARG A 1 574 ? -5.306 -2.914 12.844 1.00 91.06 574 ARG A C 1
ATOM 4394 O O . ARG A 1 574 ? -6.311 -3.501 12.452 1.00 91.06 574 ARG A O 1
ATOM 4401 N N . ALA A 1 575 ? -5.364 -1.696 13.383 1.00 86.81 575 ALA A N 1
ATOM 4402 C CA . ALA A 1 575 ? -6.612 -0.943 13.488 1.00 86.81 575 ALA A CA 1
ATOM 4403 C C . ALA A 1 575 ? -7.248 -0.714 12.109 1.00 86.81 575 ALA A C 1
ATOM 4405 O O . ALA A 1 575 ? -8.422 -1.035 11.914 1.00 86.81 575 ALA A O 1
ATOM 4406 N N . ASN A 1 576 ? -6.453 -0.226 11.152 1.00 95.06 576 ASN A N 1
ATOM 4407 C CA . ASN A 1 576 ? -6.882 0.004 9.775 1.00 95.06 576 ASN A CA 1
ATOM 4408 C C . ASN A 1 576 ? -7.291 -1.299 9.078 1.00 95.06 576 ASN A C 1
ATOM 4410 O O . ASN A 1 576 ? -8.339 -1.358 8.447 1.00 95.06 576 ASN A O 1
ATOM 4414 N N . THR A 1 577 ? -6.507 -2.366 9.227 1.00 85.75 577 THR A N 1
ATOM 4415 C CA . THR A 1 577 ? -6.683 -3.564 8.396 1.00 85.75 577 THR A CA 1
ATOM 4416 C C . THR A 1 577 ? -7.673 -4.596 8.928 1.00 85.75 577 THR A C 1
ATOM 4418 O O . THR A 1 577 ? -8.215 -5.363 8.134 1.00 85.75 577 THR A O 1
ATOM 4421 N N . ALA A 1 578 ? -7.927 -4.627 10.241 1.00 71.38 578 ALA A N 1
ATOM 4422 C CA . ALA A 1 578 ? -8.744 -5.671 10.868 1.00 71.38 578 ALA A CA 1
ATOM 4423 C C . ALA A 1 578 ? -10.086 -5.184 11.439 1.00 71.38 578 ALA A C 1
ATOM 4425 O O . ALA A 1 578 ? -11.012 -5.986 11.553 1.00 71.38 578 ALA A O 1
ATOM 4426 N N . TYR A 1 579 ? -10.212 -3.905 11.819 1.00 64.38 579 TYR A N 1
ATOM 4427 C CA . TYR A 1 579 ? -11.380 -3.432 12.584 1.00 64.38 579 TYR A CA 1
ATOM 4428 C C . TYR A 1 579 ? -12.162 -2.304 11.927 1.00 64.38 579 TYR A C 1
ATOM 4430 O O . TYR A 1 579 ? -13.378 -2.217 12.113 1.00 64.38 579 TYR A O 1
ATOM 4438 N N . LEU A 1 580 ? -11.481 -1.401 11.221 1.00 60.88 580 LEU A N 1
ATOM 4439 C CA . LEU A 1 580 ? -12.148 -0.267 10.599 1.00 60.88 580 LEU A CA 1
ATOM 4440 C C . LEU A 1 580 ? -12.959 -0.686 9.376 1.00 60.88 580 LEU A C 1
ATOM 4442 O O . LEU A 1 580 ? -12.714 -1.700 8.730 1.00 60.88 580 LEU A O 1
ATOM 4446 N N . THR A 1 581 ? -13.966 0.127 9.079 1.00 56.59 581 THR A N 1
ATOM 4447 C CA . THR A 1 581 ? -14.895 -0.078 7.968 1.00 56.59 581 THR A CA 1
ATOM 4448 C C . THR A 1 581 ? -15.062 1.225 7.199 1.00 56.59 581 THR A C 1
ATOM 4450 O O . THR A 1 581 ? -14.697 2.293 7.686 1.00 56.59 581 THR A O 1
ATOM 4453 N N . GLN A 1 582 ? -15.690 1.149 6.029 1.00 61.72 582 GLN A N 1
ATOM 4454 C CA . GLN A 1 582 ? -15.781 2.256 5.077 1.00 61.72 582 GLN A CA 1
ATOM 4455 C C . GLN A 1 582 ? -16.323 3.571 5.669 1.00 61.72 582 GLN A C 1
ATOM 4457 O O . GLN A 1 582 ? -15.900 4.646 5.259 1.00 61.72 582 GLN A O 1
ATOM 4462 N N . GLY A 1 583 ? -17.244 3.499 6.635 1.00 58.41 583 GLY A N 1
ATOM 4463 C CA . GLY A 1 583 ? -17.877 4.664 7.269 1.00 58.41 583 GLY A CA 1
ATOM 4464 C C . GLY A 1 583 ? -17.358 4.993 8.670 1.00 58.41 583 GLY A C 1
ATOM 4465 O O . GLY A 1 583 ? -18.087 5.605 9.449 1.00 58.41 583 GLY A O 1
ATOM 4466 N N . SER A 1 584 ? -16.168 4.521 9.046 1.00 66.25 584 SER A N 1
ATOM 4467 C CA . SER A 1 584 ? -15.645 4.728 10.397 1.00 66.25 584 SER A CA 1
ATOM 4468 C C . SER A 1 584 ? -15.343 6.202 10.717 1.00 66.25 584 SER A C 1
ATOM 4470 O O . SER A 1 584 ? -14.876 6.963 9.878 1.00 66.25 584 SER A O 1
ATOM 4472 N N . THR A 1 585 ? -15.609 6.571 11.970 1.00 76.88 585 THR A N 1
ATOM 4473 C CA . THR A 1 585 ? -15.432 7.901 12.590 1.00 76.88 585 THR A CA 1
ATOM 4474 C C . THR A 1 585 ? -14.272 7.897 13.591 1.00 76.88 585 THR A C 1
ATOM 4476 O O . THR A 1 585 ? -13.754 6.823 13.919 1.00 76.88 585 THR A O 1
ATOM 4479 N N . TYR A 1 586 ? -13.895 9.045 14.171 1.00 81.75 586 TYR A N 1
ATOM 4480 C CA . TYR A 1 586 ? -12.843 9.083 15.212 1.00 81.75 586 TYR A CA 1
ATOM 4481 C C . TYR A 1 586 ? -13.163 8.187 16.418 1.00 81.75 586 TYR A C 1
ATOM 4483 O O . TYR A 1 586 ? -12.274 7.537 16.969 1.00 81.75 586 TYR A O 1
ATOM 4491 N N . GLY A 1 587 ? -14.441 8.090 16.804 1.00 73.56 587 GLY A N 1
ATOM 4492 C CA . GLY A 1 587 ? -14.876 7.174 17.862 1.00 73.56 587 GLY A CA 1
ATOM 4493 C C . GLY A 1 587 ? -14.667 5.701 17.491 1.00 73.56 587 GLY A C 1
ATOM 4494 O O . GLY A 1 587 ? -14.265 4.898 18.334 1.00 73.56 587 GLY A O 1
ATOM 4495 N N . ASN A 1 588 ? -14.874 5.340 16.218 1.00 77.44 588 ASN A N 1
ATOM 4496 C CA . ASN A 1 588 ? -14.542 4.001 15.727 1.00 77.44 588 ASN A CA 1
ATOM 4497 C C . ASN A 1 588 ? -13.025 3.771 15.708 1.00 77.44 588 ASN A C 1
ATOM 4499 O O . ASN A 1 588 ? -12.587 2.703 16.129 1.00 77.44 588 ASN A O 1
ATOM 4503 N N . ALA A 1 589 ? -12.238 4.768 15.285 1.00 82.25 589 ALA A N 1
ATOM 4504 C CA . ALA A 1 589 ? -10.776 4.715 15.290 1.00 82.25 589 ALA A CA 1
ATOM 4505 C C . ALA A 1 589 ? -10.222 4.426 16.688 1.00 82.25 589 ALA A C 1
ATOM 4507 O O . ALA A 1 589 ? -9.432 3.498 16.838 1.00 82.25 589 ALA A O 1
ATOM 4508 N N . ARG A 1 590 ? -10.715 5.112 17.727 1.00 91.44 590 ARG A N 1
ATOM 4509 C CA . ARG A 1 590 ? -10.328 4.834 19.120 1.00 91.44 590 ARG A CA 1
ATOM 4510 C C . ARG A 1 590 ? -10.534 3.367 19.495 1.00 91.44 590 ARG A C 1
ATOM 4512 O O . ARG A 1 590 ? -9.624 2.718 20.004 1.00 91.44 590 ARG A O 1
ATOM 4519 N N . ASN A 1 591 ? -11.729 2.836 19.239 1.00 75.75 591 ASN A N 1
ATOM 4520 C CA . ASN A 1 591 ? -12.067 1.457 19.597 1.00 75.75 591 ASN A CA 1
ATOM 4521 C C . ASN A 1 591 ? -11.246 0.437 18.792 1.00 75.75 591 ASN A C 1
ATOM 4523 O O . ASN A 1 591 ? -10.814 -0.576 19.344 1.00 75.75 591 ASN A O 1
ATOM 4527 N N . ALA A 1 592 ? -10.996 0.716 17.512 1.00 74.81 592 ALA A N 1
ATOM 4528 C CA . ALA A 1 592 ? -10.157 -0.110 16.651 1.00 74.81 592 ALA A CA 1
ATOM 4529 C C . ALA A 1 592 ? -8.699 -0.141 17.130 1.00 74.81 592 ALA A C 1
ATOM 4531 O O . ALA A 1 592 ? -8.115 -1.217 17.206 1.00 74.81 592 ALA A O 1
ATOM 4532 N N . TRP A 1 593 ? -8.127 1.005 17.513 1.00 92.25 593 TRP A N 1
ATOM 4533 C CA . TRP A 1 593 ? -6.763 1.082 18.046 1.00 92.25 593 TRP A CA 1
ATOM 4534 C C . TRP A 1 593 ? -6.633 0.380 19.400 1.00 92.25 593 TRP A C 1
ATOM 4536 O O . TRP A 1 593 ? -5.654 -0.324 19.622 1.00 92.25 593 TRP A O 1
ATOM 4546 N N . ILE A 1 594 ? -7.629 0.499 20.284 1.00 83.81 594 ILE A N 1
ATOM 4547 C CA . ILE A 1 594 ? -7.661 -0.245 21.556 1.00 83.81 594 ILE A CA 1
ATOM 4548 C C . ILE A 1 594 ? -7.728 -1.757 21.309 1.00 83.81 594 ILE A C 1
ATOM 4550 O O . ILE A 1 594 ? -6.997 -2.518 21.944 1.00 83.81 594 ILE A O 1
ATOM 4554 N N . SER A 1 595 ? -8.573 -2.198 20.374 1.00 77.06 595 SER A N 1
ATOM 4555 C CA . SER A 1 595 ? -8.688 -3.619 20.015 1.00 77.06 595 SER A CA 1
ATOM 4556 C C . SER A 1 595 ? -7.380 -4.134 19.407 1.00 77.06 595 SER A C 1
ATOM 4558 O O 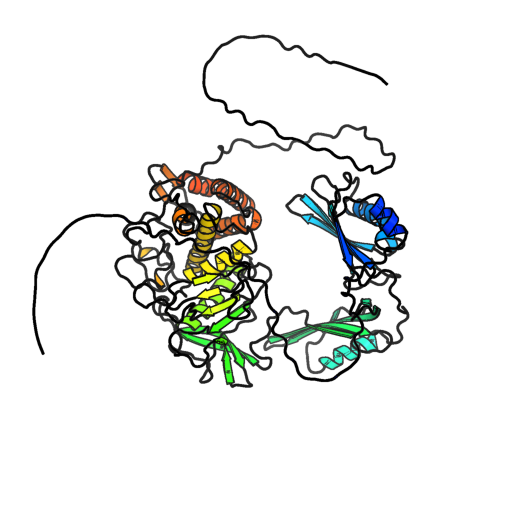. SER A 1 595 ? -6.853 -5.156 19.834 1.00 77.06 595 SER A O 1
ATOM 4560 N N . ALA A 1 596 ? -6.780 -3.362 18.498 1.00 82.12 596 ALA A N 1
ATOM 4561 C CA . ALA A 1 596 ? -5.485 -3.672 17.908 1.00 82.12 596 ALA A CA 1
ATOM 4562 C C . ALA A 1 596 ? -4.366 -3.768 18.951 1.00 82.12 596 ALA A C 1
ATOM 4564 O O . ALA A 1 596 ? -3.576 -4.709 18.917 1.00 82.12 596 ALA A O 1
ATOM 4565 N N . ALA A 1 597 ? -4.315 -2.828 19.896 1.00 85.56 597 ALA A N 1
ATOM 4566 C CA . ALA A 1 597 ? -3.358 -2.857 20.991 1.00 85.56 597 ALA A CA 1
ATOM 4567 C C . ALA A 1 597 ? -3.566 -4.078 21.891 1.00 85.56 597 ALA A C 1
ATOM 4569 O O . ALA A 1 597 ? -2.584 -4.692 22.287 1.00 85.56 597 ALA A O 1
ATOM 4570 N N . THR A 1 598 ? -4.815 -4.452 22.177 1.00 79.44 598 THR A N 1
ATOM 4571 C CA . THR A 1 598 ? -5.149 -5.633 22.991 1.00 79.44 598 THR A CA 1
ATOM 4572 C C . THR A 1 598 ? -4.628 -6.916 22.344 1.00 79.44 598 THR A C 1
ATOM 4574 O O . THR A 1 598 ? -4.001 -7.737 23.009 1.00 79.44 598 THR A O 1
ATOM 4577 N N . ASP A 1 599 ? -4.823 -7.065 21.035 1.00 75.50 599 ASP A N 1
ATOM 4578 C CA . ASP A 1 599 ? -4.424 -8.265 20.299 1.00 75.50 599 ASP A CA 1
ATOM 4579 C C . ASP A 1 599 ? -2.903 -8.442 20.180 1.00 75.50 599 ASP A C 1
ATOM 4581 O O . ASP A 1 599 ? -2.411 -9.569 20.132 1.00 75.50 599 ASP A O 1
ATOM 4585 N N . LEU A 1 600 ? -2.144 -7.345 20.106 1.00 78.56 600 LEU A N 1
ATOM 4586 C CA . LEU A 1 600 ? -0.695 -7.389 19.874 1.00 78.56 600 LEU A CA 1
ATOM 4587 C C . LEU A 1 600 ? 0.134 -7.635 21.150 1.00 78.56 600 LEU A C 1
ATOM 4589 O O . LEU A 1 600 ? 1.324 -7.943 21.063 1.00 78.56 600 LEU A O 1
ATOM 4593 N N . GLN A 1 601 ? -0.460 -7.519 22.340 1.00 67.00 601 GLN A N 1
ATOM 4594 C CA . GLN A 1 601 ? 0.264 -7.475 23.615 1.00 67.00 601 GLN A CA 1
ATOM 4595 C C . GLN A 1 601 ? 0.653 -8.835 24.189 1.00 67.00 601 GLN A C 1
ATOM 4597 O O . GLN A 1 601 ? 0.233 -9.234 25.270 1.00 67.00 601 GLN A O 1
ATOM 4602 N N . GLY A 1 602 ? 1.608 -9.505 23.562 1.00 50.00 602 GLY A N 1
ATOM 4603 C CA . GLY A 1 602 ? 2.301 -10.643 24.175 1.00 50.00 602 GLY A CA 1
ATOM 4604 C C . GLY A 1 602 ? 3.058 -10.362 25.501 1.00 50.00 602 GLY A C 1
ATOM 4605 O O . GLY A 1 602 ? 3.961 -11.137 25.805 1.00 50.00 602 GLY A O 1
ATOM 4606 N N . GLY A 1 603 ? 2.760 -9.298 26.279 1.00 45.16 603 GLY A N 1
ATOM 4607 C CA . GLY A 1 603 ? 3.312 -9.064 27.629 1.00 45.16 603 GLY A CA 1
ATOM 4608 C C . GLY A 1 603 ? 3.416 -7.617 28.177 1.00 45.16 603 GLY A C 1
ATOM 4609 O O . GLY A 1 603 ? 3.812 -7.471 29.331 1.00 45.16 603 GLY A O 1
ATOM 4610 N N . SER A 1 604 ? 3.094 -6.554 27.426 1.00 59.75 604 SER A N 1
ATOM 4611 C CA . SER A 1 604 ? 3.110 -5.131 27.870 1.00 59.75 604 SER A CA 1
ATOM 4612 C C . SER A 1 604 ? 1.710 -4.508 27.810 1.00 59.75 604 SER A C 1
ATOM 4614 O O . SER A 1 604 ? 0.947 -4.960 26.984 1.00 59.75 604 SER A O 1
ATOM 4616 N N . ASP A 1 605 ? 1.356 -3.481 28.601 1.00 78.31 605 ASP A N 1
ATOM 4617 C CA . ASP A 1 605 ? 0.045 -2.790 28.488 1.00 78.31 605 ASP A CA 1
ATOM 4618 C C . ASP A 1 605 ? 0.128 -1.545 27.575 1.00 78.31 605 ASP A C 1
ATOM 4620 O O . ASP A 1 605 ? 0.359 -0.427 28.031 1.00 78.31 605 ASP A O 1
ATOM 4624 N N . TRP A 1 606 ? -0.042 -1.734 26.263 1.00 89.25 606 TRP A N 1
ATOM 4625 C CA . TRP A 1 606 ? -0.239 -0.660 25.272 1.00 89.25 606 TRP A CA 1
ATOM 4626 C C . TRP A 1 606 ? -1.688 -0.139 25.203 1.00 89.25 606 TRP A C 1
ATOM 4628 O O . TRP A 1 606 ? -1.928 0.856 24.523 1.00 89.25 606 TRP A O 1
ATOM 4638 N N . VAL A 1 607 ? -2.670 -0.756 25.881 1.00 87.88 607 VAL A N 1
ATOM 4639 C CA . VAL A 1 607 ? -4.072 -0.297 25.815 1.00 87.88 607 VAL A CA 1
ATOM 4640 C C . VAL A 1 607 ? -4.189 1.053 26.509 1.00 87.88 607 VAL A C 1
ATOM 4642 O O . VAL A 1 607 ? -4.807 1.978 25.978 1.00 87.88 607 VAL A O 1
ATOM 4645 N N . THR A 1 608 ? -3.543 1.179 27.668 1.00 91.31 608 THR A N 1
ATOM 4646 C CA . THR A 1 608 ? -3.505 2.417 28.447 1.00 91.31 608 THR A CA 1
ATOM 4647 C C . THR A 1 608 ? -2.959 3.614 27.647 1.00 91.31 608 THR A C 1
ATOM 4649 O O . THR A 1 608 ? -3.703 4.587 27.492 1.00 91.31 608 THR A O 1
ATOM 4652 N N . PRO A 1 609 ? -1.728 3.591 27.089 1.00 95.00 609 PRO A N 1
ATOM 4653 C CA . PRO A 1 609 ? -1.204 4.727 26.328 1.00 95.00 609 PRO A CA 1
ATOM 4654 C C . PRO A 1 609 ? -2.001 5.019 25.047 1.00 95.00 609 PRO A C 1
ATOM 4656 O O . PRO A 1 609 ? -2.174 6.187 24.704 1.00 95.00 609 PRO A O 1
ATOM 4659 N N . VAL A 1 610 ? -2.570 4.007 24.377 1.00 94.56 610 VAL A N 1
ATOM 4660 C CA . VAL A 1 610 ? -3.476 4.227 23.232 1.00 94.56 610 VAL A CA 1
ATOM 4661 C C . VAL A 1 610 ? -4.728 4.992 23.658 1.00 94.56 610 VAL A C 1
ATOM 4663 O O . VAL A 1 610 ? -5.092 5.983 23.026 1.00 94.56 610 VAL A O 1
ATOM 4666 N N . GLY A 1 611 ? -5.376 4.572 24.749 1.00 92.06 611 GLY A N 1
ATOM 4667 C CA . GLY A 1 611 ? -6.527 5.282 25.304 1.00 92.06 611 GLY A CA 1
ATOM 4668 C C . GLY A 1 611 ? -6.187 6.729 25.664 1.00 92.06 611 GLY A C 1
ATOM 4669 O O . GLY A 1 611 ? -6.901 7.642 25.254 1.00 92.06 611 GLY A O 1
ATOM 4670 N N . GLN A 1 612 ? -5.056 6.943 26.344 1.00 95.56 612 GLN A N 1
ATOM 4671 C CA . GLN A 1 612 ? -4.579 8.273 26.735 1.00 95.56 612 GLN A CA 1
ATOM 4672 C C . GLN A 1 612 ? -4.298 9.184 25.533 1.00 95.56 612 GLN A C 1
ATOM 4674 O O . GLN A 1 612 ? -4.606 10.374 25.594 1.00 95.56 612 GLN A O 1
ATOM 4679 N N . ALA A 1 613 ? -3.755 8.650 24.435 1.00 97.75 613 ALA A N 1
ATOM 4680 C CA . ALA A 1 613 ? -3.517 9.422 23.217 1.00 97.75 613 ALA A CA 1
ATOM 4681 C C . ALA A 1 613 ? -4.835 9.906 22.579 1.00 97.75 613 ALA A C 1
ATOM 4683 O O . ALA A 1 613 ? -4.948 11.075 22.213 1.00 97.75 613 ALA A O 1
ATOM 4684 N N . PHE A 1 614 ? -5.866 9.055 22.505 1.00 97.06 614 PHE A N 1
ATOM 4685 C CA . PHE A 1 614 ? -7.190 9.472 22.014 1.00 97.06 614 PHE A CA 1
ATOM 4686 C C . PHE A 1 614 ? -7.903 10.440 22.970 1.00 97.06 614 PHE A C 1
ATOM 4688 O O . PHE A 1 614 ? -8.542 11.401 22.530 1.00 97.06 614 PHE A O 1
ATOM 4695 N N . ASP A 1 615 ? -7.757 10.239 24.280 1.00 95.25 615 ASP A N 1
ATOM 4696 C CA . ASP A 1 615 ? -8.300 11.156 25.280 1.00 95.25 615 ASP A CA 1
ATOM 4697 C C . ASP A 1 615 ? -7.646 12.554 25.155 1.00 95.25 615 ASP A C 1
ATOM 4699 O O . ASP A 1 615 ? -8.337 13.569 25.281 1.00 95.25 615 ASP A O 1
ATOM 4703 N N . ALA A 1 616 ? -6.355 12.628 24.792 1.00 96.94 616 ALA A N 1
ATOM 4704 C CA . ALA A 1 616 ? -5.629 13.880 24.538 1.00 96.94 616 ALA A CA 1
ATOM 4705 C C . ALA A 1 616 ? -6.203 14.705 23.373 1.00 96.94 616 ALA A C 1
ATOM 4707 O O . ALA A 1 616 ? -6.019 15.923 23.332 1.00 96.94 616 ALA A O 1
ATOM 4708 N N . ILE A 1 617 ? -6.922 14.075 22.439 1.00 96.81 617 ILE A N 1
ATOM 4709 C CA . ILE A 1 617 ? -7.612 14.757 21.332 1.00 96.81 617 ILE A CA 1
ATOM 4710 C C . ILE A 1 617 ? -9.118 14.914 21.569 1.00 96.81 617 ILE A C 1
ATOM 4712 O O . ILE A 1 617 ? -9.846 15.334 20.668 1.00 96.81 617 ILE A O 1
ATOM 4716 N N . GLY A 1 618 ? -9.602 14.608 22.776 1.00 92.31 618 GLY A N 1
ATOM 4717 C CA . GLY A 1 618 ? -11.008 14.754 23.154 1.00 92.31 618 GLY A CA 1
ATOM 4718 C C . GLY A 1 618 ? -11.937 13.680 22.583 1.00 92.31 618 GLY A C 1
ATOM 4719 O O . GLY A 1 618 ? -13.152 13.874 22.598 1.00 92.31 618 GLY A O 1
ATOM 4720 N N . VAL A 1 619 ? -11.392 12.561 22.096 1.00 88.31 619 VAL A N 1
ATOM 4721 C CA . VAL A 1 619 ? -12.163 11.396 21.646 1.00 88.31 619 VAL A CA 1
ATOM 4722 C C . VAL A 1 619 ? -12.156 10.382 22.783 1.00 88.31 619 VAL A C 1
ATOM 4724 O O . VAL A 1 619 ? -11.258 9.554 22.897 1.00 88.31 619 VAL A O 1
ATOM 4727 N N . THR A 1 620 ? -13.147 10.472 23.665 1.00 77.75 620 THR A N 1
ATOM 4728 C CA . THR A 1 620 ? -13.243 9.617 24.853 1.00 77.75 620 THR A CA 1
ATOM 4729 C C . THR A 1 620 ? -14.203 8.450 24.620 1.00 77.75 620 THR A C 1
ATOM 4731 O O . THR A 1 620 ? -15.206 8.565 23.915 1.00 77.75 620 THR A O 1
ATOM 4734 N N . GLY A 1 621 ? -13.886 7.294 25.203 1.00 54.28 621 GLY A N 1
ATOM 4735 C CA . GLY A 1 621 ? -14.812 6.165 25.311 1.00 54.28 621 GLY A CA 1
ATOM 4736 C C . GLY A 1 621 ? -15.527 6.174 26.660 1.00 54.28 621 GLY A C 1
ATOM 4737 O O . GLY A 1 621 ? -15.149 6.914 27.569 1.00 54.28 621 GLY A O 1
ATOM 4738 N N . VAL A 1 622 ? -16.535 5.314 26.821 1.00 34.25 622 VAL A N 1
ATOM 4739 C CA . VAL A 1 622 ? -17.048 4.977 28.159 1.00 34.25 622 VAL A CA 1
ATOM 4740 C C . VAL A 1 622 ? -15.864 4.434 28.985 1.00 34.25 622 VAL A C 1
ATOM 4742 O O . VAL A 1 622 ? -15.106 3.622 28.446 1.00 34.25 622 VAL A O 1
ATOM 4745 N N . PRO A 1 623 ? -15.645 4.881 30.239 1.00 31.69 623 PRO A N 1
ATOM 4746 C CA . PRO A 1 623 ? -14.525 4.418 31.057 1.00 31.69 623 PRO A CA 1
ATOM 4747 C C . PRO A 1 623 ? -14.487 2.891 31.131 1.00 31.69 623 PRO A C 1
ATOM 4749 O O . PRO A 1 623 ? -15.534 2.253 31.249 1.00 31.69 623 PRO A O 1
ATOM 4752 N N . ALA A 1 624 ? -13.286 2.316 31.070 1.00 32.62 624 ALA A N 1
ATOM 4753 C CA . ALA A 1 624 ? -13.039 0.883 31.184 1.00 32.62 624 ALA A CA 1
ATOM 4754 C C . ALA A 1 624 ? -13.506 0.350 32.553 1.00 32.62 624 ALA A C 1
ATOM 4756 O O . ALA A 1 624 ? -12.742 0.286 33.510 1.00 32.62 624 ALA A O 1
ATOM 4757 N N . ALA A 1 625 ? -14.789 0.010 32.656 1.00 29.02 625 ALA A N 1
ATOM 4758 C CA . ALA A 1 625 ? -15.388 -0.674 33.794 1.00 29.02 625 ALA A CA 1
ATOM 4759 C C . ALA A 1 625 ? -16.654 -1.429 33.359 1.00 29.02 625 ALA A C 1
ATOM 4761 O O . ALA A 1 625 ? -17.721 -1.243 33.932 1.00 29.02 625 ALA A O 1
ATOM 4762 N N . VAL A 1 626 ? -16.546 -2.286 32.341 1.00 25.58 626 VAL A N 1
ATOM 4763 C CA . VAL A 1 626 ? -17.460 -3.424 32.183 1.00 25.58 626 VAL A CA 1
ATOM 4764 C C . VAL A 1 626 ? -16.633 -4.620 31.720 1.00 25.58 626 VAL A C 1
ATOM 4766 O O . VAL A 1 626 ? -16.432 -4.851 30.532 1.00 25.58 626 VAL A O 1
ATOM 4769 N N . THR A 1 627 ? -16.104 -5.374 32.678 1.00 28.73 627 THR A N 1
ATOM 4770 C CA . THR A 1 627 ? -15.791 -6.786 32.463 1.00 28.73 627 THR A CA 1
ATOM 4771 C C . THR A 1 627 ? -17.113 -7.504 32.209 1.00 28.73 627 THR A C 1
ATOM 4773 O O . THR A 1 627 ? -17.808 -7.861 33.159 1.00 28.73 627 THR A O 1
ATOM 4776 N N . GLU A 1 628 ? -17.498 -7.692 30.946 1.00 27.97 628 GLU A N 1
ATOM 4777 C CA . GLU A 1 628 ? -18.526 -8.680 30.611 1.00 27.97 628 GLU A CA 1
ATOM 4778 C C . GLU A 1 628 ? -17.927 -10.069 30.839 1.00 27.97 628 GLU A C 1
ATOM 4780 O O . GLU A 1 628 ? -17.182 -10.612 30.023 1.00 27.97 628 GLU A O 1
ATOM 4785 N N . GLY A 1 629 ? -18.204 -10.612 32.024 1.00 26.28 629 GLY A N 1
ATOM 4786 C CA . GLY A 1 629 ? -17.947 -12.002 32.346 1.00 26.28 629 GLY A CA 1
ATOM 4787 C C . GLY A 1 629 ? -18.820 -12.896 31.476 1.00 26.28 629 GLY A C 1
ATOM 4788 O O . GLY A 1 629 ? -20.030 -12.976 31.671 1.00 26.28 629 GLY A O 1
ATOM 4789 N N . PHE A 1 630 ? -18.199 -13.610 30.543 1.00 28.27 630 PHE A N 1
ATOM 4790 C CA . PHE A 1 630 ? -18.783 -14.820 29.978 1.00 28.27 630 PHE A CA 1
ATOM 4791 C C . PHE A 1 630 ? -18.721 -15.930 31.040 1.00 28.27 630 PHE A C 1
ATOM 4793 O O . PHE A 1 630 ? -17.793 -16.735 31.055 1.00 28.27 630 PHE A O 1
ATOM 4800 N N . GLU A 1 631 ? -19.708 -15.980 31.937 1.00 31.94 631 GLU A N 1
ATOM 4801 C CA . GLU A 1 631 ? -20.031 -17.201 32.682 1.00 31.94 631 GLU A CA 1
ATOM 4802 C C . GLU A 1 631 ? -21.225 -17.912 32.035 1.00 31.94 631 GLU A C 1
ATOM 4804 O O . GLU A 1 631 ? -22.218 -17.304 31.637 1.00 31.94 631 GLU A O 1
ATOM 4809 N N . GLY A 1 632 ? -21.069 -19.226 31.867 1.00 37.75 632 GLY A N 1
ATOM 4810 C CA . GLY A 1 632 ? -21.931 -20.078 31.061 1.00 37.75 632 GLY A CA 1
ATOM 4811 C C . GLY A 1 632 ? -23.378 -20.179 31.545 1.00 37.75 632 GLY A C 1
ATOM 4812 O O . GLY A 1 632 ? -23.654 -20.427 32.715 1.00 37.75 632 GLY A O 1
ATOM 4813 N N . GLY A 1 633 ? -24.303 -20.097 30.589 1.00 26.22 633 GLY A N 1
ATOM 4814 C CA . GLY A 1 633 ? -25.697 -20.504 30.745 1.00 26.22 633 GLY A CA 1
ATOM 4815 C C . GLY A 1 633 ? -25.977 -21.775 29.944 1.00 26.22 633 GLY A C 1
ATOM 4816 O O . GLY A 1 633 ? -25.735 -21.832 28.740 1.00 26.22 633 GLY A O 1
ATOM 4817 N N . THR A 1 634 ? -26.473 -22.808 30.618 1.00 31.48 634 THR A N 1
ATOM 4818 C CA . THR A 1 634 ? -26.940 -24.075 30.040 1.00 31.48 634 THR A CA 1
ATOM 4819 C C . THR A 1 634 ? -28.211 -23.880 29.201 1.00 31.48 634 THR A C 1
ATOM 4821 O O . THR A 1 634 ? -29.104 -23.122 29.570 1.00 31.48 634 THR A O 1
ATOM 4824 N N . ILE A 1 635 ? -28.312 -24.594 28.073 1.00 29.30 635 ILE A N 1
ATOM 4825 C CA . ILE A 1 635 ? -29.506 -24.616 27.209 1.00 29.30 635 ILE A CA 1
ATOM 4826 C C . ILE A 1 635 ? -30.538 -25.597 27.808 1.00 29.30 635 ILE A C 1
ATOM 4828 O O . ILE A 1 635 ? -30.186 -26.761 28.020 1.00 29.30 635 ILE A O 1
ATOM 4832 N N . PRO A 1 636 ? -31.801 -25.197 28.065 1.00 28.23 636 PRO A N 1
ATOM 4833 C CA . PRO A 1 636 ? -32.843 -26.114 28.530 1.00 28.23 636 PRO A CA 1
ATOM 4834 C C . PRO A 1 636 ? -33.258 -27.123 27.447 1.00 28.23 636 PRO A C 1
ATOM 4836 O O . PRO A 1 636 ? -33.430 -26.775 26.280 1.00 28.23 636 PRO A O 1
ATOM 4839 N N . ALA A 1 637 ? -33.453 -28.380 27.849 1.00 29.36 637 ALA A N 1
ATOM 4840 C CA . ALA A 1 637 ? -33.907 -29.470 26.990 1.00 29.36 637 ALA A CA 1
ATOM 4841 C C . ALA A 1 637 ? -35.385 -29.305 26.586 1.00 29.36 637 ALA A C 1
ATOM 4843 O O . ALA A 1 637 ? -36.230 -29.081 27.452 1.00 29.36 637 ALA A O 1
ATOM 4844 N N . GLY A 1 638 ? -35.705 -29.477 25.295 1.00 38.84 638 GLY A N 1
ATOM 4845 C CA . GLY A 1 638 ? -37.105 -29.567 24.854 1.00 38.84 638 GLY A CA 1
ATOM 4846 C C . GLY A 1 638 ? -37.449 -29.216 23.404 1.00 38.84 638 GLY A C 1
ATOM 4847 O O . GLY A 1 638 ? -38.612 -28.918 23.159 1.00 38.84 638 GLY A O 1
ATOM 4848 N N . TRP A 1 639 ? -36.516 -29.234 22.444 1.00 27.69 639 TRP A N 1
ATOM 4849 C CA . TRP A 1 639 ? -36.864 -28.988 21.036 1.00 27.69 639 TRP A CA 1
ATOM 4850 C C . TRP A 1 639 ? -36.847 -30.283 20.217 1.00 27.69 639 TRP A C 1
ATOM 4852 O O . TRP A 1 639 ? -35.830 -30.966 20.101 1.00 27.69 639 TRP A O 1
ATOM 4862 N N . ASP A 1 640 ? -38.042 -30.599 19.725 1.00 32.28 640 ASP A N 1
ATOM 4863 C CA . ASP A 1 640 ? -38.451 -31.696 18.853 1.00 32.28 640 ASP A CA 1
ATOM 4864 C C . ASP A 1 640 ? -37.536 -31.857 17.621 1.00 32.28 640 ASP A C 1
ATOM 4866 O O . ASP A 1 640 ? -37.079 -30.883 17.024 1.00 32.28 640 ASP A O 1
ATOM 4870 N N . THR A 1 641 ? -37.263 -33.111 17.252 1.00 36.84 641 THR A N 1
ATOM 4871 C CA . THR A 1 641 ? -36.373 -33.520 16.148 1.00 36.84 641 THR A CA 1
ATOM 4872 C C . THR A 1 641 ? -37.133 -34.019 14.913 1.00 36.84 641 THR A C 1
ATOM 4874 O O . THR A 1 641 ? -36.533 -34.619 14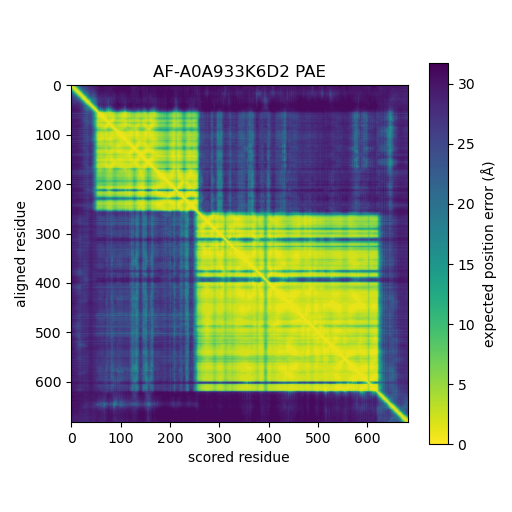.018 1.00 36.84 641 THR A O 1
ATOM 4877 N N . SER A 1 642 ? -38.438 -33.767 14.803 1.00 32.38 642 SER A N 1
ATOM 4878 C CA . SER A 1 642 ? -39.239 -34.230 13.667 1.00 32.38 642 SER A CA 1
ATOM 4879 C C . SER A 1 642 ? -39.361 -33.198 12.526 1.00 32.38 642 SER A C 1
ATOM 4881 O O . SER A 1 642 ? -40.148 -32.263 12.543 1.00 32.38 642 SER A O 1
ATOM 4883 N N . GLY A 1 643 ? -38.507 -33.404 11.517 1.00 40.19 643 GLY A N 1
ATOM 4884 C CA . GLY A 1 643 ? -38.652 -33.103 10.083 1.00 40.19 643 GLY A CA 1
ATOM 4885 C C . GLY A 1 643 ? -39.641 -32.040 9.576 1.00 40.19 643 GLY A C 1
ATOM 4886 O O . GLY A 1 643 ? -40.832 -32.303 9.484 1.00 40.19 643 GLY A O 1
ATOM 4887 N N . ALA A 1 644 ? -39.092 -30.932 9.060 1.00 30.75 644 ALA A N 1
ATOM 4888 C CA . ALA A 1 644 ? -39.359 -30.306 7.748 1.00 30.75 644 ALA A CA 1
ATOM 4889 C C . ALA A 1 644 ? -38.889 -28.841 7.795 1.00 30.75 644 ALA A C 1
ATOM 4891 O O . ALA A 1 644 ? -39.362 -28.054 8.610 1.00 30.75 644 ALA A O 1
ATOM 4892 N N . ALA A 1 645 ? -37.947 -28.450 6.932 1.00 30.61 645 ALA A N 1
ATOM 4893 C CA . ALA A 1 645 ? -37.518 -27.056 6.839 1.00 30.61 645 ALA A CA 1
ATOM 4894 C C . ALA A 1 645 ? -38.613 -26.224 6.150 1.00 30.61 645 ALA A C 1
ATOM 4896 O O . ALA A 1 645 ? -38.756 -26.263 4.931 1.00 30.61 645 ALA A O 1
ATOM 4897 N N . THR A 1 646 ? -39.397 -25.479 6.927 1.00 34.53 646 THR A N 1
ATOM 4898 C CA . THR A 1 646 ? -40.336 -24.471 6.417 1.00 34.53 646 THR A CA 1
ATOM 4899 C C . THR A 1 646 ? -39.705 -23.082 6.443 1.00 34.53 646 THR A C 1
ATOM 4901 O O . THR A 1 646 ? -39.117 -22.680 7.448 1.00 34.53 646 THR A O 1
ATOM 4904 N N . TRP A 1 647 ? -39.863 -22.336 5.349 1.00 33.00 647 TRP A N 1
ATOM 4905 C CA . TRP A 1 647 ? -39.498 -20.923 5.239 1.00 33.00 647 TRP A CA 1
ATOM 4906 C C . TRP A 1 647 ? -40.487 -20.060 6.039 1.00 33.00 647 TRP A C 1
ATOM 4908 O O . TRP A 1 647 ? -41.692 -20.156 5.818 1.00 33.00 647 TRP A O 1
ATOM 4918 N N . SER A 1 648 ? -40.006 -19.191 6.932 1.00 31.39 648 SER A N 1
ATOM 4919 C CA . SER A 1 648 ? -40.845 -18.204 7.632 1.00 31.39 648 SER A CA 1
ATOM 4920 C C . SER A 1 648 ? -40.253 -16.797 7.546 1.00 31.39 648 SER A C 1
ATOM 4922 O O . SER A 1 648 ? -39.045 -16.612 7.692 1.00 31.39 648 SER A O 1
ATOM 4924 N N . VAL A 1 649 ? -41.123 -15.807 7.330 1.00 27.19 649 VAL A N 1
ATOM 4925 C CA . VAL A 1 649 ? -40.802 -14.374 7.262 1.00 27.19 649 VAL A CA 1
ATOM 4926 C C . VAL A 1 649 ? -40.975 -13.742 8.642 1.00 27.19 649 VAL A C 1
ATOM 4928 O O . VAL A 1 649 ? -42.039 -13.881 9.241 1.00 27.19 649 VAL A O 1
ATOM 4931 N N . THR A 1 650 ? -39.985 -12.967 9.089 1.00 26.16 650 THR A N 1
ATOM 4932 C CA . THR A 1 650 ? -40.166 -11.998 10.179 1.00 26.16 650 THR A CA 1
ATOM 4933 C C . THR A 1 650 ? -39.642 -10.640 9.726 1.00 26.16 650 THR A C 1
ATOM 4935 O O . THR A 1 650 ? -38.442 -10.458 9.529 1.00 26.16 650 THR A O 1
ATOM 4938 N N . THR A 1 651 ? -40.547 -9.684 9.538 1.00 25.73 651 THR A N 1
ATOM 4939 C CA . THR A 1 651 ? -40.238 -8.253 9.433 1.00 25.73 651 THR A CA 1
ATOM 4940 C C . THR A 1 651 ? -40.216 -7.652 10.830 1.00 25.73 651 THR A C 1
ATOM 4942 O O . THR A 1 651 ? -41.237 -7.682 11.515 1.00 25.73 651 THR A O 1
ATOM 4945 N N . THR A 1 652 ? -39.092 -7.063 11.236 1.00 27.14 652 THR A N 1
ATOM 4946 C CA . THR A 1 652 ? -39.024 -6.242 12.452 1.00 27.14 652 THR A CA 1
ATOM 4947 C C . THR A 1 652 ? -38.934 -4.773 12.048 1.00 27.14 652 THR A C 1
ATOM 4949 O O . THR A 1 652 ? -37.917 -4.327 11.521 1.00 27.14 652 THR A O 1
ATOM 4952 N N . HIS A 1 653 ? -40.021 -4.034 12.269 1.00 23.80 653 HIS A N 1
ATOM 4953 C CA . HIS A 1 653 ? -40.032 -2.572 12.281 1.00 23.80 653 HIS A CA 1
ATOM 4954 C C . HIS A 1 653 ? -39.311 -2.078 13.546 1.00 23.80 653 HIS A C 1
ATOM 4956 O O . HIS A 1 653 ? -39.579 -2.584 14.634 1.00 23.80 653 HIS A O 1
ATOM 4962 N N . ILE A 1 654 ? -38.430 -1.084 13.413 1.00 26.52 654 ILE A N 1
ATOM 4963 C CA . ILE A 1 654 ? -37.872 -0.333 14.546 1.00 26.52 654 ILE A CA 1
ATOM 4964 C C . ILE A 1 654 ? -38.459 1.078 14.478 1.00 26.52 654 ILE A C 1
ATOM 4966 O O . ILE A 1 654 ? -38.123 1.843 13.576 1.00 26.52 654 ILE A O 1
ATOM 4970 N N . GLU A 1 655 ? -39.335 1.418 15.422 1.00 27.28 655 GLU A N 1
ATOM 4971 C CA . GLU A 1 655 ? -39.764 2.793 15.683 1.00 27.28 655 GLU A CA 1
ATOM 4972 C C . GLU A 1 655 ? -39.173 3.288 17.007 1.00 27.28 655 GLU A C 1
ATOM 4974 O O . GLU A 1 655 ? -39.236 2.599 18.023 1.00 27.28 655 GLU A O 1
ATOM 4979 N N . GLY A 1 656 ? -38.675 4.529 16.989 1.00 27.06 656 GLY A N 1
ATOM 4980 C CA . GLY A 1 656 ? -38.755 5.433 18.136 1.00 27.06 656 GLY A CA 1
ATOM 4981 C C . GLY A 1 656 ? -37.534 5.527 19.050 1.00 27.06 656 GLY A C 1
ATOM 4982 O O . GLY A 1 656 ? -37.499 4.930 20.119 1.00 27.06 656 GLY A O 1
ATOM 4983 N N . ALA A 1 657 ? -36.601 6.417 18.705 1.00 28.33 657 ALA A N 1
ATOM 4984 C CA . ALA A 1 657 ? -35.773 7.100 19.695 1.00 28.33 657 ALA A CA 1
ATOM 4985 C C . ALA A 1 657 ? -36.596 8.224 20.354 1.00 28.33 657 ALA A C 1
ATOM 4987 O O . ALA A 1 657 ? -37.128 9.086 19.651 1.00 28.33 657 ALA A O 1
ATOM 4988 N N . GLN A 1 658 ? -36.670 8.260 21.688 1.00 26.88 658 GLN A N 1
ATOM 4989 C CA . GLN A 1 658 ? -37.041 9.470 22.425 1.00 26.88 658 GLN A CA 1
ATOM 4990 C C . GLN A 1 658 ? -35.970 9.838 23.450 1.00 26.88 658 GLN A C 1
ATOM 4992 O O . GLN A 1 658 ? -35.462 9.008 24.200 1.00 26.88 658 GLN A O 1
ATOM 4997 N N . ALA A 1 659 ? -35.630 11.124 23.417 1.00 27.48 659 ALA A N 1
ATOM 4998 C CA . ALA A 1 659 ? -34.668 11.805 24.259 1.00 27.48 659 ALA A CA 1
ATOM 4999 C C . ALA A 1 659 ? -35.095 11.825 25.733 1.00 27.48 659 ALA A C 1
ATOM 5001 O O . ALA A 1 659 ? -36.272 12.003 26.036 1.00 27.48 659 ALA A O 1
ATOM 5002 N N . VAL A 1 660 ? -34.122 11.785 26.647 1.00 25.09 660 VAL A N 1
ATOM 5003 C CA . VAL A 1 660 ? -34.340 12.156 28.050 1.00 25.09 660 VAL A CA 1
ATOM 5004 C C . VAL A 1 660 ? -33.449 13.345 28.392 1.00 25.09 660 VAL A C 1
ATOM 5006 O O . VAL A 1 660 ? -32.224 13.247 28.425 1.00 25.09 660 VAL A O 1
ATOM 5009 N N . ARG A 1 661 ? -34.092 14.487 28.657 1.00 24.80 661 ARG A N 1
ATOM 5010 C CA . ARG A 1 661 ? -33.542 15.593 29.446 1.00 24.80 661 ARG A CA 1
ATOM 5011 C C . ARG A 1 661 ? -34.172 15.564 30.842 1.00 24.80 661 ARG A C 1
ATOM 5013 O O . ARG A 1 661 ? -35.379 15.407 30.954 1.00 24.80 661 ARG A O 1
ATOM 5020 N N . ALA A 1 662 ? -33.323 15.885 31.821 1.00 26.36 662 ALA A N 1
ATOM 5021 C CA . ALA A 1 662 ? -33.592 16.485 33.133 1.00 26.36 662 ALA A CA 1
ATOM 5022 C C . ALA A 1 662 ? -34.310 15.653 34.220 1.00 26.36 662 ALA A C 1
ATOM 5024 O O . ALA A 1 662 ? -35.503 15.407 34.151 1.00 26.36 662 ALA A O 1
ATOM 5025 N N . GLY A 1 663 ? -33.565 15.377 35.300 1.00 24.05 663 GLY A N 1
ATOM 5026 C CA . GLY A 1 663 ? -33.741 16.069 36.586 1.00 24.05 663 GLY A CA 1
ATOM 5027 C C . GLY A 1 663 ? -34.936 15.712 37.486 1.00 24.05 663 GLY A C 1
ATOM 5028 O O . GLY A 1 663 ? -36.084 15.854 37.096 1.00 24.05 663 GLY A O 1
ATOM 5029 N N . ALA A 1 664 ? -34.589 15.479 38.759 1.00 25.11 664 ALA A N 1
ATOM 5030 C CA . ALA A 1 664 ? -35.377 15.609 39.993 1.00 25.11 664 ALA A CA 1
ATOM 5031 C C . ALA A 1 664 ? -35.819 14.315 40.711 1.00 25.11 664 ALA A C 1
ATOM 5033 O O . ALA A 1 664 ? -36.444 13.411 40.171 1.00 25.11 664 ALA A O 1
ATOM 5034 N N . ILE A 1 665 ? -35.442 14.324 41.989 1.00 29.09 665 ILE A N 1
ATOM 5035 C CA . ILE A 1 665 ? -35.655 13.403 43.107 1.00 29.09 665 ILE A CA 1
ATOM 5036 C C . ILE A 1 665 ? -37.138 13.346 43.498 1.00 29.09 665 ILE A C 1
ATOM 5038 O O . ILE A 1 665 ? -37.696 14.419 43.699 1.00 29.09 665 ILE A O 1
ATOM 5042 N N . VAL A 1 666 ? -37.699 12.151 43.755 1.00 26.33 666 VAL A N 1
ATOM 5043 C CA . VAL A 1 666 ? -38.633 11.872 44.876 1.00 26.33 666 VAL A CA 1
ATOM 5044 C C . VAL A 1 666 ? -38.528 10.390 45.291 1.00 26.33 666 VAL A C 1
ATOM 5046 O O . VAL A 1 666 ? -38.511 9.492 44.456 1.00 26.33 666 VAL A O 1
ATOM 5049 N N . ASP A 1 667 ? -38.444 10.189 46.603 1.00 26.67 667 ASP A N 1
ATOM 5050 C CA . ASP A 1 667 ? -38.471 8.954 47.394 1.00 26.67 667 ASP A CA 1
ATOM 5051 C C . ASP A 1 667 ? -39.851 8.256 47.394 1.00 26.67 667 ASP A C 1
ATOM 5053 O O . ASP A 1 667 ? -40.882 8.927 47.429 1.00 26.67 667 ASP A O 1
ATOM 5057 N N . SER A 1 668 ? -39.883 6.918 47.389 1.00 28.14 668 SER A N 1
ATOM 5058 C CA . SER A 1 668 ? -40.650 6.077 48.336 1.00 28.14 668 SER A CA 1
ATOM 5059 C C . SER A 1 668 ? -40.944 4.667 47.804 1.00 28.14 668 SER A C 1
ATOM 5061 O O . SER A 1 668 ? -41.149 4.413 46.621 1.00 28.14 668 SER A O 1
ATOM 5063 N N . GLN A 1 669 ? -40.912 3.739 48.755 1.00 26.97 669 GLN A N 1
ATOM 5064 C CA . GLN A 1 669 ? -41.053 2.290 48.656 1.00 26.97 669 GLN A CA 1
ATOM 5065 C C . GLN A 1 669 ? -42.385 1.804 48.062 1.00 26.97 669 GLN A C 1
ATOM 5067 O O . GLN A 1 669 ? -43.422 2.364 48.399 1.00 26.97 669 GLN A O 1
ATOM 5072 N N . ALA A 1 670 ? -42.372 0.665 47.349 1.00 27.45 670 ALA A N 1
ATOM 5073 C CA . ALA A 1 670 ? -43.374 -0.407 47.505 1.00 27.45 670 ALA A CA 1
ATOM 5074 C C . ALA A 1 670 ? -43.062 -1.665 46.658 1.00 27.45 670 ALA A C 1
ATOM 5076 O O . ALA A 1 670 ? -43.071 -1.635 45.434 1.00 27.45 670 ALA A O 1
ATOM 5077 N N . SER A 1 671 ? -42.834 -2.770 47.378 1.00 28.38 671 SER A N 1
ATOM 5078 C CA . SER A 1 671 ? -43.289 -4.155 47.143 1.00 28.38 671 SER A CA 1
ATOM 5079 C C . SER A 1 671 ? -43.304 -4.773 45.733 1.00 28.38 671 SER A C 1
ATOM 5081 O O . SER A 1 671 ? -44.119 -4.440 44.876 1.00 28.38 671 SER A O 1
ATOM 5083 N N . HIS A 1 672 ? -42.520 -5.848 45.615 1.00 29.55 672 HIS A N 1
ATOM 5084 C CA . HIS A 1 672 ? -42.670 -6.949 44.664 1.00 29.55 672 HIS A CA 1
ATOM 5085 C C . HIS A 1 672 ? -44.111 -7.482 44.578 1.00 29.55 672 HIS A C 1
ATOM 5087 O O . HIS A 1 672 ? -44.702 -7.841 45.596 1.00 29.55 672 HIS A O 1
ATOM 5093 N N . LEU A 1 673 ? -44.613 -7.646 43.353 1.00 25.27 673 LEU A N 1
ATOM 5094 C CA . LEU A 1 673 ? -45.758 -8.497 43.031 1.00 25.27 673 LEU A CA 1
ATOM 5095 C C . LEU A 1 673 ? -45.509 -9.169 41.678 1.00 25.27 673 LEU A C 1
ATOM 5097 O O . LEU A 1 673 ? -45.574 -8.555 40.618 1.00 25.27 673 LEU A O 1
ATOM 5101 N N . THR A 1 674 ? -45.178 -10.454 41.746 1.00 27.44 674 THR A N 1
ATOM 5102 C CA . THR A 1 674 ? -45.102 -11.381 40.620 1.00 27.44 674 THR A CA 1
ATOM 5103 C C . THR A 1 674 ? -46.525 -11.714 40.177 1.00 27.44 674 THR A C 1
ATOM 5105 O O . THR A 1 674 ? -47.346 -12.108 41.005 1.00 27.44 674 THR A O 1
ATOM 5108 N N . THR A 1 675 ? -46.843 -11.594 38.889 1.00 24.81 675 THR A N 1
ATOM 5109 C CA . THR A 1 675 ? -48.102 -12.120 38.339 1.00 24.81 675 THR A CA 1
ATOM 5110 C C . THR A 1 675 ? -47.801 -12.980 37.122 1.00 24.81 675 THR A C 1
ATOM 5112 O O . THR A 1 675 ? -47.408 -12.494 36.066 1.00 24.81 675 THR A O 1
ATOM 5115 N N . THR A 1 676 ? -47.953 -14.287 37.306 1.00 27.23 676 THR A N 1
ATOM 5116 C CA . THR A 1 676 ? -47.969 -15.299 36.251 1.00 27.23 676 THR A CA 1
ATOM 5117 C C . THR A 1 676 ? -49.348 -15.279 35.597 1.00 27.23 676 THR A C 1
ATOM 5119 O O . THR A 1 676 ? -50.351 -15.418 36.295 1.00 27.23 676 THR A O 1
ATOM 5122 N N . VAL A 1 677 ? -49.416 -15.143 34.272 1.00 25.84 677 VAL A N 1
ATOM 5123 C CA . VAL A 1 677 ? -50.647 -15.388 33.509 1.00 25.84 677 VAL A CA 1
ATOM 5124 C C . VAL A 1 677 ? -50.417 -16.595 32.610 1.00 25.84 677 VAL A C 1
ATOM 5126 O O . VAL A 1 677 ? -49.716 -16.519 31.606 1.00 25.84 677 VAL A O 1
ATOM 5129 N N . ASN A 1 678 ? -51.026 -17.714 33.001 1.00 28.56 678 ASN A N 1
ATOM 5130 C CA . ASN A 1 678 ? -51.305 -18.839 32.118 1.00 28.56 678 ASN A CA 1
ATOM 5131 C C . ASN A 1 678 ? -52.490 -18.467 31.225 1.00 28.56 678 ASN A C 1
ATOM 5133 O O . ASN A 1 678 ? -53.546 -18.105 31.740 1.00 28.56 678 ASN A O 1
ATOM 5137 N N . THR A 1 679 ? -52.353 -18.645 29.913 1.00 30.81 679 THR A N 1
ATOM 5138 C CA . THR A 1 679 ? -53.509 -18.858 29.033 1.00 30.81 679 THR A CA 1
ATOM 5139 C C . THR A 1 679 ? -53.218 -20.020 28.090 1.00 30.81 679 THR A C 1
ATOM 5141 O O . THR A 1 679 ? -52.267 -20.008 27.316 1.00 30.81 679 THR A O 1
ATOM 5144 N N . THR A 1 680 ? -54.026 -21.065 28.247 1.00 38.81 680 THR A N 1
ATOM 5145 C CA . THR A 1 680 ? -54.164 -22.238 27.381 1.00 38.81 680 THR A CA 1
ATOM 5146 C C . THR A 1 680 ? -55.225 -22.008 26.303 1.00 38.81 680 THR A C 1
ATOM 5148 O O . THR A 1 680 ? -56.097 -21.159 26.485 1.00 38.81 680 THR A O 1
ATOM 5151 N N . HIS A 1 681 ? -55.175 -22.879 25.283 1.00 33.41 681 HIS A N 1
ATOM 5152 C CA . HIS A 1 681 ? -56.172 -23.278 24.265 1.00 33.41 681 HIS A CA 1
ATOM 5153 C C . HIS A 1 681 ? -55.704 -22.967 22.830 1.00 33.41 681 HIS A C 1
ATOM 5155 O O . HIS A 1 681 ? -55.305 -21.842 22.557 1.00 33.41 681 HIS A O 1
ATOM 5161 N N . ALA A 1 682 ? -55.716 -23.901 21.874 1.00 39.22 682 ALA A N 1
ATOM 5162 C CA . ALA A 1 682 ? -56.276 -25.256 21.802 1.00 39.22 682 ALA A CA 1
ATOM 5163 C C . ALA A 1 682 ? -55.398 -26.155 20.917 1.00 39.22 682 ALA A C 1
ATOM 5165 O O . ALA A 1 682 ? -54.666 -25.591 20.072 1.00 39.22 682 ALA A O 1
#

Foldseek 3Di:
DDDDDDDDDDDDDDDDDPDDDDDDDDDDDDDDDDDDDDDDDDDDDDDDPDDDDQPADPVLVVVCVVVVVWDFDAPSLQSATQKIFAWFQAFDDDLQVRVLVVCVVCCVRRLHDNSVQFWDFPDWDQDPQRKIKTKTFTDDPNATEPPWMKIFIAHNSRIGGMIGTDHHNDQPEDQDFPADQVLLVVVVCVVPVVAPFKDFPFGWDWHFYQADSGHTATWTWTWIWGDDPPGDTFTKIWTAGRHPRHTRDMDTPPDWDDDLDPAKDWDWAWEFADVLQVRDIDIFTWIAHPVQQKTFLDDGVLQEFEAAEAALDPQDPRYRHGDIDNPDSYCYVVPNLRVLLSVLSVLLSCCCCVQQVAQFLQSPNHHAYEYENDDDDSDFDQAKAFQQQDDDPPPRRDHGYIYWTQHPLAFWGTQRHNLSSQLRSLLSNLCNAQNAACAAQSVLLSSLSSNLSSLLSLPVPFAAFCVQPVAGDRSHRYQAARQSTGDDDQARHLAGLQQQQDRHHHHVVSRAALADVAPQQFQDPPSRRCSVRPNNVVSVLLVCQACNDWDARNNQTAGAHHPHSSVSNNLSSQLSHPQHHHHDGLLSSLVSSLVSQVVVCPPDPSNVSSQRSSVRRVNHDDPPPDPPDPDDDDDDDDDDPDDDGDDDDDDDDDDDDDDDDDDDDDDDDDDDDDDDDDDDDD

Solvent-accessible surface area (backbone atoms only — not comparable to full-atom values): 38772 Å² total; per-residue (Å²): 134,88,86,88,80,92,84,90,81,89,82,84,90,80,91,76,83,87,73,80,83,88,75,76,96,72,87,80,78,84,79,81,87,78,89,83,82,87,84,92,76,83,95,69,88,79,72,80,82,69,76,84,74,76,82,66,50,75,61,35,51,55,52,45,71,77,42,76,82,50,49,73,43,71,34,74,88,75,65,28,56,31,29,43,37,48,75,50,63,63,57,70,81,57,69,63,63,35,46,50,53,51,48,57,76,42,18,66,49,56,54,48,74,61,48,84,72,30,41,43,84,72,46,79,44,70,50,98,83,51,27,36,39,35,31,27,37,33,31,54,98,85,26,47,34,59,90,22,36,39,37,39,32,24,41,74,71,36,20,40,39,37,39,41,39,39,72,72,61,78,70,76,56,72,87,74,66,72,39,53,61,66,61,49,50,51,57,62,49,60,80,44,70,87,48,90,55,59,42,75,77,35,70,67,42,73,30,37,37,67,52,80,99,77,45,46,37,38,20,36,34,32,29,40,29,35,64,47,96,90,75,55,66,48,39,34,42,41,33,23,31,17,66,78,60,45,71,73,48,68,47,65,74,60,90,73,65,81,61,103,55,95,55,60,47,79,36,74,30,33,25,15,26,37,65,32,53,56,38,47,76,45,77,41,67,11,30,36,30,70,85,76,52,31,34,29,48,33,29,63,92,65,28,36,37,40,28,26,30,52,49,55,64,89,80,62,97,38,57,68,34,68,29,54,37,62,89,54,48,67,50,41,76,79,51,19,63,60,39,26,40,51,50,35,52,53,50,48,37,48,42,34,41,74,73,68,70,30,34,49,44,56,58,74,54,52,61,45,45,36,28,32,42,30,40,92,78,64,40,70,23,84,48,61,46,49,44,47,85,50,53,54,88,89,68,85,44,72,52,53,32,38,39,19,8,44,16,74,72,59,62,25,35,48,43,42,41,55,37,46,49,29,21,33,43,25,48,41,37,37,58,61,44,20,36,40,39,77,37,33,56,16,11,6,49,41,45,21,51,8,50,50,41,4,39,48,47,28,58,73,74,32,55,87,27,65,88,43,61,76,52,78,50,55,54,35,17,49,54,59,40,49,37,50,21,42,64,43,91,74,29,41,25,73,44,34,29,78,48,21,60,34,78,72,33,20,38,92,88,56,39,11,6,47,25,67,88,34,68,65,51,59,84,58,72,58,66,48,26,22,13,84,38,49,13,21,24,59,27,28,26,51,40,36,27,20,70,24,52,68,53,68,47,96,82,36,70,37,70,42,69,36,70,32,52,70,55,40,45,50,23,50,49,42,12,43,58,74,61,43,41,37,82,35,39,70,70,49,49,51,54,22,35,37,51,27,25,59,75,68,44,93,82,59,82,51,39,61,34,50,50,43,27,34,43,31,19,67,52,73,73,83,76,98,75,74,84,80,75,90,72,89,80,85,83,84,90,82,82,84,86,82,86,78,98,67,90,82,90,82,87,82,87,86,81,83,91,79,87,86,80,80,90,87,89,84,90,82,91,82,80,93,78,89,80,88,81,88,83,87,88,133

Sequence (682 aa):
MAPVGSFFARSRHLALFAAFPALGLVVVVGQAVLLSGCDGGSAGAAAAATAPTVQMTQAQSAFFATHPQLKVVWDHGVGVPASMRGFTSPMVGDPAGAATRFLEGIKDVLKLGDVGAQMKVRRVQRDDLGYEHVRFSQVHEGLSVIGAEVIVHSDRLRRIYQVDTKIYPDPDVSLIPSVTAEKALARGRGDFASKKTLRVSRGPTLVVYPWGSQKTYLAWTYALSFGEPGGSIGHWIYFVDAHSGRVLTRFNDIQTIAGPTTNGTHTDVTGNRLAGEDGASVTVQGWRDDTNSAWYLYNKYENWYIYNHWHWAPTYTDDNTFAHRTANASWGTSDQALISLANNFHSIQQFCQGVLGWNSFDNLGRVAVVNGHYSETGSAFLNAFYSGDFADPTNNVTPRMFYFGDGDGVLYNPLVSLDITAHEFGHGITHHSSNLVYANESGALNESFSDIYGAACEFQVQPDGRSSYPGSQAGRADWLMGEDATVHSWATAGRDMRNPGSTTTLASGSQQPSRYHGVYWYTGTGDNGGVHRNSGPQNFVYYLLSEGGSGLNDGLPYSLTGIGWLDAARVAHRANTAYLTQGSTYGNARNAWISAATDLQGGSDWVTPVGQAFDAIGVTGVPAAVTEGFEGGTIPAGWDTSGAATWSVTTTHIEGAQAVRAGAIVDSQASHLTTTVNTTHA

Radius of gyration: 32.63 Å; Cα contacts (8 Å, |Δi|>4): 1286; chains: 1; bounding box: 81×105×101 Å